Protein AF-A0A1D2S554-F1 (afdb_monomer_lite)

Structure (mmCIF, N/CA/C/O backbone):
data_AF-A0A1D2S554-F1
#
_entry.id   AF-A0A1D2S554-F1
#
loop_
_atom_site.group_PDB
_atom_site.id
_atom_site.type_symbol
_atom_site.label_atom_id
_atom_site.label_alt_id
_atom_site.label_comp_id
_atom_site.label_asym_id
_atom_site.label_entity_id
_atom_site.label_seq_id
_atom_site.pdbx_PDB_ins_code
_atom_site.Cartn_x
_atom_site.Cartn_y
_atom_site.Cartn_z
_atom_site.occupancy
_atom_site.B_iso_or_equiv
_atom_site.auth_seq_id
_atom_site.auth_comp_id
_atom_site.auth_asym_id
_atom_site.auth_atom_id
_atom_site.pdbx_PDB_model_num
ATOM 1 N N . MET A 1 1 ? 2.892 -11.121 28.812 1.00 31.62 1 MET A N 1
ATOM 2 C CA . MET A 1 1 ? 3.142 -10.447 30.103 1.00 31.62 1 MET A CA 1
ATOM 3 C C . MET A 1 1 ? 3.561 -9.019 29.798 1.00 31.62 1 MET A C 1
ATOM 5 O O . MET A 1 1 ? 4.646 -8.805 29.280 1.00 31.62 1 MET A O 1
ATOM 9 N N . THR A 1 2 ? 2.653 -8.067 29.981 1.00 32.75 2 THR A N 1
ATOM 10 C CA . THR A 1 2 ? 2.854 -6.636 29.728 1.00 32.75 2 THR A CA 1
ATOM 11 C C . THR A 1 2 ? 3.522 -6.010 30.947 1.00 32.75 2 THR A C 1
ATOM 13 O O . THR A 1 2 ? 2.888 -5.840 31.984 1.00 32.75 2 THR A O 1
ATOM 16 N N . ALA A 1 3 ? 4.809 -5.685 30.845 1.00 32.12 3 ALA A N 1
ATOM 17 C CA . ALA A 1 3 ? 5.474 -4.865 31.849 1.00 32.12 3 ALA A CA 1
ATOM 18 C C . ALA A 1 3 ? 5.091 -3.396 31.610 1.00 32.12 3 ALA A C 1
ATOM 20 O O . ALA A 1 3 ? 5.678 -2.709 30.777 1.00 32.12 3 ALA A O 1
ATOM 21 N N . THR A 1 4 ? 4.072 -2.912 32.314 1.00 36.12 4 THR A N 1
ATOM 22 C CA . THR A 1 4 ? 3.799 -1.479 32.452 1.00 36.12 4 THR A CA 1
ATOM 23 C C . THR A 1 4 ? 4.933 -0.859 33.269 1.00 36.12 4 THR A C 1
ATOM 25 O O . THR A 1 4 ? 4.990 -1.039 34.484 1.00 36.12 4 THR A O 1
ATOM 28 N N . ARG A 1 5 ? 5.856 -0.121 32.632 1.00 43.88 5 ARG A N 1
ATOM 29 C CA . ARG A 1 5 ? 6.768 0.765 33.376 1.00 43.88 5 ARG A CA 1
ATOM 30 C C . ARG A 1 5 ? 5.928 1.885 33.997 1.00 43.88 5 ARG A C 1
ATOM 32 O O . ARG A 1 5 ? 5.558 2.840 33.323 1.00 43.88 5 ARG A O 1
ATOM 39 N N . GLN A 1 6 ? 5.580 1.734 35.273 1.00 44.31 6 GLN A N 1
ATOM 40 C CA . GLN A 1 6 ? 4.955 2.782 36.075 1.00 44.31 6 GLN A CA 1
ATOM 41 C C . GLN A 1 6 ? 6.022 3.803 36.494 1.00 44.31 6 GLN A C 1
ATOM 43 O O . GLN A 1 6 ? 6.964 3.463 37.205 1.00 44.31 6 GLN A O 1
ATOM 48 N N . GLY A 1 7 ? 5.873 5.058 36.071 1.00 55.47 7 GLY A N 1
ATOM 49 C CA . GLY A 1 7 ? 6.717 6.171 36.505 1.00 55.47 7 GLY A CA 1
ATOM 50 C C . GLY A 1 7 ? 6.127 7.510 36.066 1.00 55.47 7 GLY A C 1
ATOM 51 O O . GLY A 1 7 ? 5.509 7.595 35.005 1.00 55.47 7 GLY A O 1
ATOM 52 N N . LYS A 1 8 ? 6.282 8.560 36.885 1.00 56.06 8 LYS A N 1
ATOM 53 C CA . LYS A 1 8 ? 5.928 9.927 36.467 1.00 56.06 8 LYS A CA 1
ATOM 54 C C . LYS A 1 8 ? 6.839 10.338 35.299 1.00 56.06 8 LYS A C 1
ATOM 56 O O . LYS A 1 8 ? 8.041 10.077 35.386 1.00 56.06 8 LYS A O 1
ATOM 61 N N . PRO A 1 9 ? 6.311 10.990 34.245 1.00 57.88 9 PRO A N 1
ATOM 62 C CA . PRO A 1 9 ? 7.140 11.545 33.183 1.00 57.88 9 PRO A CA 1
ATOM 63 C C . PRO A 1 9 ? 8.244 12.429 33.771 1.00 57.88 9 PRO A C 1
ATOM 65 O O . PRO A 1 9 ? 7.974 13.299 34.602 1.00 57.88 9 PRO A O 1
ATOM 68 N N . ARG A 1 10 ? 9.490 12.185 33.359 1.00 74.12 10 ARG A N 1
ATOM 69 C CA . ARG A 1 10 ? 10.664 12.962 33.765 1.00 74.12 10 ARG A CA 1
ATOM 70 C C . ARG A 1 10 ? 11.139 13.781 32.573 1.00 74.12 10 ARG A C 1
ATOM 72 O O . ARG A 1 10 ? 11.326 13.229 31.492 1.00 74.12 10 ARG A O 1
ATOM 79 N N . VAL A 1 11 ? 11.365 15.075 32.780 1.00 74.19 11 VAL A N 1
ATOM 80 C CA . VAL A 1 11 ? 12.028 15.924 31.783 1.00 74.19 11 VAL A CA 1
ATOM 81 C C . VAL A 1 11 ? 13.485 15.479 31.676 1.00 74.19 11 VAL A C 1
ATOM 83 O O . VAL A 1 11 ? 14.198 15.477 32.677 1.00 74.19 11 VAL A O 1
ATOM 86 N N . LEU A 1 12 ? 13.906 15.066 30.480 1.00 74.31 12 LEU A N 1
ATOM 87 C CA . LEU A 1 12 ? 15.287 14.655 30.206 1.00 74.31 12 LEU A CA 1
ATOM 88 C C . LEU A 1 12 ? 16.137 15.843 29.751 1.00 74.31 12 LEU A C 1
ATOM 90 O O . LEU A 1 12 ? 17.250 16.030 30.218 1.00 74.31 12 LEU A O 1
ATOM 94 N N . VAL A 1 13 ? 15.603 16.673 28.862 1.00 77.19 13 VAL A N 1
ATOM 95 C CA . VAL A 1 13 ? 16.247 17.896 28.382 1.00 77.19 13 VAL A CA 1
ATOM 96 C C . VAL A 1 13 ? 15.163 18.917 28.046 1.00 77.19 13 VAL A C 1
ATOM 98 O O . VAL A 1 13 ? 14.065 18.540 27.634 1.00 77.19 13 VAL A O 1
ATOM 101 N N . ALA A 1 14 ? 15.456 20.198 28.248 1.00 75.25 14 ALA A N 1
ATOM 102 C CA . ALA A 1 14 ? 14.619 21.312 27.819 1.00 75.25 14 ALA A CA 1
ATOM 103 C C . ALA A 1 14 ? 15.413 22.172 26.833 1.00 75.25 14 ALA A C 1
ATOM 105 O O . ALA A 1 14 ? 16.602 22.412 27.034 1.00 75.25 14 ALA A O 1
ATOM 106 N N . GLY A 1 15 ? 14.766 22.618 25.762 1.00 68.25 15 GLY A N 1
ATOM 107 C CA . GLY A 1 15 ? 15.420 23.336 24.675 1.00 68.25 15 GLY A CA 1
ATOM 108 C C . GLY A 1 15 ? 14.415 23.847 23.649 1.00 68.25 15 GLY A C 1
ATOM 109 O O . GLY A 1 15 ? 13.205 23.722 23.836 1.00 68.25 15 GLY A O 1
ATOM 110 N N . ASN A 1 16 ? 14.935 24.438 22.576 1.00 63.72 16 ASN A N 1
ATOM 111 C CA . ASN A 1 16 ? 14.137 25.035 21.505 1.00 63.72 16 ASN A CA 1
ATOM 112 C C . ASN A 1 16 ? 13.873 24.019 20.374 1.00 63.72 16 ASN A C 1
ATOM 114 O O . ASN A 1 16 ? 14.010 22.810 20.562 1.00 63.72 16 ASN A O 1
ATOM 118 N N . TRP A 1 17 ? 13.498 24.509 19.189 1.00 61.09 17 TRP A N 1
ATOM 119 C CA . TRP A 1 17 ? 13.159 23.708 18.003 1.00 61.09 17 TRP A CA 1
ATOM 120 C C . TRP A 1 17 ? 14.224 22.674 17.593 1.00 61.09 17 TRP A C 1
ATOM 122 O O . TRP A 1 17 ? 13.880 21.678 16.967 1.00 61.09 17 TRP A O 1
ATOM 132 N N . GLU A 1 18 ? 15.481 22.854 17.997 1.00 59.34 18 GLU A N 1
ATOM 133 C CA . GLU A 1 18 ? 16.581 21.904 17.766 1.00 59.34 18 GLU A CA 1
ATOM 134 C C . GLU A 1 18 ? 16.317 20.507 18.356 1.00 59.34 18 GLU A C 1
ATOM 136 O O . GLU A 1 18 ? 16.794 19.499 17.833 1.00 59.34 18 GLU A O 1
ATOM 141 N N . LEU A 1 19 ? 15.496 20.412 19.412 1.00 65.81 19 LEU A N 1
ATOM 142 C CA . LEU A 1 19 ? 15.096 19.128 19.995 1.00 65.81 19 LEU A CA 1
ATOM 143 C C . LEU A 1 19 ? 14.077 18.360 19.139 1.00 65.81 19 LEU A C 1
ATOM 145 O O . LEU A 1 19 ? 13.883 17.167 19.362 1.00 65.81 19 LEU A O 1
ATOM 149 N N . ALA A 1 20 ? 13.450 18.999 18.144 1.00 63.31 20 ALA A N 1
ATOM 150 C CA . ALA A 1 20 ? 12.527 18.322 17.232 1.00 63.31 20 ALA A CA 1
ATOM 151 C C . ALA A 1 20 ? 13.227 17.253 16.370 1.00 63.31 20 ALA A C 1
ATOM 153 O O . ALA A 1 20 ? 12.569 16.343 15.875 1.00 63.31 20 ALA A O 1
ATOM 154 N N . GLY A 1 21 ? 14.554 17.348 16.214 1.00 64.38 21 GLY A N 1
ATOM 155 C CA . GLY A 1 21 ? 15.389 16.371 15.512 1.00 64.38 21 GLY A CA 1
ATOM 156 C C . GLY A 1 21 ? 16.007 15.295 16.410 1.00 64.38 21 GLY A C 1
ATOM 157 O O . GLY A 1 21 ? 16.966 14.653 15.991 1.00 64.38 21 GLY A O 1
ATOM 158 N N . ALA A 1 22 ? 15.535 15.120 17.649 1.00 79.00 22 ALA A N 1
ATOM 159 C CA . ALA A 1 22 ? 16.069 14.093 18.539 1.00 79.00 22 ALA A CA 1
ATOM 160 C C . ALA A 1 22 ? 15.805 12.676 17.994 1.00 79.00 22 ALA A C 1
ATOM 162 O O . ALA A 1 22 ? 14.690 12.335 17.600 1.00 79.00 22 ALA A O 1
ATOM 163 N N . VAL A 1 23 ? 16.835 11.833 18.019 1.00 79.00 23 VAL A N 1
ATOM 164 C CA . VAL A 1 23 ? 16.796 10.439 17.570 1.00 79.00 23 VAL A CA 1
ATOM 165 C C . VAL A 1 23 ? 16.912 9.523 18.780 1.00 79.00 23 VAL A C 1
ATOM 167 O O . VAL A 1 23 ? 17.781 9.705 19.630 1.00 79.00 23 VAL A O 1
ATOM 170 N N . PHE A 1 24 ? 16.051 8.514 18.857 1.00 77.19 24 PHE A N 1
ATOM 171 C CA . PHE A 1 24 ? 16.083 7.520 19.925 1.00 77.19 24 PHE A CA 1
ATOM 172 C C . PHE A 1 24 ? 16.774 6.243 19.452 1.00 77.19 24 PHE A C 1
ATOM 174 O O . PHE A 1 24 ? 16.372 5.641 18.458 1.00 77.19 24 PHE A O 1
ATOM 181 N N . ASP A 1 25 ? 17.783 5.815 20.203 1.00 72.38 25 ASP A N 1
ATOM 182 C CA . ASP A 1 25 ? 18.390 4.495 20.103 1.00 72.38 25 ASP A CA 1
ATOM 183 C C . ASP A 1 25 ? 17.806 3.639 21.229 1.00 72.38 25 ASP A C 1
ATOM 185 O O . ASP A 1 25 ? 18.242 3.674 22.385 1.00 72.38 25 ASP A O 1
ATOM 189 N N . TYR A 1 26 ? 16.744 2.918 20.881 1.00 67.31 26 TYR A N 1
ATOM 190 C CA . TYR A 1 26 ? 16.013 2.078 21.820 1.00 67.31 26 TYR A CA 1
ATOM 191 C C . TYR A 1 26 ? 16.803 0.839 22.247 1.00 67.31 26 TYR A C 1
ATOM 193 O O . TYR A 1 26 ? 16.561 0.339 23.342 1.00 67.31 26 TYR A O 1
ATOM 201 N N . ALA A 1 27 ? 17.731 0.349 21.416 1.00 64.25 27 ALA A N 1
ATOM 202 C CA . ALA A 1 27 ? 18.539 -0.825 21.737 1.00 64.25 27 ALA A CA 1
ATOM 203 C C . ALA A 1 27 ? 19.530 -0.512 22.865 1.00 64.25 27 ALA A C 1
ATOM 205 O O . ALA A 1 27 ? 19.650 -1.281 23.813 1.00 64.25 27 ALA A O 1
ATOM 206 N N . ALA A 1 28 ? 20.163 0.661 22.805 1.00 68.56 28 ALA A N 1
ATOM 207 C CA . ALA A 1 28 ? 21.089 1.132 23.831 1.00 68.56 28 ALA A CA 1
ATOM 208 C C . ALA A 1 28 ? 20.429 2.031 24.896 1.00 68.56 28 ALA A C 1
ATOM 210 O O . ALA A 1 28 ? 21.139 2.684 25.661 1.00 68.56 28 ALA A O 1
ATOM 211 N N . SER A 1 29 ? 19.090 2.108 24.938 1.00 77.88 29 SER A N 1
ATOM 212 C CA . SER A 1 29 ? 18.331 2.952 25.875 1.00 77.88 29 SER A CA 1
ATOM 213 C C . SER A 1 29 ? 18.883 4.384 25.985 1.00 77.88 29 SER A C 1
ATOM 215 O O . SER A 1 29 ? 19.116 4.890 27.084 1.00 77.88 29 SER A O 1
ATOM 217 N N . ARG A 1 30 ? 19.109 5.060 24.850 1.00 83.94 30 ARG A N 1
ATOM 218 C CA . ARG A 1 30 ? 19.687 6.417 24.790 1.00 83.94 30 ARG A CA 1
ATOM 219 C C . ARG A 1 30 ? 18.993 7.300 23.751 1.00 83.94 30 ARG A C 1
ATOM 221 O O . ARG A 1 30 ? 18.376 6.820 22.807 1.00 83.94 30 ARG A O 1
ATOM 228 N N . MET A 1 31 ? 19.111 8.609 23.917 1.00 87.19 31 MET A N 1
ATOM 229 C CA . MET A 1 3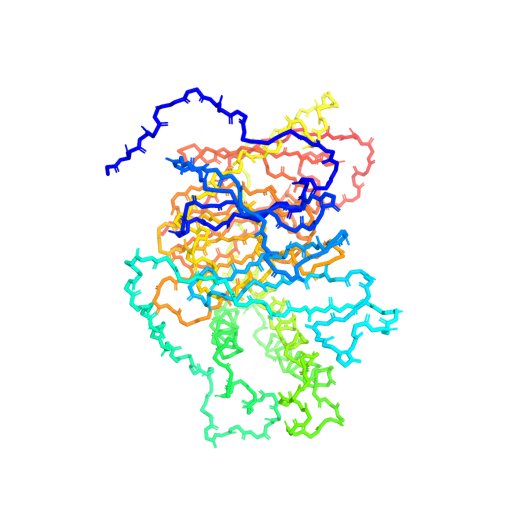1 ? 18.614 9.624 22.987 1.00 87.19 31 MET A CA 1
ATOM 230 C C . MET A 1 31 ? 19.777 10.475 22.489 1.00 87.19 31 MET A C 1
ATOM 232 O O . MET A 1 31 ? 20.641 10.851 23.275 1.00 87.19 31 MET A O 1
ATOM 236 N N . ILE A 1 32 ? 19.790 10.799 21.201 1.00 88.25 32 ILE A N 1
ATOM 237 C CA . ILE A 1 32 ? 20.757 11.703 20.584 1.00 88.25 32 ILE A CA 1
ATOM 238 C C . ILE A 1 32 ? 20.022 12.958 20.124 1.00 88.25 32 ILE A C 1
ATOM 240 O O . ILE A 1 32 ? 19.028 12.854 19.414 1.00 88.25 32 ILE A O 1
ATOM 244 N N . TYR A 1 33 ? 20.481 14.141 20.515 1.00 87.62 33 TYR A N 1
ATOM 245 C CA . TYR A 1 33 ? 19.837 15.407 20.150 1.00 87.62 33 TYR A CA 1
ATOM 246 C C . TYR A 1 33 ? 20.862 16.509 19.888 1.00 87.62 33 TYR A C 1
ATOM 248 O O . TYR A 1 33 ? 22.007 16.419 20.327 1.00 87.62 33 TYR A O 1
ATOM 256 N N . ALA A 1 34 ? 20.450 17.546 19.160 1.00 84.69 34 ALA A N 1
ATOM 257 C CA . ALA A 1 34 ? 21.302 18.687 18.853 1.00 84.69 34 ALA A CA 1
ATOM 258 C C . ALA A 1 34 ? 21.423 19.655 20.041 1.00 84.69 34 ALA A C 1
ATOM 260 O O . ALA A 1 34 ? 20.456 19.919 20.757 1.00 84.69 34 ALA A O 1
ATOM 261 N N . SER A 1 35 ? 22.625 20.195 20.227 1.00 84.81 35 SER A N 1
ATOM 262 C CA . SER A 1 35 ? 22.955 21.268 21.166 1.00 84.81 35 SER A CA 1
ATOM 263 C C . SER A 1 35 ? 23.852 22.305 20.483 1.00 84.81 35 SER A C 1
ATOM 265 O O . SER A 1 35 ? 24.346 22.061 19.383 1.00 84.81 35 SER A O 1
ATOM 267 N N . PHE A 1 36 ? 24.105 23.430 21.155 1.00 79.19 36 PHE A N 1
ATOM 268 C CA . PHE A 1 36 ? 24.953 24.510 20.632 1.00 79.19 36 PHE A CA 1
ATOM 269 C C . PHE A 1 36 ? 26.393 24.081 20.314 1.00 79.19 36 PHE A C 1
ATOM 271 O O . PHE A 1 36 ? 27.019 24.668 19.442 1.00 79.19 36 PHE A O 1
ATOM 278 N N . ASP A 1 37 ? 26.920 23.055 20.987 1.00 82.81 37 ASP A N 1
ATOM 279 C CA . ASP A 1 37 ? 28.299 22.591 20.783 1.00 82.81 37 ASP A CA 1
ATOM 280 C C . ASP A 1 37 ? 28.385 21.325 19.910 1.00 82.81 37 ASP A C 1
ATOM 282 O O . ASP A 1 37 ? 29.473 20.793 19.680 1.00 82.81 37 ASP A O 1
ATOM 286 N N . GLY A 1 38 ? 27.248 20.835 19.404 1.00 87.75 38 GLY A N 1
ATOM 287 C CA . GLY A 1 38 ? 27.149 19.592 18.639 1.00 87.75 38 GLY A CA 1
ATOM 288 C C . GLY A 1 38 ? 26.100 18.627 19.180 1.00 87.75 38 GLY A C 1
ATOM 289 O O . GLY A 1 38 ? 25.208 18.999 19.943 1.00 87.75 38 GLY A O 1
ATOM 290 N N . LEU A 1 39 ? 26.173 17.367 18.760 1.00 91.12 39 LEU A N 1
ATOM 291 C CA . LEU A 1 39 ? 25.207 16.349 19.162 1.00 91.12 39 LEU A CA 1
ATOM 292 C C . LEU A 1 39 ? 25.536 15.817 20.558 1.00 91.12 39 LEU A C 1
ATOM 294 O O . LEU A 1 39 ? 26.691 15.534 20.877 1.00 91.12 39 LEU A O 1
ATOM 298 N N . ILE A 1 40 ? 24.501 15.619 21.367 1.00 90.62 40 ILE A N 1
ATOM 299 C CA . ILE A 1 40 ? 24.583 15.044 22.706 1.00 90.62 40 ILE A CA 1
ATOM 300 C C . ILE A 1 40 ? 23.946 13.665 22.696 1.00 90.62 40 ILE A C 1
ATOM 302 O O . ILE A 1 40 ? 22.828 13.504 22.222 1.00 90.62 40 ILE A O 1
ATOM 306 N N . MET A 1 41 ? 24.638 12.691 23.274 1.00 90.12 41 MET A N 1
ATOM 307 C CA . MET A 1 41 ? 24.139 11.361 23.587 1.00 90.12 41 MET A CA 1
ATOM 308 C C . MET A 1 41 ? 23.722 11.311 25.062 1.00 90.12 41 MET A C 1
ATOM 310 O O . MET A 1 41 ? 24.542 11.503 25.953 1.00 90.12 41 MET A O 1
ATOM 314 N N . HIS A 1 42 ? 22.452 11.034 25.333 1.00 89.44 42 HIS A N 1
ATOM 315 C CA . HIS A 1 42 ? 21.862 11.049 26.669 1.00 89.44 42 HIS A CA 1
ATOM 316 C C . HIS A 1 42 ? 21.249 9.682 27.011 1.00 89.44 42 HIS A C 1
ATOM 318 O O . HIS A 1 42 ? 20.243 9.298 26.408 1.00 89.44 42 HIS A O 1
ATOM 324 N N . PRO A 1 43 ? 21.824 8.939 27.973 1.00 86.25 43 PRO A N 1
ATOM 325 C CA . PRO A 1 43 ? 21.241 7.699 28.487 1.00 86.25 43 PRO A CA 1
ATOM 326 C C . PRO A 1 43 ? 19.856 7.917 29.120 1.00 86.25 43 PRO A C 1
ATOM 328 O O . PRO A 1 43 ? 19.656 8.834 29.913 1.00 86.25 43 PRO A O 1
ATOM 331 N N . LEU A 1 44 ? 18.887 7.055 28.814 1.00 80.50 44 LEU A N 1
ATOM 332 C CA . LEU A 1 44 ? 17.511 7.170 29.317 1.00 80.50 44 LEU A CA 1
ATOM 333 C C . LEU A 1 44 ? 17.331 6.548 30.709 1.00 80.50 44 LEU A C 1
ATOM 335 O O . LEU A 1 44 ? 16.477 6.997 31.479 1.00 80.50 44 LEU A O 1
ATOM 339 N N . GLU A 1 45 ? 18.138 5.538 31.043 1.00 79.00 45 GLU A N 1
ATOM 340 C CA . GLU A 1 45 ? 18.022 4.739 32.275 1.00 79.00 45 GLU A CA 1
ATOM 341 C C . GLU A 1 45 ? 18.933 5.220 33.420 1.00 79.00 45 GLU A C 1
ATOM 343 O O . GLU A 1 45 ? 19.033 4.567 34.455 1.00 79.00 45 GLU A O 1
ATOM 348 N N . GLY A 1 46 ? 19.537 6.403 33.268 1.00 69.50 46 GLY A N 1
ATOM 349 C CA . GLY A 1 46 ? 20.481 6.992 34.221 1.00 69.50 46 GLY A CA 1
ATOM 350 C C . GLY A 1 46 ? 21.876 7.146 33.615 1.00 69.50 46 GLY A C 1
ATOM 351 O O . GLY A 1 46 ? 22.291 6.343 32.786 1.00 69.50 46 GLY A O 1
ATOM 352 N N . GLY A 1 47 ? 22.580 8.208 34.007 1.00 75.94 47 GLY A N 1
ATOM 353 C CA . GLY A 1 47 ? 23.861 8.614 33.423 1.00 75.94 47 GLY A CA 1
ATOM 354 C C . GLY A 1 47 ? 23.829 10.055 32.917 1.00 75.94 47 GLY A C 1
ATOM 355 O O . GLY A 1 47 ? 22.765 10.585 32.603 1.00 75.94 47 GLY A O 1
ATOM 356 N N . GLU A 1 48 ? 24.998 10.688 32.869 1.00 82.62 48 GLU A N 1
ATOM 357 C CA . GLU A 1 48 ? 25.130 12.071 32.406 1.00 82.62 48 GLU A CA 1
ATOM 358 C C . GLU A 1 48 ? 25.099 12.148 30.869 1.00 82.62 48 GLU A C 1
ATOM 360 O O . GLU A 1 48 ? 25.653 11.263 30.205 1.00 82.62 48 GLU A O 1
ATOM 365 N N . PRO A 1 49 ? 24.490 13.194 30.279 1.00 88.62 49 PRO A N 1
ATOM 366 C CA . PRO A 1 49 ? 24.595 13.466 28.851 1.00 88.62 49 PRO A CA 1
ATOM 367 C C . PRO A 1 49 ? 26.056 13.664 28.429 1.00 88.62 49 PRO A C 1
ATOM 369 O O . PRO A 1 49 ? 26.812 14.383 29.080 1.00 88.62 49 PRO A O 1
ATOM 372 N N . GLN A 1 50 ? 26.451 13.047 27.318 1.00 90.00 50 GLN A N 1
ATOM 373 C CA . GLN A 1 50 ? 27.814 13.098 26.793 1.00 90.00 50 GLN A CA 1
ATOM 374 C C . GLN A 1 50 ? 27.838 13.714 25.391 1.00 90.00 50 GLN A C 1
ATOM 376 O O . GLN A 1 50 ? 27.033 13.319 24.544 1.00 90.00 50 GLN A O 1
ATOM 381 N N . PRO A 1 51 ? 28.765 14.638 25.095 1.00 90.56 51 PRO A N 1
ATOM 382 C CA . PRO A 1 51 ? 28.929 15.153 23.743 1.00 90.56 51 PRO A CA 1
ATOM 383 C C . PRO A 1 51 ? 29.483 14.076 22.803 1.00 90.56 51 PRO A C 1
ATOM 385 O O . PRO A 1 51 ? 30.378 13.308 23.163 1.00 90.56 51 PRO A O 1
ATOM 388 N N . ILE A 1 52 ? 28.981 14.042 21.569 1.00 88.88 52 ILE A N 1
ATOM 389 C CA . ILE A 1 52 ? 29.496 13.164 20.517 1.00 88.88 52 ILE A CA 1
ATOM 390 C C . ILE A 1 52 ? 30.702 13.841 19.867 1.00 88.88 52 ILE A C 1
ATOM 392 O O . ILE A 1 52 ? 30.579 14.839 19.151 1.00 88.88 52 ILE A O 1
ATOM 396 N N . ALA A 1 53 ? 31.889 13.286 20.113 1.00 86.38 53 ALA A N 1
ATOM 397 C CA . ALA A 1 53 ? 33.138 13.834 19.602 1.00 86.38 53 ALA A CA 1
ATOM 398 C C . ALA A 1 53 ? 33.128 13.962 18.067 1.00 86.38 53 ALA A C 1
ATOM 400 O O . ALA A 1 53 ? 32.757 13.039 17.346 1.00 86.38 53 ALA A O 1
ATOM 401 N N . GLY A 1 54 ? 33.576 15.116 17.565 1.00 84.62 54 GLY A N 1
ATOM 402 C CA . GLY A 1 54 ? 33.647 15.406 16.129 1.00 84.62 54 GLY A CA 1
ATOM 403 C C . GLY A 1 54 ? 32.373 16.004 15.526 1.00 84.62 54 GLY A C 1
ATOM 404 O O . GLY A 1 54 ? 32.395 16.373 14.346 1.00 84.62 54 GLY A O 1
ATOM 405 N N . THR A 1 55 ? 31.302 16.138 16.311 1.00 89.50 55 THR A N 1
ATOM 406 C CA . THR A 1 55 ? 30.106 16.907 15.939 1.00 89.50 55 THR A CA 1
ATOM 407 C C . THR A 1 55 ? 30.290 18.396 16.237 1.00 89.50 55 THR A C 1
ATOM 409 O O . THR A 1 55 ? 31.236 18.782 16.927 1.00 89.50 55 THR A O 1
ATOM 412 N N . LYS A 1 56 ? 29.461 19.238 15.620 1.00 87.62 56 LYS A N 1
ATOM 413 C CA . LYS A 1 56 ? 29.551 20.702 15.664 1.00 87.62 56 LYS A CA 1
ATOM 414 C C . LYS A 1 56 ? 28.164 21.328 15.734 1.00 87.62 56 LYS A C 1
ATOM 416 O O . LYS A 1 56 ? 27.179 20.669 15.408 1.00 87.62 56 LYS A O 1
ATOM 421 N N . ASP A 1 57 ? 28.113 22.610 16.080 1.00 84.31 57 ASP A N 1
ATOM 422 C CA . ASP A 1 57 ? 26.892 23.411 15.985 1.00 84.31 57 ASP A CA 1
ATOM 423 C C . ASP A 1 57 ? 26.202 23.251 14.616 1.00 84.31 57 ASP A C 1
ATOM 425 O O . ASP A 1 57 ? 26.853 23.230 13.563 1.00 84.31 57 ASP A O 1
ATOM 429 N N . GLY A 1 58 ? 24.880 23.103 14.642 1.00 75.50 58 GLY A N 1
ATOM 430 C CA . GLY A 1 58 ? 24.046 22.859 13.465 1.00 75.50 58 GLY A CA 1
ATOM 431 C C . GLY A 1 58 ? 24.117 21.445 12.868 1.00 75.50 58 GLY A C 1
ATOM 432 O O . GLY A 1 58 ? 23.417 21.184 11.885 1.00 75.50 58 GLY A O 1
ATOM 433 N N . ASP A 1 59 ? 24.920 20.525 13.417 1.00 86.75 59 ASP A N 1
ATOM 434 C CA . ASP A 1 59 ? 24.837 19.108 13.049 1.00 86.75 59 ASP A CA 1
ATOM 435 C C . ASP A 1 59 ? 23.501 18.519 13.527 1.00 86.75 59 ASP A C 1
ATOM 437 O O . ASP A 1 59 ? 23.084 18.706 14.669 1.00 86.75 59 ASP A O 1
ATOM 441 N N . GLN A 1 60 ? 22.841 17.759 12.653 1.00 82.75 60 GLN A N 1
ATOM 442 C CA . GLN A 1 60 ? 21.577 17.090 12.957 1.00 82.75 60 GLN A CA 1
ATOM 443 C C . GLN A 1 60 ? 21.745 15.576 12.859 1.00 82.75 60 GLN A C 1
ATOM 445 O O . GLN A 1 60 ? 22.197 15.056 11.835 1.00 82.75 60 GLN A O 1
ATOM 450 N N . ALA A 1 61 ? 21.366 14.867 13.921 1.00 82.56 61 ALA A N 1
ATOM 451 C CA . ALA A 1 61 ? 21.274 13.415 13.903 1.00 82.56 61 ALA A CA 1
ATOM 452 C C . ALA A 1 61 ? 20.099 12.995 13.013 1.00 82.56 61 ALA A C 1
ATOM 454 O O . ALA A 1 61 ? 18.997 13.524 13.147 1.00 82.56 61 ALA A O 1
ATOM 455 N N . MET A 1 62 ? 20.327 12.044 12.113 1.00 79.75 62 MET A N 1
ATOM 456 C CA . MET A 1 62 ? 19.251 11.388 11.375 1.00 79.75 62 MET A CA 1
ATOM 457 C C . MET A 1 62 ? 18.947 10.020 12.001 1.00 79.75 62 MET A C 1
ATOM 459 O O . MET A 1 62 ? 19.830 9.437 12.641 1.00 79.75 62 MET A O 1
ATOM 463 N N . PRO A 1 63 ? 17.716 9.498 11.841 1.00 64.50 63 PRO A N 1
ATOM 464 C CA . PRO A 1 63 ? 17.389 8.137 12.248 1.00 64.50 63 PRO A CA 1
ATOM 465 C C . PRO A 1 63 ? 18.409 7.141 11.690 1.00 64.50 63 PRO A C 1
ATOM 467 O O . PRO A 1 63 ? 18.780 7.221 10.520 1.00 64.50 63 PRO A O 1
ATOM 470 N N . PHE A 1 64 ? 18.884 6.226 12.533 1.00 68.44 64 PHE A N 1
ATOM 471 C CA . PHE A 1 64 ? 19.924 5.268 12.170 1.00 68.44 64 PHE A CA 1
ATOM 472 C C . PHE A 1 64 ? 19.651 3.894 12.781 1.00 68.44 64 PHE A C 1
ATOM 474 O O . PHE A 1 64 ? 18.894 3.765 13.745 1.00 68.44 64 PHE A O 1
ATOM 481 N N . ASP A 1 65 ? 20.276 2.867 12.211 1.00 60.41 65 ASP A N 1
ATOM 482 C CA . ASP A 1 65 ? 20.241 1.515 12.757 1.00 60.41 65 ASP A CA 1
ATOM 483 C C . ASP A 1 65 ? 21.241 1.388 13.913 1.00 60.41 65 ASP A C 1
ATOM 485 O O . ASP A 1 65 ? 22.460 1.378 13.704 1.00 60.41 65 ASP A O 1
ATOM 489 N N . ALA A 1 66 ? 20.716 1.263 15.132 1.00 57.66 66 ALA A N 1
ATOM 490 C CA . ALA A 1 66 ? 21.504 1.078 16.343 1.00 57.66 66 ALA A CA 1
ATOM 491 C C . ALA A 1 66 ? 22.438 -0.143 16.272 1.00 57.66 66 ALA A C 1
ATOM 493 O O . ALA A 1 66 ? 23.560 -0.073 16.778 1.00 57.66 66 ALA A O 1
ATOM 494 N N . ALA A 1 67 ? 22.034 -1.218 15.580 1.00 59.31 67 ALA A N 1
ATOM 495 C CA . ALA A 1 67 ? 22.838 -2.434 15.444 1.00 59.31 67 ALA A CA 1
ATOM 496 C C . ALA A 1 67 ? 24.103 -2.208 14.599 1.00 59.31 67 ALA A C 1
ATOM 498 O O . ALA A 1 67 ? 25.141 -2.826 14.834 1.00 59.31 67 ALA A O 1
ATOM 499 N N . SER A 1 68 ? 24.043 -1.282 13.638 1.00 65.25 68 SER A N 1
ATOM 500 C CA . SER A 1 68 ? 25.177 -0.937 12.776 1.00 65.25 68 SER A CA 1
ATOM 501 C C . SER A 1 68 ? 26.224 -0.055 13.468 1.00 65.25 68 SER A C 1
ATOM 503 O O . SER A 1 68 ? 27.356 0.050 12.990 1.00 65.25 68 SER A O 1
ATOM 505 N N . ARG A 1 69 ? 25.854 0.599 14.582 1.00 72.19 69 ARG A N 1
ATOM 506 C CA . ARG A 1 69 ? 26.637 1.634 15.281 1.00 72.19 69 ARG A CA 1
ATOM 507 C C . ARG A 1 69 ? 27.035 2.833 14.414 1.00 72.19 69 ARG A C 1
ATOM 509 O O . ARG A 1 69 ? 27.864 3.632 14.845 1.00 72.19 69 ARG A O 1
ATOM 516 N N . TRP A 1 70 ? 26.465 2.994 13.226 1.00 80.06 70 TRP A N 1
ATOM 517 C CA . TRP A 1 70 ? 26.710 4.151 12.374 1.00 80.06 70 TRP A CA 1
ATOM 518 C C . TRP A 1 70 ? 25.626 5.197 12.593 1.00 80.06 70 TRP A C 1
ATOM 520 O O . TRP A 1 70 ? 24.487 5.016 12.183 1.00 80.06 70 TRP A O 1
ATOM 530 N N . LEU A 1 71 ? 25.991 6.310 13.218 1.00 81.12 71 LEU A N 1
ATOM 531 C CA . LEU A 1 71 ? 25.171 7.508 13.277 1.00 81.12 71 LEU A CA 1
ATOM 532 C C . LEU A 1 71 ? 25.312 8.277 11.964 1.00 81.12 71 LEU A C 1
ATOM 534 O O . LEU A 1 71 ? 26.420 8.640 11.558 1.00 81.12 71 LEU A O 1
ATOM 538 N N . VAL A 1 72 ? 24.182 8.571 11.331 1.00 85.00 72 VAL A N 1
ATOM 539 C CA . VAL A 1 72 ? 24.143 9.458 10.174 1.00 85.00 72 VAL A CA 1
ATOM 540 C C . VAL A 1 72 ? 23.948 10.892 10.662 1.00 85.00 72 VAL A C 1
ATOM 542 O O . VAL A 1 72 ? 22.967 11.205 11.335 1.00 85.00 72 VAL A O 1
ATOM 545 N N . VAL A 1 73 ? 24.889 11.768 10.322 1.00 86.50 73 VAL A N 1
ATOM 546 C CA . VAL A 1 73 ? 24.890 13.176 10.723 1.00 86.50 73 VAL A CA 1
ATOM 547 C C . VAL A 1 73 ? 24.765 14.053 9.491 1.00 86.50 73 VAL A C 1
ATOM 549 O O . VAL A 1 73 ? 25.612 14.026 8.599 1.00 86.50 73 VAL A O 1
ATOM 552 N N . ARG A 1 74 ? 23.719 14.872 9.452 1.00 86.25 74 ARG A N 1
ATOM 553 C CA . ARG A 1 74 ? 23.581 15.937 8.466 1.00 86.25 74 ARG A CA 1
ATOM 554 C C . ARG A 1 74 ? 24.337 17.165 8.965 1.00 86.25 74 ARG A C 1
ATOM 556 O O . ARG A 1 74 ? 23.911 17.806 9.921 1.00 86.25 74 ARG A O 1
ATOM 563 N N . ARG A 1 75 ? 25.431 17.502 8.285 1.00 86.19 75 ARG A N 1
ATOM 564 C CA . ARG A 1 75 ? 26.266 18.671 8.570 1.00 86.19 75 ARG A CA 1
ATOM 565 C C . ARG A 1 75 ? 25.902 19.817 7.641 1.00 86.19 75 ARG A C 1
ATOM 567 O O . ARG A 1 75 ? 25.941 19.667 6.421 1.00 86.19 75 ARG A O 1
ATOM 574 N N . VAL A 1 76 ? 25.542 20.959 8.222 1.00 73.75 76 VAL A N 1
ATOM 575 C CA . VAL A 1 76 ? 25.101 22.139 7.461 1.00 73.75 76 VAL A CA 1
ATOM 576 C C . VAL A 1 76 ? 26.285 22.985 6.973 1.00 73.75 76 VAL A C 1
ATOM 578 O O . VAL A 1 76 ? 26.162 23.630 5.935 1.00 73.75 76 VAL A O 1
ATOM 581 N N . LEU A 1 77 ? 27.419 22.963 7.689 1.00 73.06 77 LEU A N 1
ATOM 582 C CA . LEU A 1 77 ? 28.622 23.749 7.389 1.00 73.06 77 LEU A CA 1
ATOM 583 C C . LEU A 1 77 ? 29.916 22.953 7.667 1.00 73.06 77 LEU A C 1
ATOM 585 O O . LEU A 1 77 ? 30.139 22.454 8.773 1.00 73.06 77 LEU A O 1
ATOM 589 N N . GLY A 1 78 ? 30.807 22.884 6.672 1.00 76.56 78 GLY A N 1
ATOM 590 C CA . GLY A 1 78 ? 32.054 22.105 6.713 1.00 76.56 78 GLY A CA 1
ATOM 591 C C . GLY A 1 78 ? 31.853 20.658 6.254 1.00 76.56 78 GLY A C 1
ATOM 592 O O . GLY A 1 78 ? 30.778 20.308 5.803 1.00 76.56 78 GLY A O 1
ATOM 593 N N . GLY A 1 79 ? 32.861 19.795 6.398 1.00 80.31 79 GLY A N 1
ATOM 594 C CA . GLY A 1 79 ? 32.838 18.422 5.868 1.00 80.31 79 GLY A CA 1
ATOM 595 C C . GLY A 1 79 ? 33.086 17.322 6.901 1.00 80.31 79 GLY A C 1
ATOM 596 O O . GLY A 1 79 ? 33.329 17.609 8.076 1.00 80.31 79 GLY A O 1
ATOM 597 N N . CYS A 1 80 ? 32.987 16.061 6.477 1.00 82.38 80 CYS A N 1
ATOM 598 C CA . CYS A 1 80 ? 33.037 14.873 7.344 1.00 82.38 80 CYS A CA 1
ATOM 599 C C . CYS A 1 80 ? 34.451 14.464 7.773 1.00 82.38 80 CYS A C 1
ATOM 601 O O . CYS A 1 80 ? 34.616 13.705 8.724 1.00 82.38 80 CYS A O 1
ATOM 603 N N . ASP A 1 81 ? 35.468 14.990 7.098 1.00 81.00 81 ASP A N 1
ATOM 604 C CA . ASP A 1 81 ? 36.876 14.725 7.365 1.00 81.00 81 ASP A CA 1
ATOM 605 C C . ASP A 1 81 ? 37.720 16.001 7.213 1.00 81.00 81 ASP A C 1
ATOM 607 O O . ASP A 1 81 ? 37.223 17.079 6.881 1.00 81.00 81 ASP A O 1
ATOM 611 N N . ARG A 1 82 ? 39.031 15.898 7.462 1.00 78.12 82 ARG A N 1
ATOM 612 C CA . ARG A 1 82 ? 39.950 17.043 7.338 1.00 78.12 82 ARG A CA 1
ATOM 613 C C . ARG A 1 82 ? 40.029 17.605 5.917 1.00 78.12 82 ARG A C 1
ATOM 615 O O . ARG A 1 82 ? 40.302 18.795 5.780 1.00 78.12 82 ARG A O 1
ATOM 622 N N . ALA A 1 83 ? 39.817 16.780 4.891 1.00 74.94 83 ALA A N 1
ATOM 623 C CA . ALA A 1 83 ? 39.906 17.202 3.496 1.00 74.94 83 ALA A CA 1
ATOM 624 C C . ALA A 1 83 ? 38.702 18.068 3.098 1.00 74.94 83 ALA A C 1
ATOM 626 O O . ALA A 1 83 ? 38.849 19.066 2.397 1.00 74.94 83 ALA A O 1
ATOM 627 N N . THR A 1 84 ? 37.525 17.722 3.612 1.00 74.56 84 THR A N 1
ATOM 628 C CA . THR A 1 84 ? 36.253 18.390 3.323 1.00 74.56 84 THR A CA 1
ATOM 629 C C . THR A 1 84 ? 35.902 19.482 4.343 1.00 74.56 84 THR A C 1
ATOM 631 O O . THR A 1 84 ? 35.043 20.316 4.081 1.00 74.56 84 THR A O 1
ATOM 634 N N . ALA A 1 85 ? 36.604 19.557 5.483 1.00 72.38 85 ALA A N 1
ATOM 635 C CA . ALA A 1 85 ? 36.315 20.467 6.599 1.00 72.38 85 ALA A CA 1
ATOM 636 C C . ALA A 1 85 ? 36.207 21.962 6.240 1.00 72.38 85 ALA A C 1
ATOM 638 O O . ALA A 1 85 ? 35.518 22.692 6.951 1.00 72.38 85 ALA A O 1
ATOM 639 N N . LYS A 1 86 ? 36.900 22.417 5.188 1.00 74.25 86 LYS A N 1
ATOM 640 C CA . LYS A 1 86 ? 36.931 23.827 4.753 1.00 74.25 86 LYS A CA 1
ATOM 641 C C . LYS A 1 86 ? 35.986 24.136 3.588 1.00 74.25 86 LYS A C 1
ATOM 643 O O . LYS A 1 86 ? 35.938 25.284 3.158 1.00 74.25 86 LYS A O 1
ATOM 648 N N . ILE A 1 87 ? 35.276 23.138 3.064 1.00 72.69 87 ILE A N 1
ATOM 649 C CA . ILE A 1 87 ? 34.345 23.316 1.951 1.00 72.69 87 ILE A CA 1
ATOM 650 C C . ILE A 1 87 ? 32.981 23.704 2.542 1.00 72.69 87 ILE A C 1
ATOM 652 O O . ILE A 1 87 ? 32.424 22.933 3.328 1.00 72.69 87 ILE A O 1
ATOM 656 N N . PRO A 1 88 ? 32.447 24.897 2.229 1.00 71.44 88 PRO A N 1
ATOM 657 C CA . PRO A 1 88 ? 31.158 25.341 2.742 1.00 71.44 88 PRO A CA 1
ATOM 658 C C . PRO A 1 88 ? 30.025 24.718 1.913 1.00 71.44 88 PRO A C 1
ATOM 660 O O . PRO A 1 88 ? 29.427 25.378 1.068 1.00 71.44 88 PRO A O 1
ATOM 663 N N . ASP A 1 89 ? 29.758 23.435 2.146 1.00 74.38 89 ASP A N 1
ATOM 664 C CA . ASP A 1 89 ? 28.644 22.689 1.549 1.00 74.38 89 ASP A CA 1
ATOM 665 C C . ASP A 1 89 ? 27.929 21.843 2.621 1.00 74.38 89 ASP A C 1
ATOM 667 O O . ASP A 1 89 ? 28.384 21.757 3.766 1.00 74.38 89 ASP A O 1
ATOM 671 N N . LYS A 1 90 ? 26.792 21.241 2.263 1.00 76.94 90 LYS A N 1
ATOM 672 C CA . LYS A 1 90 ? 26.035 20.323 3.118 1.00 76.94 90 LYS A CA 1
ATOM 673 C C . LYS A 1 90 ? 26.535 18.901 2.909 1.00 76.94 90 LYS A C 1
ATOM 675 O O . LYS A 1 90 ? 26.560 18.408 1.785 1.00 76.94 90 LYS A O 1
ATOM 680 N N . TYR A 1 91 ? 26.841 18.211 4.000 1.00 77.19 91 TYR A N 1
ATOM 681 C CA . TYR A 1 91 ? 27.341 16.842 3.952 1.00 77.19 91 TYR A CA 1
ATOM 682 C C . TYR A 1 91 ? 26.469 15.891 4.758 1.00 77.19 91 TYR A C 1
ATOM 684 O O . TYR A 1 91 ? 25.865 16.262 5.765 1.00 77.19 91 TYR A O 1
ATOM 692 N N . ILE A 1 92 ? 26.456 14.635 4.319 1.00 84.69 92 ILE A N 1
ATOM 693 C CA . ILE A 1 92 ? 25.985 13.505 5.111 1.00 84.69 92 ILE A CA 1
ATOM 694 C C . ILE A 1 92 ? 27.221 12.754 5.593 1.00 84.69 92 ILE A C 1
ATOM 696 O O . ILE A 1 92 ? 27.987 12.224 4.790 1.00 84.69 92 ILE A O 1
ATOM 700 N N . CYS A 1 93 ? 27.429 12.749 6.904 1.00 84.38 93 CYS A N 1
ATOM 701 C CA . CYS A 1 93 ? 28.570 12.127 7.549 1.00 84.38 93 CYS A CA 1
ATOM 702 C C . CYS A 1 93 ? 28.149 10.835 8.235 1.00 84.38 93 CYS A C 1
ATOM 704 O O . CYS A 1 93 ? 27.139 10.795 8.931 1.00 84.38 93 CYS A O 1
ATOM 706 N N . LEU A 1 94 ? 28.956 9.793 8.065 1.00 84.88 94 LEU A N 1
ATOM 707 C CA . LEU A 1 94 ? 28.813 8.546 8.803 1.00 84.88 94 LEU A CA 1
ATOM 708 C C . LEU A 1 94 ? 29.791 8.572 9.973 1.00 84.88 94 LEU A C 1
ATOM 710 O O . LEU A 1 94 ? 31.004 8.653 9.778 1.00 84.88 94 LEU A O 1
ATOM 714 N N . MET A 1 95 ? 29.258 8.529 11.188 1.00 81.94 95 MET A N 1
ATOM 715 C CA . MET A 1 95 ? 30.035 8.516 12.421 1.00 81.94 95 MET A CA 1
ATOM 716 C C . MET A 1 95 ? 29.820 7.200 13.146 1.00 81.94 95 MET A C 1
ATOM 718 O O . MET A 1 95 ? 28.688 6.810 13.406 1.00 81.94 95 MET A O 1
ATOM 722 N N . GLN A 1 96 ? 30.900 6.515 13.501 1.00 82.06 96 GLN A N 1
ATOM 723 C CA . GLN A 1 96 ? 30.787 5.285 14.269 1.00 82.06 96 GLN A CA 1
ATOM 724 C C . GLN A 1 96 ? 30.657 5.617 15.760 1.00 82.06 96 GLN A C 1
ATOM 726 O O . GLN A 1 96 ? 31.559 6.206 16.355 1.00 82.06 96 GLN A O 1
ATOM 731 N N . LEU A 1 97 ? 29.541 5.233 16.372 1.00 74.50 97 LEU A N 1
ATOM 732 C CA . LEU A 1 97 ? 29.318 5.371 17.807 1.00 74.50 97 LEU A CA 1
ATOM 733 C C . LEU A 1 97 ? 30.185 4.368 18.582 1.00 74.50 97 LEU A C 1
ATOM 735 O O . LEU A 1 97 ? 30.429 3.256 18.093 1.00 74.50 97 LEU A O 1
ATOM 739 N N . PRO A 1 98 ? 30.653 4.714 19.795 1.00 66.19 98 PRO A N 1
ATOM 740 C CA . PRO A 1 98 ? 31.403 3.790 20.640 1.00 66.19 98 PRO A CA 1
ATOM 741 C C . PRO A 1 98 ? 30.566 2.548 20.982 1.00 66.19 98 PRO A C 1
ATOM 743 O O . PRO A 1 98 ? 29.336 2.611 21.037 1.00 66.19 98 PRO A O 1
ATOM 746 N N . ALA A 1 99 ? 31.243 1.413 21.169 1.00 58.09 99 ALA A N 1
ATOM 747 C CA . ALA A 1 99 ? 30.602 0.171 21.592 1.00 58.09 99 ALA A CA 1
ATOM 748 C C . ALA A 1 99 ? 30.076 0.349 23.017 1.00 58.09 99 ALA A C 1
ATOM 750 O O . ALA A 1 99 ? 30.785 0.912 23.853 1.00 58.09 99 ALA A O 1
ATOM 751 N N . VAL A 1 100 ? 28.878 -0.155 23.301 1.00 56.59 100 VAL A N 1
ATOM 752 C CA . VAL A 1 100 ? 28.465 -0.382 24.687 1.00 56.59 100 VAL A CA 1
ATOM 753 C C . VAL A 1 100 ? 29.083 -1.716 25.111 1.00 56.59 100 VAL A C 1
ATOM 755 O O . VAL A 1 100 ? 29.128 -2.658 24.317 1.00 56.59 100 VAL A O 1
ATOM 758 N N . ALA A 1 101 ? 29.647 -1.789 26.317 1.00 46.34 101 ALA A N 1
ATOM 759 C CA . ALA A 1 101 ? 30.072 -3.072 26.863 1.00 46.34 101 ALA A CA 1
ATOM 760 C C . ALA A 1 101 ? 28.820 -3.964 26.991 1.00 46.34 101 ALA A C 1
ATOM 762 O O . ALA A 1 101 ? 27.847 -3.519 27.590 1.00 46.34 101 ALA A O 1
ATOM 763 N N . ASP A 1 102 ? 28.862 -5.162 26.395 1.00 49.78 102 ASP A N 1
ATOM 764 C CA . ASP A 1 102 ? 27.829 -6.225 26.396 1.00 49.78 102 ASP A CA 1
ATOM 765 C C . ASP A 1 102 ? 26.851 -6.347 25.200 1.00 49.78 102 ASP A C 1
ATOM 767 O O . ASP A 1 102 ? 25.813 -6.994 25.334 1.00 49.78 102 ASP A O 1
ATOM 771 N N . ASP A 1 103 ? 27.180 -5.859 23.996 1.00 42.81 103 ASP A N 1
ATOM 772 C CA . ASP A 1 103 ? 26.372 -6.174 22.796 1.00 42.81 103 ASP A CA 1
ATOM 773 C C . ASP A 1 103 ? 26.654 -7.589 22.228 1.00 42.81 103 ASP A C 1
ATOM 775 O O . ASP A 1 103 ? 27.787 -7.873 21.812 1.00 42.81 103 ASP A O 1
ATOM 779 N N . PRO A 1 104 ? 25.652 -8.490 22.124 1.00 45.34 104 PRO A N 1
ATOM 780 C CA . PRO A 1 104 ? 25.773 -9.703 21.322 1.00 45.34 104 PRO A CA 1
ATOM 781 C C . PRO A 1 104 ? 25.738 -9.364 19.818 1.00 45.34 104 PRO A C 1
ATOM 783 O O . PRO A 1 104 ? 25.046 -8.430 19.408 1.00 45.34 104 PRO A O 1
ATOM 786 N N . PRO A 1 105 ? 26.446 -10.122 18.957 1.00 41.72 105 PRO A N 1
ATOM 787 C CA . PRO A 1 105 ? 26.436 -9.874 17.520 1.00 41.72 105 PRO A CA 1
ATOM 788 C C . PRO A 1 105 ? 25.016 -10.011 16.959 1.00 41.72 105 PRO A C 1
ATOM 790 O O . PRO A 1 105 ? 24.336 -11.013 17.194 1.00 41.72 105 PRO A O 1
ATOM 793 N N . ALA A 1 106 ? 24.581 -8.999 16.207 1.00 45.22 106 ALA A N 1
ATOM 794 C CA . ALA A 1 106 ? 23.265 -8.972 15.585 1.00 45.22 106 ALA A CA 1
ATOM 795 C C . ALA A 1 106 ? 23.066 -10.195 14.663 1.00 45.22 106 ALA A C 1
ATOM 797 O O . ALA A 1 106 ? 23.948 -10.502 13.850 1.00 45.22 106 ALA A O 1
ATOM 798 N N . PRO A 1 107 ? 21.923 -10.901 14.740 1.00 37.94 107 PRO A N 1
ATOM 799 C CA . PRO A 1 107 ? 21.614 -11.950 13.782 1.00 37.94 107 PRO A CA 1
ATOM 800 C C . PRO A 1 107 ? 21.392 -11.329 12.398 1.00 37.94 107 PRO A C 1
ATOM 802 O O . PRO A 1 107 ? 20.597 -10.405 12.238 1.00 37.94 107 PRO A O 1
ATOM 805 N N . SER A 1 108 ? 22.080 -11.853 11.380 1.00 31.75 108 SER A N 1
ATOM 806 C CA . SER A 1 108 ? 21.780 -11.513 9.985 1.00 31.75 108 SER A CA 1
ATOM 807 C C . SER A 1 108 ? 20.363 -11.983 9.634 1.00 31.75 108 SER A C 1
ATOM 809 O O . SER A 1 108 ? 20.038 -13.144 9.907 1.00 31.75 108 SER A O 1
ATOM 811 N N . PRO A 1 109 ? 19.513 -11.138 9.023 1.00 38.25 109 PRO A N 1
ATOM 812 C CA . PRO A 1 109 ? 18.191 -11.567 8.597 1.00 38.25 109 PRO A CA 1
ATOM 813 C C . PRO A 1 109 ? 18.321 -12.682 7.554 1.00 38.25 109 PRO A C 1
ATOM 815 O O . PRO A 1 109 ? 19.061 -12.565 6.575 1.00 38.25 109 PRO A O 1
ATOM 818 N N . ALA A 1 110 ? 17.597 -13.782 7.766 1.00 39.66 110 ALA A N 1
ATOM 819 C CA . ALA A 1 110 ? 17.487 -14.850 6.785 1.00 39.66 110 ALA A CA 1
ATOM 820 C C . ALA A 1 110 ? 16.865 -14.290 5.494 1.00 39.66 110 ALA A C 1
ATOM 822 O O . ALA A 1 110 ? 15.734 -13.800 5.498 1.00 39.66 110 ALA A O 1
ATOM 823 N N . GLN A 1 111 ? 17.605 -14.352 4.386 1.00 36.31 111 GLN A N 1
ATOM 824 C CA . GLN A 1 111 ? 17.118 -13.940 3.072 1.00 36.31 111 GLN A CA 1
ATOM 825 C C . GLN A 1 111 ? 16.054 -14.930 2.585 1.00 36.31 111 GLN A C 1
ATOM 827 O O . GLN A 1 111 ? 16.369 -16.001 2.071 1.00 36.31 111 GLN A O 1
ATOM 832 N N . VAL A 1 112 ? 14.781 -14.572 2.736 1.00 45.97 112 VAL A N 1
ATOM 833 C CA . VAL A 1 112 ? 13.684 -15.284 2.072 1.00 45.97 112 VAL A CA 1
ATOM 834 C C . VAL A 1 112 ? 13.685 -14.884 0.593 1.00 45.97 112 VAL A C 1
ATOM 836 O O . VAL A 1 112 ? 13.622 -13.699 0.266 1.00 45.97 112 VAL A O 1
ATOM 839 N N . SER A 1 113 ? 13.777 -15.859 -0.312 1.00 52.78 113 SER A N 1
ATOM 840 C CA . SER A 1 113 ? 13.783 -15.637 -1.761 1.00 52.78 113 SER A CA 1
ATOM 841 C C . SER A 1 113 ? 12.360 -15.693 -2.336 1.00 52.78 113 SER A C 1
ATOM 843 O O . SER A 1 113 ? 11.699 -16.727 -2.302 1.00 52.78 113 SER A O 1
ATOM 845 N N . ALA A 1 114 ? 11.875 -14.576 -2.888 1.00 60.09 114 ALA A N 1
ATOM 846 C CA . ALA A 1 114 ? 10.731 -14.583 -3.806 1.00 60.09 114 ALA A CA 1
ATOM 847 C C . ALA A 1 114 ? 11.238 -14.858 -5.225 1.00 60.09 114 ALA A C 1
ATOM 849 O O . ALA A 1 114 ? 12.202 -14.221 -5.652 1.00 60.09 114 ALA A O 1
ATOM 850 N N . GLN A 1 115 ? 10.570 -15.741 -5.967 1.00 83.50 115 GLN A N 1
ATOM 851 C CA . GLN A 1 115 ? 10.699 -15.815 -7.425 1.00 83.50 115 GLN A CA 1
ATOM 852 C C . GLN A 1 115 ? 9.459 -15.196 -8.079 1.00 83.50 115 GLN A C 1
ATOM 854 O O . GLN A 1 115 ? 8.377 -15.285 -7.494 1.00 83.50 115 GLN A O 1
ATOM 859 N N . PRO A 1 116 ? 9.592 -14.543 -9.248 1.00 89.69 116 PRO A N 1
ATOM 860 C CA . PRO A 1 116 ? 8.450 -13.960 -9.942 1.00 89.69 116 PRO A CA 1
ATOM 861 C C . PRO A 1 116 ? 7.473 -15.044 -10.427 1.00 89.69 116 PRO A C 1
ATOM 863 O O . PRO A 1 116 ? 7.759 -16.239 -10.393 1.00 89.69 116 PRO A O 1
ATOM 866 N N . SER A 1 117 ? 6.304 -14.634 -10.916 1.00 92.38 117 SER A N 1
ATOM 867 C CA . SER A 1 117 ? 5.223 -15.521 -11.370 1.00 92.38 117 SER A CA 1
ATOM 868 C C . SER A 1 117 ? 5.519 -16.292 -12.668 1.00 92.38 117 SER A C 1
ATOM 870 O O . SER A 1 117 ? 4.654 -17.013 -13.173 1.00 92.38 117 SER A O 1
ATOM 872 N N . PHE A 1 118 ? 6.732 -16.154 -13.207 1.00 93.38 118 PHE A N 1
ATOM 873 C CA . PHE A 1 118 ? 7.208 -16.777 -14.435 1.00 93.38 118 PHE A CA 1
ATOM 874 C C . PHE A 1 118 ? 8.595 -17.404 -14.244 1.00 93.38 118 PHE A C 1
ATOM 876 O O . PHE A 1 118 ? 9.334 -17.090 -13.315 1.00 93.38 118 PHE A O 1
ATOM 883 N N . ASP A 1 119 ? 8.960 -18.294 -15.164 1.00 93.50 119 ASP A N 1
ATOM 884 C CA . ASP A 1 119 ? 10.262 -18.960 -15.173 1.00 93.50 119 ASP A CA 1
ATOM 885 C C . ASP A 1 119 ? 11.377 -17.984 -15.579 1.00 93.50 119 ASP A C 1
ATOM 887 O O . ASP A 1 119 ? 11.443 -17.537 -16.729 1.00 93.50 119 ASP A O 1
ATOM 891 N N . CYS A 1 120 ? 12.278 -17.684 -14.644 1.00 93.50 120 CYS A N 1
ATOM 892 C CA . CYS A 1 120 ? 13.403 -16.781 -14.869 1.00 93.50 120 CYS A CA 1
ATOM 893 C C . CYS A 1 120 ? 14.358 -17.225 -15.982 1.00 93.50 120 CYS A C 1
ATOM 895 O O . CYS A 1 120 ? 14.992 -16.370 -16.599 1.00 93.50 120 CYS A O 1
ATOM 897 N N . ALA A 1 121 ? 14.423 -18.519 -16.314 1.00 93.69 121 ALA A N 1
ATOM 898 C CA . ALA A 1 121 ? 15.203 -18.995 -17.457 1.00 93.69 121 ALA A CA 1
ATOM 899 C C . ALA A 1 121 ? 14.615 -18.541 -18.807 1.00 93.69 121 ALA A C 1
ATOM 901 O O . ALA A 1 121 ? 15.299 -18.568 -19.830 1.00 93.69 121 ALA A O 1
ATOM 902 N N . LYS A 1 122 ? 13.348 -18.108 -18.822 1.00 93.38 122 LYS A N 1
ATOM 903 C CA . LYS A 1 122 ? 12.639 -17.612 -20.008 1.00 93.38 122 LYS A CA 1
ATOM 904 C C . LYS A 1 122 ? 12.564 -16.088 -20.068 1.00 93.38 122 LYS A C 1
ATOM 906 O O . LYS A 1 122 ? 11.967 -15.577 -21.012 1.00 93.38 122 LYS A O 1
ATOM 911 N N . ALA A 1 123 ? 13.167 -15.381 -19.110 1.00 93.06 123 ALA A N 1
ATOM 912 C CA . ALA A 1 123 ? 13.191 -13.924 -19.081 1.00 93.06 123 ALA A CA 1
ATOM 913 C C . ALA A 1 123 ? 13.932 -13.368 -20.309 1.00 93.06 123 ALA A C 1
ATOM 915 O O . ALA A 1 123 ? 15.124 -13.615 -20.504 1.00 93.06 123 ALA A O 1
ATOM 916 N N . ARG A 1 124 ? 13.235 -12.593 -21.140 1.00 88.75 124 ARG A N 1
ATOM 917 C CA . ARG A 1 124 ? 13.785 -11.954 -22.347 1.00 88.75 124 ARG A CA 1
ATOM 918 C C . ARG A 1 124 ? 13.841 -10.437 -22.210 1.00 88.75 124 ARG A C 1
ATOM 920 O O . ARG A 1 124 ? 14.757 -9.823 -22.750 1.00 88.75 124 ARG A O 1
ATOM 927 N N . GLY A 1 125 ? 12.896 -9.840 -21.485 1.00 93.00 125 GLY A N 1
ATOM 928 C CA . GLY A 1 125 ? 12.831 -8.393 -21.272 1.00 93.00 125 GLY A CA 1
ATOM 929 C C . GLY A 1 125 ? 13.731 -7.901 -20.135 1.00 93.00 125 GLY A C 1
ATOM 930 O O . GLY A 1 125 ? 13.997 -8.627 -19.178 1.00 93.00 125 GLY A O 1
ATOM 931 N N . ILE A 1 126 ? 14.146 -6.630 -20.198 1.00 96.88 126 ILE A N 1
ATOM 932 C CA . ILE A 1 126 ? 14.892 -5.972 -19.109 1.00 96.88 126 ILE A CA 1
ATOM 933 C C . ILE A 1 126 ? 14.093 -6.042 -17.803 1.00 96.88 126 ILE A C 1
ATOM 935 O O . ILE A 1 126 ? 14.637 -6.452 -16.781 1.00 96.88 126 ILE A O 1
ATOM 939 N N . THR A 1 127 ? 12.797 -5.717 -17.840 1.00 97.19 127 THR A N 1
ATOM 940 C CA . THR A 1 127 ? 11.925 -5.797 -16.661 1.00 97.19 127 THR A CA 1
ATOM 941 C C . THR A 1 127 ? 11.854 -7.210 -16.086 1.00 97.19 127 THR A C 1
ATOM 943 O O . THR A 1 127 ? 11.977 -7.376 -14.879 1.00 97.19 127 THR A O 1
ATOM 946 N N . GLU A 1 128 ? 11.716 -8.242 -16.920 1.00 95.81 128 GLU A N 1
ATOM 947 C CA . GLU A 1 128 ? 11.676 -9.640 -16.463 1.00 95.81 128 GLU A CA 1
ATOM 948 C C . GLU A 1 128 ? 12.979 -10.042 -15.762 1.00 95.81 128 GLU A C 1
ATOM 950 O O . GLU A 1 128 ? 12.963 -10.637 -14.687 1.00 95.81 128 GLU A O 1
ATOM 955 N N . GLN A 1 129 ? 14.121 -9.643 -16.321 1.00 95.25 129 GLN A N 1
ATOM 956 C CA . GLN A 1 129 ? 15.426 -9.899 -15.714 1.00 95.25 129 GLN A CA 1
ATOM 957 C C . GLN A 1 129 ? 15.621 -9.132 -14.398 1.00 95.25 129 GLN A C 1
ATOM 959 O O . GLN A 1 129 ? 16.282 -9.639 -13.491 1.00 95.25 129 GLN A O 1
ATOM 964 N N . LEU A 1 130 ? 15.047 -7.930 -14.266 1.00 93.12 130 LEU A N 1
ATOM 965 C CA . LEU A 1 130 ? 15.025 -7.191 -13.000 1.00 93.12 130 LEU A CA 1
ATOM 966 C C . LEU A 1 130 ? 14.152 -7.886 -11.953 1.00 93.12 130 LEU A C 1
ATOM 968 O O . LEU A 1 130 ? 14.590 -8.015 -10.814 1.00 93.12 130 LEU A O 1
ATOM 972 N N . LEU A 1 131 ? 12.966 -8.372 -12.334 1.00 90.56 131 LEU A N 1
ATOM 973 C CA . LEU A 1 131 ? 12.076 -9.130 -11.447 1.00 90.56 131 LEU A CA 1
ATOM 974 C C . LEU A 1 131 ? 12.770 -10.387 -10.918 1.00 90.56 131 LEU A C 1
ATOM 976 O O . LEU A 1 131 ? 12.728 -10.657 -9.725 1.00 90.56 131 LEU A O 1
ATOM 980 N N . CYS A 1 132 ? 13.490 -11.101 -11.781 1.00 90.88 132 CYS A N 1
ATOM 981 C CA . CYS A 1 132 ? 14.277 -12.269 -11.389 1.00 90.88 132 CYS A CA 1
ATOM 982 C C . CYS A 1 132 ? 15.443 -11.952 -10.447 1.00 90.88 132 CYS A C 1
ATOM 984 O O . CYS A 1 132 ? 15.811 -12.785 -9.625 1.00 90.88 132 CYS A O 1
ATOM 986 N N . ALA A 1 133 ? 16.043 -10.766 -10.567 1.00 85.50 133 ALA A N 1
ATOM 987 C CA . ALA A 1 133 ? 17.189 -10.366 -9.755 1.00 85.50 133 ALA A CA 1
ATOM 988 C C . ALA A 1 133 ? 16.799 -9.684 -8.431 1.00 85.50 133 ALA A C 1
ATOM 990 O O . ALA A 1 133 ? 17.638 -9.572 -7.539 1.00 85.50 133 ALA A O 1
ATOM 991 N N . ARG A 1 134 ? 15.561 -9.186 -8.301 1.00 81.81 134 ARG A N 1
ATOM 992 C CA . ARG A 1 134 ? 15.127 -8.348 -7.174 1.00 81.81 134 ARG A CA 1
ATOM 993 C C . ARG A 1 134 ? 13.900 -8.939 -6.487 1.00 81.81 134 ARG A C 1
ATOM 995 O O . ARG A 1 134 ? 12.773 -8.777 -6.952 1.00 81.81 134 ARG A O 1
ATOM 1002 N N . VAL A 1 135 ? 14.125 -9.531 -5.314 1.00 76.31 135 VAL A N 1
ATOM 1003 C CA . VAL A 1 135 ? 13.089 -10.156 -4.469 1.00 76.31 135 VAL A CA 1
ATOM 1004 C C . VAL A 1 135 ? 11.857 -9.260 -4.235 1.00 76.31 135 VAL A C 1
ATOM 1006 O O . VAL A 1 135 ? 10.744 -9.756 -4.413 1.00 76.31 135 VAL A O 1
ATOM 1009 N N . PRO A 1 136 ? 11.982 -7.953 -3.913 1.00 72.81 136 PRO A N 1
ATOM 1010 C CA . PRO A 1 136 ? 10.803 -7.107 -3.706 1.00 72.81 136 PRO A CA 1
ATOM 1011 C C . PRO A 1 136 ? 9.942 -6.930 -4.963 1.00 72.81 136 PRO A C 1
ATOM 1013 O O . PRO A 1 136 ? 8.720 -6.884 -4.869 1.00 72.81 136 PRO A O 1
ATOM 1016 N N . LEU A 1 137 ? 10.559 -6.857 -6.148 1.00 80.75 137 LEU A N 1
ATOM 1017 C CA . LEU A 1 137 ? 9.810 -6.735 -7.399 1.00 80.75 137 LEU A CA 1
ATOM 1018 C C . LEU A 1 137 ? 9.161 -8.071 -7.792 1.00 80.75 137 LEU A C 1
ATOM 1020 O O . LEU A 1 137 ? 8.034 -8.079 -8.283 1.00 80.75 137 LEU A O 1
ATOM 1024 N N . ALA A 1 138 ? 9.836 -9.198 -7.540 1.00 82.06 138 ALA A N 1
ATOM 1025 C CA . ALA A 1 138 ? 9.263 -10.530 -7.730 1.00 82.06 138 ALA A CA 1
ATOM 1026 C C . ALA A 1 138 ? 7.992 -10.742 -6.892 1.00 82.06 138 ALA A C 1
ATOM 1028 O O . ALA A 1 138 ? 7.006 -11.266 -7.406 1.00 82.06 138 ALA A O 1
ATOM 1029 N N . ALA A 1 139 ? 7.986 -10.296 -5.631 1.00 75.00 139 ALA A N 1
ATOM 1030 C CA . ALA A 1 139 ? 6.813 -10.389 -4.762 1.00 75.00 139 ALA A CA 1
ATOM 1031 C C . ALA A 1 139 ? 5.596 -9.640 -5.344 1.00 75.00 139 ALA A C 1
ATOM 1033 O O . ALA A 1 139 ? 4.496 -10.192 -5.390 1.00 75.00 139 ALA A O 1
ATOM 1034 N N . LEU A 1 140 ? 5.808 -8.426 -5.871 1.00 80.00 140 LEU A N 1
ATOM 1035 C CA . LEU A 1 140 ? 4.756 -7.649 -6.539 1.00 80.00 140 LEU A CA 1
ATOM 1036 C C . LEU A 1 140 ? 4.207 -8.362 -7.786 1.00 80.00 140 LEU A C 1
ATOM 1038 O O . LEU A 1 140 ? 3.003 -8.330 -8.042 1.00 80.00 140 LEU A O 1
ATOM 1042 N N . ASP A 1 141 ? 5.068 -9.024 -8.559 1.00 92.25 141 ASP A N 1
ATOM 1043 C CA . ASP A 1 141 ? 4.645 -9.782 -9.738 1.00 92.25 141 ASP A CA 1
ATOM 1044 C C . ASP A 1 141 ? 3.820 -11.025 -9.383 1.00 92.25 141 ASP A C 1
ATOM 1046 O O . ASP A 1 141 ? 2.766 -11.254 -9.982 1.00 92.25 141 ASP A O 1
ATOM 1050 N N . VAL A 1 142 ? 4.232 -11.782 -8.360 1.00 82.69 142 VAL A N 1
ATOM 1051 C CA . VAL A 1 142 ? 3.468 -12.929 -7.837 1.00 82.69 142 VAL A CA 1
ATOM 1052 C C . VAL A 1 142 ? 2.065 -12.509 -7.420 1.00 82.69 142 VAL A C 1
ATOM 1054 O O . VAL A 1 142 ? 1.079 -13.166 -7.776 1.00 82.69 142 VAL A O 1
ATOM 1057 N N . GLU A 1 143 ? 1.966 -11.403 -6.693 1.00 79.06 143 GLU A N 1
ATOM 1058 C CA . GLU A 1 143 ? 0.689 -10.901 -6.220 1.00 79.06 143 GLU A CA 1
ATOM 1059 C C . GLU A 1 143 ? -0.213 -10.447 -7.370 1.00 79.06 143 GLU A C 1
ATOM 1061 O O . GLU A 1 143 ? -1.365 -10.883 -7.469 1.00 79.06 143 GLU A O 1
ATOM 1066 N N . LEU A 1 144 ? 0.320 -9.619 -8.273 1.00 89.88 144 LEU A N 1
ATOM 1067 C CA . LEU A 1 144 ? -0.412 -9.150 -9.442 1.00 89.88 144 LEU A CA 1
ATOM 1068 C C . LEU A 1 144 ? -0.939 -10.331 -10.259 1.00 89.88 144 LEU A C 1
ATOM 1070 O O . LEU A 1 144 ? -2.100 -10.324 -10.670 1.00 89.88 144 LEU A O 1
ATOM 1074 N N . ALA A 1 145 ? -0.113 -11.357 -10.476 1.00 90.94 145 ALA A N 1
ATOM 1075 C CA . ALA A 1 145 ? -0.503 -12.547 -11.219 1.00 90.94 145 ALA A CA 1
ATOM 1076 C C . ALA A 1 145 ? -1.625 -13.323 -10.512 1.00 90.94 145 ALA A C 1
ATOM 1078 O O . ALA A 1 145 ? -2.554 -13.801 -11.168 1.00 90.94 145 ALA A O 1
ATOM 1079 N N . GLY A 1 146 ? -1.573 -13.427 -9.181 1.00 83.50 146 GLY A N 1
ATOM 1080 C CA . GLY A 1 146 ? -2.633 -14.027 -8.371 1.00 83.50 146 GLY A CA 1
ATOM 1081 C C . GLY A 1 146 ? -3.965 -13.283 -8.476 1.00 83.50 146 GLY A C 1
ATOM 1082 O O . GLY A 1 146 ? -5.010 -13.913 -8.656 1.00 83.50 146 GLY A O 1
ATOM 1083 N N . LEU A 1 147 ? -3.936 -11.951 -8.414 1.00 84.62 147 LEU A N 1
ATOM 1084 C CA . LEU A 1 147 ? -5.123 -11.106 -8.570 1.00 84.62 147 LEU A CA 1
ATOM 1085 C C . LEU A 1 147 ? -5.671 -11.163 -9.997 1.00 84.62 147 LEU A C 1
ATOM 1087 O O . LEU A 1 147 ? -6.874 -11.286 -10.200 1.00 84.62 147 LEU A O 1
ATOM 1091 N N . TYR A 1 148 ? -4.794 -11.142 -10.997 1.00 94.06 148 TYR A N 1
ATOM 1092 C CA . TYR A 1 148 ? -5.188 -11.216 -12.397 1.00 94.06 148 TYR A CA 1
ATOM 1093 C C . TYR A 1 148 ? -5.889 -12.540 -12.739 1.00 94.06 148 TYR A C 1
ATOM 1095 O O . TYR A 1 148 ? -6.898 -12.526 -13.444 1.00 94.06 148 TYR A O 1
ATOM 1103 N N . ARG A 1 149 ? -5.422 -13.678 -12.200 1.00 91.88 149 ARG A N 1
ATOM 1104 C CA . ARG A 1 149 ? -6.115 -14.973 -12.355 1.00 91.88 149 ARG A CA 1
ATOM 1105 C C . ARG A 1 149 ? -7.530 -14.934 -11.779 1.00 91.88 149 ARG A C 1
ATOM 1107 O O . ARG A 1 149 ? -8.475 -15.277 -12.480 1.00 91.88 149 ARG A O 1
ATOM 1114 N N . GLN A 1 150 ? -7.682 -14.427 -10.556 1.00 84.56 150 GLN A N 1
ATOM 1115 C CA . GLN A 1 150 ? -8.996 -14.270 -9.923 1.00 84.56 150 GLN A CA 1
ATOM 1116 C C . GLN A 1 150 ? -9.912 -13.325 -10.716 1.00 84.56 150 GLN A C 1
ATOM 1118 O O . GLN A 1 150 ? -11.110 -13.576 -10.840 1.00 84.56 150 GLN A O 1
ATOM 1123 N N . ALA A 1 151 ? -9.358 -12.248 -11.278 1.00 90.06 151 ALA A N 1
ATOM 1124 C CA . ALA A 1 151 ? -10.113 -11.303 -12.095 1.00 90.06 151 ALA A CA 1
ATOM 1125 C C . ALA A 1 151 ? -10.597 -11.956 -13.393 1.00 90.06 151 ALA A C 1
ATOM 1127 O O . ALA A 1 151 ? -11.741 -11.752 -13.788 1.00 90.06 151 ALA A O 1
ATOM 1128 N N . LEU A 1 152 ? -9.768 -12.787 -14.032 1.00 92.31 152 LEU A N 1
ATOM 1129 C CA . LEU A 1 152 ? -10.159 -13.544 -15.222 1.00 92.31 152 LEU A CA 1
ATOM 1130 C C . LEU A 1 152 ? -11.288 -14.538 -14.946 1.00 92.31 152 LEU A C 1
ATOM 1132 O O . LEU A 1 152 ? -12.196 -14.637 -15.765 1.00 92.31 152 LEU A O 1
ATOM 1136 N N . GLU A 1 153 ? -11.246 -15.240 -13.813 1.00 87.88 153 GLU A N 1
ATOM 1137 C CA . GLU A 1 153 ? -12.281 -16.208 -13.418 1.00 87.88 153 GLU A CA 1
ATOM 1138 C C . GLU A 1 153 ? -13.650 -15.549 -13.203 1.00 87.88 153 GLU A C 1
ATOM 1140 O O . GLU A 1 153 ? -14.681 -16.160 -13.472 1.00 87.88 153 GLU A O 1
ATOM 1145 N N . ARG A 1 154 ? -13.667 -14.294 -12.739 1.00 83.19 154 ARG A N 1
ATOM 1146 C CA . ARG A 1 154 ? -14.894 -13.542 -12.422 1.00 83.19 154 ARG A CA 1
ATOM 1147 C C . ARG A 1 154 ? -15.365 -12.623 -13.545 1.00 83.19 154 ARG A C 1
ATOM 1149 O O . ARG A 1 154 ? -16.479 -12.108 -13.487 1.00 83.19 154 ARG A O 1
ATOM 1156 N N . SER A 1 155 ? -14.513 -12.350 -14.529 1.00 86.38 155 SER A N 1
ATOM 1157 C CA . SER A 1 155 ? -14.794 -11.340 -15.543 1.00 86.38 155 SER A CA 1
ATOM 1158 C C . SER A 1 155 ? -15.921 -11.782 -16.472 1.00 86.38 155 SER A C 1
ATOM 1160 O O . SER A 1 155 ? -15.835 -12.824 -17.117 1.00 86.38 155 SER A O 1
ATOM 1162 N N . ALA A 1 156 ? -16.928 -10.923 -16.638 1.00 88.50 156 ALA A N 1
ATOM 1163 C CA . ALA A 1 156 ? -17.940 -11.083 -17.682 1.00 88.50 156 ALA A CA 1
ATOM 1164 C C . ALA A 1 156 ? -17.353 -10.949 -19.105 1.00 88.50 156 ALA A C 1
ATOM 1166 O O . ALA A 1 156 ? -17.962 -11.402 -20.070 1.00 88.50 156 ALA A O 1
ATOM 1167 N N . ASN A 1 157 ? -16.165 -10.340 -19.252 1.00 92.56 157 ASN A N 1
ATOM 1168 C CA . ASN A 1 157 ? -15.456 -10.226 -20.528 1.00 92.56 157 ASN A CA 1
ATOM 1169 C C . ASN A 1 157 ? -13.941 -10.487 -20.362 1.00 92.56 157 ASN A C 1
ATOM 1171 O O . ASN A 1 157 ? -13.130 -9.550 -20.370 1.00 92.56 157 ASN A O 1
ATOM 1175 N N . PRO A 1 158 ? -13.524 -11.765 -20.263 1.00 93.00 158 PRO A N 1
ATOM 1176 C CA . PRO A 1 158 ? -12.119 -12.125 -20.080 1.00 93.00 158 PRO A CA 1
ATOM 1177 C C . PRO A 1 158 ? -11.217 -11.681 -21.241 1.00 93.00 158 PRO A C 1
ATOM 1179 O O . PRO A 1 158 ? -10.030 -11.433 -21.040 1.00 93.00 158 PRO A O 1
ATOM 1182 N N . GLY A 1 159 ? -11.756 -11.568 -22.461 1.00 95.75 159 GLY A N 1
ATOM 1183 C CA . GLY A 1 159 ? -11.007 -11.114 -23.637 1.00 95.75 159 GLY A CA 1
ATOM 1184 C C . GLY A 1 159 ? -10.549 -9.659 -23.511 1.00 95.75 159 GLY A C 1
ATOM 1185 O O . GLY A 1 159 ? -9.377 -9.355 -23.744 1.00 95.75 159 GLY A O 1
ATOM 1186 N N . ALA A 1 160 ? -11.446 -8.774 -23.067 1.00 94.00 160 ALA A N 1
ATOM 1187 C CA . ALA A 1 160 ? -11.111 -7.379 -22.795 1.00 94.00 160 ALA A CA 1
ATOM 1188 C C . ALA A 1 160 ? -10.080 -7.254 -21.663 1.00 94.00 160 ALA A C 1
ATOM 1190 O O . ALA A 1 160 ? -9.104 -6.517 -21.806 1.00 94.00 160 ALA A O 1
ATOM 1191 N N . LEU A 1 161 ? -10.238 -8.022 -20.579 1.00 94.31 161 LEU A N 1
ATOM 1192 C CA . LEU A 1 161 ? -9.297 -8.007 -19.456 1.00 94.31 161 LEU A CA 1
ATOM 1193 C C . LEU A 1 161 ? -7.895 -8.502 -19.864 1.00 94.31 161 LEU A C 1
ATOM 1195 O O . LEU A 1 161 ? -6.895 -7.892 -19.480 1.00 94.31 161 LEU A O 1
ATOM 1199 N N . LYS A 1 162 ? -7.804 -9.543 -20.707 1.00 97.19 162 LYS A N 1
ATOM 1200 C CA . LYS A 1 162 ? -6.527 -10.004 -21.287 1.00 97.19 162 LYS A CA 1
ATOM 1201 C C . LYS A 1 162 ? -5.849 -8.920 -22.114 1.00 97.19 162 LYS A C 1
ATOM 1203 O O . LYS A 1 162 ? -4.649 -8.699 -21.963 1.00 97.19 162 LYS A O 1
ATOM 1208 N N . LYS A 1 163 ? -6.611 -8.223 -22.961 1.00 97.38 163 LYS A N 1
ATOM 1209 C CA . LYS A 1 163 ? -6.090 -7.108 -23.760 1.00 97.38 163 LYS A CA 1
ATOM 1210 C C . LYS A 1 163 ? -5.562 -5.985 -22.862 1.00 97.38 163 LYS A C 1
ATOM 1212 O O . LYS A 1 163 ? -4.417 -5.584 -23.028 1.00 97.38 163 LYS A O 1
ATOM 1217 N N . GLN A 1 164 ? -6.340 -5.560 -21.863 1.00 96.00 164 GLN A N 1
ATOM 1218 C CA . GLN A 1 164 ? -5.919 -4.541 -20.894 1.00 96.00 164 GLN A CA 1
ATOM 1219 C C . GLN A 1 164 ? -4.635 -4.933 -20.154 1.00 96.00 164 GLN A C 1
ATOM 1221 O O . GLN A 1 164 ? -3.770 -4.090 -19.938 1.00 96.00 164 GLN A O 1
ATOM 1226 N N . GLN A 1 165 ? -4.491 -6.207 -19.776 1.00 97.69 165 GLN A N 1
ATOM 1227 C CA . GLN A 1 165 ? -3.285 -6.689 -19.107 1.00 97.69 165 GLN A CA 1
ATOM 1228 C C . GLN A 1 165 ? -2.055 -6.643 -20.024 1.00 97.69 165 GLN A C 1
ATOM 1230 O O . GLN A 1 165 ? -0.987 -6.221 -19.584 1.00 97.69 165 GLN A O 1
ATOM 1235 N N . LEU A 1 166 ? -2.195 -7.038 -21.295 1.00 97.62 166 LEU A N 1
ATOM 1236 C CA . LEU A 1 166 ? -1.114 -6.950 -22.283 1.00 97.62 166 LEU A CA 1
ATOM 1237 C C . LEU A 1 166 ? -0.717 -5.499 -22.569 1.00 97.62 166 LEU A C 1
ATOM 1239 O O . LEU A 1 166 ? 0.471 -5.191 -22.641 1.00 97.62 166 LEU A O 1
ATOM 1243 N N . ASP A 1 167 ? -1.699 -4.612 -22.717 1.00 97.50 167 ASP A N 1
ATOM 1244 C CA . ASP A 1 167 ? -1.459 -3.190 -22.959 1.00 97.50 167 ASP A CA 1
ATOM 1245 C C . ASP A 1 167 ? -0.755 -2.548 -21.748 1.00 97.50 167 ASP A C 1
ATOM 1247 O O . ASP A 1 167 ? 0.217 -1.814 -21.921 1.00 97.50 167 ASP A O 1
ATOM 1251 N N . TRP A 1 168 ? -1.151 -2.915 -20.523 1.00 97.88 168 TRP A N 1
ATOM 1252 C CA . TRP A 1 168 ? -0.469 -2.486 -19.299 1.00 97.88 168 TRP A CA 1
ATOM 1253 C C . TRP A 1 168 ? 0.992 -2.961 -19.229 1.00 97.88 168 TRP A C 1
ATOM 1255 O O . TRP A 1 168 ? 1.862 -2.160 -18.892 1.00 97.88 168 TRP A O 1
ATOM 1265 N N . LEU A 1 169 ? 1.287 -4.222 -19.578 1.00 97.62 169 LEU A N 1
ATOM 1266 C CA . LEU A 1 169 ? 2.664 -4.743 -19.602 1.00 97.62 169 LEU A CA 1
ATOM 1267 C C . LEU A 1 169 ? 3.554 -3.945 -20.566 1.00 97.62 169 LEU A C 1
ATOM 1269 O O . LEU A 1 169 ? 4.667 -3.566 -20.202 1.00 97.62 169 LEU A O 1
ATOM 1273 N N . ARG A 1 170 ? 3.043 -3.633 -21.766 1.00 97.38 170 ARG A N 1
ATOM 1274 C CA . ARG A 1 170 ? 3.766 -2.804 -22.745 1.00 97.38 170 ARG A CA 1
ATOM 1275 C C . ARG A 1 170 ? 4.011 -1.395 -22.218 1.00 97.38 170 ARG A C 1
ATOM 1277 O O . ARG A 1 170 ? 5.131 -0.907 -22.314 1.00 97.38 170 ARG A O 1
ATOM 1284 N N . GLN A 1 171 ? 2.989 -0.764 -21.640 1.00 97.38 171 GLN A N 1
ATOM 1285 C CA . GLN A 1 171 ? 3.105 0.588 -21.096 1.00 97.38 171 GLN A CA 1
ATOM 1286 C C . GLN A 1 171 ? 4.098 0.646 -19.927 1.00 97.38 171 GLN A C 1
ATOM 1288 O O . GLN A 1 171 ? 4.926 1.548 -19.871 1.00 97.38 171 GLN A O 1
ATOM 1293 N N . ARG A 1 172 ? 4.075 -0.345 -19.025 1.00 97.81 172 ARG A N 1
ATOM 1294 C CA . ARG A 1 172 ? 5.047 -0.477 -17.930 1.00 97.81 172 ARG A CA 1
ATOM 1295 C C . ARG A 1 172 ? 6.479 -0.508 -18.461 1.00 97.81 172 ARG A C 1
ATOM 1297 O O . ARG A 1 172 ? 7.329 0.226 -17.963 1.00 97.81 172 ARG A O 1
ATOM 1304 N N . ASP A 1 173 ? 6.747 -1.356 -19.450 1.00 97.56 173 ASP A N 1
ATOM 1305 C CA . ASP A 1 173 ? 8.096 -1.503 -20.001 1.00 97.56 173 ASP A CA 1
ATOM 1306 C C . ASP A 1 173 ? 8.532 -0.243 -20.755 1.00 97.56 173 ASP A C 1
ATOM 1308 O O . ASP A 1 173 ? 9.680 0.188 -20.602 1.00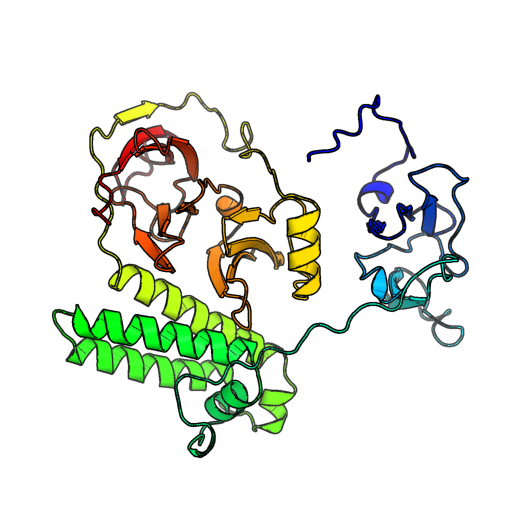 97.56 173 ASP A O 1
ATOM 1312 N N . GLN A 1 174 ? 7.602 0.387 -21.480 1.00 97.38 174 GLN A N 1
ATOM 1313 C CA . GLN A 1 174 ? 7.813 1.663 -22.156 1.00 97.38 174 GLN A CA 1
ATOM 1314 C C . GLN A 1 174 ? 8.187 2.775 -21.167 1.00 97.38 174 GLN A C 1
ATOM 1316 O O . GLN A 1 174 ? 9.154 3.498 -21.389 1.00 97.38 174 GLN A O 1
ATOM 1321 N N . ASP A 1 175 ? 7.459 2.890 -20.060 1.00 95.31 175 ASP A N 1
ATOM 1322 C CA . ASP A 1 175 ? 7.641 3.981 -19.103 1.00 95.31 175 ASP A CA 1
ATOM 1323 C C . ASP A 1 175 ? 8.876 3.783 -18.219 1.00 95.31 175 ASP A C 1
ATOM 1325 O O . ASP A 1 175 ? 9.595 4.739 -17.928 1.00 95.31 175 ASP A O 1
ATOM 1329 N N . CYS A 1 176 ? 9.143 2.545 -17.795 1.00 95.94 176 CYS A N 1
ATOM 1330 C CA . CYS A 1 176 ? 10.178 2.277 -16.800 1.00 95.94 176 CYS A CA 1
ATOM 1331 C C . CYS A 1 176 ? 11.524 1.862 -17.399 1.00 95.94 176 CYS A C 1
ATOM 1333 O O . CYS A 1 176 ? 12.559 2.101 -16.780 1.00 95.94 176 CYS A O 1
ATOM 1335 N N . THR A 1 177 ? 11.545 1.226 -18.575 1.00 97.00 177 THR A N 1
ATOM 1336 C CA . THR A 1 177 ? 12.769 0.586 -19.096 1.00 97.00 177 THR A CA 1
ATOM 1337 C C . THR A 1 177 ? 13.119 0.929 -20.540 1.00 97.00 177 THR A C 1
ATOM 1339 O O . THR A 1 177 ? 14.240 0.635 -20.956 1.00 97.00 177 THR A O 1
ATOM 1342 N N . ALA A 1 178 ? 12.237 1.584 -21.306 1.00 95.56 178 ALA A N 1
ATOM 1343 C CA . ALA A 1 178 ? 12.558 1.951 -22.684 1.00 95.56 178 ALA A CA 1
ATOM 1344 C C . ALA A 1 178 ? 13.792 2.857 -22.764 1.00 95.56 178 ALA A C 1
ATOM 1346 O O . ALA A 1 178 ? 14.025 3.712 -21.908 1.00 95.56 178 ALA A O 1
ATOM 1347 N N . GLY A 1 179 ? 14.595 2.634 -23.807 1.00 94.25 179 GLY A N 1
ATOM 1348 C CA . GLY A 1 179 ? 15.835 3.372 -24.051 1.00 94.25 179 GLY A CA 1
ATOM 1349 C C . GLY A 1 179 ? 16.991 3.026 -23.106 1.00 94.25 179 GLY A C 1
ATOM 1350 O O . GLY A 1 179 ? 18.066 3.599 -23.254 1.00 94.25 179 GLY A O 1
ATOM 1351 N N . ARG A 1 180 ? 16.807 2.095 -22.160 1.00 94.06 180 ARG A N 1
ATOM 1352 C CA . ARG A 1 180 ? 17.851 1.666 -21.220 1.00 94.06 180 ARG A CA 1
ATOM 1353 C C . ARG A 1 180 ? 18.426 0.315 -21.618 1.00 94.06 180 ARG A C 1
ATOM 1355 O O . ARG A 1 180 ? 17.730 -0.553 -22.134 1.00 94.06 180 ARG A O 1
ATOM 1362 N N . THR A 1 181 ? 19.701 0.114 -21.319 1.00 96.44 181 THR A N 1
ATOM 1363 C CA . THR A 1 181 ? 20.326 -1.212 -21.261 1.00 96.44 181 THR A CA 1
ATOM 1364 C C . THR A 1 181 ? 20.009 -1.884 -19.924 1.00 96.44 181 THR A C 1
ATOM 1366 O O . THR A 1 181 ? 19.678 -1.217 -18.943 1.00 96.44 181 THR A O 1
ATOM 1369 N N . LEU A 1 182 ? 20.172 -3.208 -19.835 1.00 92.88 182 LEU A N 1
ATOM 1370 C CA . LEU A 1 182 ? 20.010 -3.935 -18.569 1.00 92.88 182 LEU A CA 1
ATOM 1371 C C . LEU A 1 182 ? 20.911 -3.381 -17.454 1.00 92.88 182 LEU A C 1
ATOM 1373 O O . LEU A 1 182 ? 20.492 -3.297 -16.303 1.00 92.88 182 LEU A O 1
ATOM 1377 N N . MET A 1 183 ? 22.147 -3.007 -17.787 1.00 91.00 183 MET A N 1
ATOM 1378 C CA . MET A 1 183 ? 23.101 -2.456 -16.825 1.00 91.00 183 MET A CA 1
ATOM 1379 C C . MET A 1 183 ? 22.621 -1.110 -16.267 1.00 91.00 183 MET A C 1
ATOM 1381 O O . MET A 1 183 ? 22.613 -0.933 -15.052 1.00 91.00 183 MET A O 1
ATOM 1385 N N . GLN A 1 184 ? 22.156 -0.202 -17.132 1.00 87.31 184 GLN A N 1
ATOM 1386 C CA . GLN A 1 184 ? 21.554 1.071 -16.711 1.00 87.31 184 GLN A CA 1
ATOM 1387 C C . GLN A 1 184 ? 20.323 0.834 -15.835 1.00 87.31 184 GLN A C 1
ATOM 1389 O O . GLN A 1 184 ? 20.231 1.352 -14.727 1.00 87.31 184 GLN A O 1
ATOM 1394 N N . ALA A 1 185 ? 19.426 -0.050 -16.275 1.00 91.31 185 ALA A N 1
ATOM 1395 C CA . ALA A 1 185 ? 18.212 -0.377 -15.539 1.00 91.31 185 ALA A CA 1
ATOM 1396 C C . ALA A 1 185 ? 18.490 -1.003 -14.155 1.00 91.31 185 ALA A C 1
ATOM 1398 O O . ALA A 1 185 ? 17.715 -0.832 -13.213 1.00 91.31 185 ALA A O 1
ATOM 1399 N N . ARG A 1 186 ? 19.619 -1.709 -14.009 1.00 86.88 186 ARG A N 1
ATOM 1400 C CA . ARG A 1 186 ? 20.084 -2.244 -12.723 1.00 86.88 186 ARG A CA 1
ATOM 1401 C C . ARG A 1 186 ? 20.658 -1.175 -11.795 1.00 86.88 186 ARG A C 1
ATOM 1403 O O . ARG A 1 186 ? 20.465 -1.302 -10.589 1.00 86.88 186 ARG A O 1
ATOM 1410 N N . A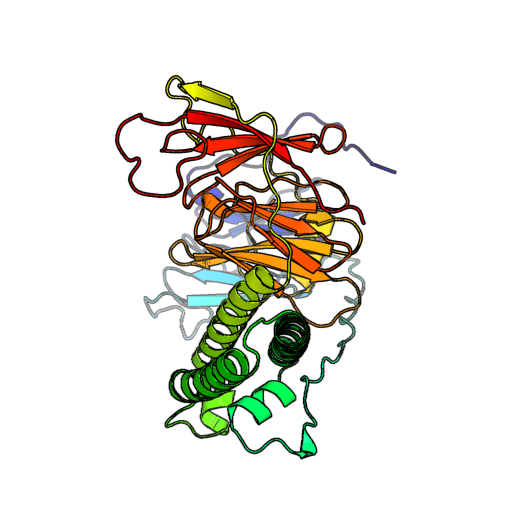LA A 1 187 ? 21.354 -0.181 -12.338 1.00 80.94 187 ALA A N 1
ATOM 1411 C CA . ALA A 1 187 ? 22.035 0.857 -11.566 1.00 80.94 187 ALA A CA 1
ATOM 1412 C C . ALA A 1 187 ? 21.110 2.015 -11.151 1.00 80.94 187 ALA A C 1
ATOM 1414 O O . ALA A 1 187 ? 21.323 2.639 -10.116 1.00 80.94 187 ALA A O 1
ATOM 1415 N N . GLU A 1 188 ? 20.081 2.312 -11.945 1.00 79.88 188 GLU A N 1
ATOM 1416 C CA . GLU A 1 188 ? 19.198 3.455 -11.715 1.00 79.88 188 GLU A CA 1
ATOM 1417 C C . GLU A 1 188 ? 18.097 3.146 -10.686 1.00 79.88 188 GLU A C 1
ATOM 1419 O O . GLU A 1 188 ? 17.200 2.337 -10.937 1.00 79.88 188 GLU A O 1
ATOM 1424 N N . LEU A 1 189 ? 18.097 3.866 -9.556 1.00 75.50 189 LEU A N 1
ATOM 1425 C CA . LEU A 1 189 ? 17.020 3.795 -8.555 1.00 75.50 189 LEU A CA 1
ATOM 1426 C C . LEU A 1 189 ? 15.651 4.163 -9.155 1.00 75.50 189 LEU A C 1
ATOM 1428 O O . LEU A 1 189 ? 14.645 3.536 -8.832 1.00 75.50 189 LEU A O 1
ATOM 1432 N N . ALA A 1 190 ? 15.621 5.121 -10.087 1.00 77.88 190 ALA A N 1
ATOM 1433 C CA . ALA A 1 190 ? 14.396 5.577 -10.748 1.00 77.88 190 ALA A CA 1
ATOM 1434 C C . ALA A 1 190 ? 13.637 4.448 -11.472 1.00 77.88 190 ALA A C 1
ATOM 1436 O O . ALA A 1 190 ? 12.408 4.473 -11.538 1.00 77.88 190 ALA A O 1
ATOM 1437 N N . VAL A 1 191 ? 14.350 3.436 -11.980 1.00 87.25 191 VAL A N 1
ATOM 1438 C CA . VAL A 1 191 ? 13.734 2.274 -12.637 1.00 87.25 191 VAL A CA 1
ATOM 1439 C C . VAL A 1 191 ? 13.012 1.392 -11.620 1.00 87.25 191 VAL A C 1
ATOM 1441 O O . VAL A 1 191 ? 11.898 0.943 -11.885 1.00 87.25 191 VAL A O 1
ATOM 1444 N N . ASP A 1 192 ? 13.608 1.178 -10.443 1.00 79.88 192 ASP A N 1
ATOM 1445 C CA . ASP A 1 192 ? 12.976 0.420 -9.357 1.00 79.88 192 ASP A CA 1
ATOM 1446 C C . ASP A 1 192 ? 11.708 1.123 -8.860 1.00 79.88 192 ASP A C 1
ATOM 1448 O O . ASP A 1 192 ? 10.646 0.503 -8.781 1.00 79.88 192 ASP A O 1
ATOM 1452 N N . THR A 1 193 ? 11.800 2.435 -8.617 1.00 76.62 193 THR A N 1
ATOM 1453 C CA . THR A 1 193 ? 10.668 3.271 -8.201 1.00 76.62 193 THR A CA 1
ATOM 1454 C C . THR A 1 193 ? 9.526 3.210 -9.214 1.00 76.62 193 THR A C 1
ATOM 1456 O O . THR A 1 193 ? 8.393 2.910 -8.835 1.00 76.62 193 THR A O 1
ATOM 1459 N N . CYS A 1 194 ? 9.827 3.390 -10.507 1.00 86.88 194 CYS A N 1
ATOM 1460 C CA . CYS A 1 194 ? 8.826 3.309 -11.572 1.00 86.88 194 CYS A CA 1
ATOM 1461 C C . CYS A 1 194 ? 8.130 1.942 -11.599 1.00 86.88 194 CYS A C 1
ATOM 1463 O O . CYS A 1 194 ? 6.902 1.867 -11.661 1.00 86.88 194 CYS A O 1
ATOM 1465 N N . LEU A 1 195 ? 8.889 0.843 -11.516 1.00 90.31 195 LEU A N 1
ATOM 1466 C CA . LEU A 1 195 ? 8.306 -0.498 -11.528 1.00 90.31 195 LEU A CA 1
ATOM 1467 C C . LEU A 1 195 ? 7.389 -0.722 -10.321 1.00 90.31 195 LEU A C 1
ATOM 1469 O O . LEU A 1 195 ? 6.256 -1.167 -10.512 1.00 90.31 195 LEU A O 1
ATOM 1473 N N . ARG A 1 196 ? 7.816 -0.363 -9.102 1.00 79.62 196 ARG A N 1
ATOM 1474 C CA . ARG A 1 196 ? 6.971 -0.482 -7.898 1.00 79.62 196 ARG A CA 1
ATOM 1475 C C . ARG A 1 196 ? 5.677 0.313 -8.023 1.00 79.62 196 ARG A C 1
ATOM 1477 O O . ARG A 1 196 ? 4.612 -0.199 -7.685 1.00 79.62 196 ARG A O 1
ATOM 1484 N N . GLU A 1 197 ? 5.747 1.529 -8.555 1.00 77.00 197 GLU A N 1
ATOM 1485 C CA . GLU A 1 197 ? 4.575 2.372 -8.796 1.00 77.00 197 GLU A CA 1
ATOM 1486 C C . GLU A 1 197 ? 3.597 1.737 -9.786 1.00 77.00 197 GLU A C 1
ATOM 1488 O O . GLU A 1 197 ? 2.402 1.629 -9.494 1.00 77.00 197 GLU A O 1
ATOM 1493 N N . ARG A 1 198 ? 4.097 1.259 -10.935 1.00 90.88 198 ARG A N 1
ATOM 1494 C CA . ARG A 1 198 ? 3.263 0.625 -11.966 1.00 90.88 198 ARG A CA 1
ATOM 1495 C C . ARG A 1 198 ? 2.614 -0.660 -11.467 1.00 90.88 198 ARG A C 1
ATOM 1497 O O . ARG A 1 198 ? 1.420 -0.855 -11.706 1.00 90.88 198 ARG A O 1
ATOM 1504 N N . TYR A 1 199 ? 3.368 -1.512 -10.771 1.00 88.06 199 TYR A N 1
ATOM 1505 C CA . TYR A 1 199 ? 2.842 -2.736 -10.165 1.00 88.06 199 TYR A CA 1
ATOM 1506 C C . TYR A 1 199 ? 1.808 -2.429 -9.084 1.00 88.06 199 TYR A C 1
ATOM 1508 O O . TYR A 1 199 ? 0.692 -2.940 -9.157 1.00 88.06 199 TYR A O 1
ATOM 1516 N N . GLY A 1 200 ? 2.134 -1.550 -8.133 1.00 78.56 200 GLY A N 1
ATOM 1517 C CA . GLY A 1 200 ? 1.232 -1.181 -7.044 1.00 78.56 200 GLY A CA 1
ATOM 1518 C C . GLY A 1 200 ? -0.094 -0.611 -7.553 1.00 78.56 200 GLY A C 1
ATOM 1519 O O . GLY A 1 200 ? -1.156 -1.001 -7.072 1.00 78.56 200 GLY A O 1
ATOM 1520 N N . ALA A 1 201 ? -0.063 0.259 -8.568 1.00 78.94 201 ALA A N 1
ATOM 1521 C CA . ALA A 1 201 ? -1.279 0.794 -9.183 1.00 78.94 201 ALA A CA 1
ATOM 1522 C C . ALA A 1 201 ? -2.152 -0.306 -9.811 1.00 78.94 201 ALA A C 1
ATOM 1524 O O . ALA A 1 201 ? -3.368 -0.332 -9.614 1.00 78.94 201 ALA A O 1
ATOM 1525 N N . ARG A 1 202 ? -1.541 -1.251 -10.535 1.00 91.19 202 ARG A N 1
ATOM 1526 C CA . ARG A 1 202 ? -2.279 -2.346 -11.175 1.00 91.19 202 ARG A CA 1
ATOM 1527 C C . ARG A 1 202 ? -2.836 -3.348 -10.168 1.00 91.19 202 ARG A C 1
ATOM 1529 O O . ARG A 1 202 ? -3.960 -3.807 -10.349 1.00 91.19 202 ARG A O 1
ATOM 1536 N N . ILE A 1 203 ? -2.081 -3.650 -9.113 1.00 82.19 203 ILE A N 1
ATOM 1537 C CA . ILE A 1 203 ? -2.516 -4.486 -7.988 1.00 82.19 203 ILE A CA 1
ATOM 1538 C C . ILE A 1 203 ? -3.770 -3.897 -7.341 1.00 82.19 203 ILE A C 1
ATOM 1540 O O . ILE A 1 203 ? -4.757 -4.614 -7.191 1.00 82.19 203 ILE A O 1
ATOM 1544 N N . ARG A 1 204 ? -3.779 -2.594 -7.023 1.00 77.38 204 ARG A N 1
ATOM 1545 C CA . ARG A 1 204 ? -4.958 -1.928 -6.440 1.00 77.38 204 ARG A CA 1
ATOM 1546 C C . ARG A 1 204 ? -6.185 -2.029 -7.344 1.00 77.38 204 ARG A C 1
ATOM 1548 O O . ARG A 1 204 ? -7.249 -2.427 -6.878 1.00 77.38 204 ARG A O 1
ATOM 1555 N N . LEU A 1 205 ? -6.014 -1.771 -8.642 1.00 82.81 205 LEU A N 1
ATOM 1556 C CA . LEU A 1 205 ? -7.097 -1.897 -9.619 1.00 82.81 205 LEU A CA 1
ATOM 1557 C C . LEU A 1 205 ? -7.653 -3.327 -9.674 1.00 82.81 205 LEU A C 1
ATOM 1559 O O . LEU A 1 205 ? -8.865 -3.519 -9.638 1.00 82.81 205 LEU A O 1
ATOM 1563 N N . LEU A 1 206 ? -6.786 -4.342 -9.742 1.00 86.88 206 LEU A N 1
ATOM 1564 C CA . LEU A 1 206 ? -7.230 -5.737 -9.790 1.00 86.88 206 LEU A CA 1
ATOM 1565 C C . LEU A 1 206 ? -7.885 -6.173 -8.474 1.00 86.88 206 LEU A C 1
ATOM 1567 O O . LEU A 1 206 ? -8.883 -6.883 -8.520 1.00 86.88 206 LEU A O 1
ATOM 1571 N N . ARG A 1 207 ? -7.387 -5.719 -7.314 1.00 80.81 207 ARG A N 1
ATOM 1572 C CA . ARG A 1 207 ? -8.018 -5.959 -6.004 1.00 80.81 207 ARG A CA 1
ATOM 1573 C C . ARG A 1 207 ? -9.469 -5.499 -5.977 1.00 80.81 207 ARG A C 1
ATOM 1575 O O . ARG A 1 207 ? -10.332 -6.294 -5.613 1.00 80.81 207 ARG A O 1
ATOM 1582 N N . GLY A 1 208 ? -9.732 -4.279 -6.447 1.00 73.00 208 GLY A N 1
ATOM 1583 C CA . GLY A 1 208 ? -11.091 -3.743 -6.546 1.00 73.00 208 GLY A CA 1
ATOM 1584 C C . GLY A 1 208 ? -12.008 -4.541 -7.482 1.00 73.00 208 GLY A C 1
ATOM 1585 O O . GLY A 1 208 ? -13.215 -4.542 -7.296 1.00 73.00 208 GLY A O 1
ATOM 1586 N N . GLN A 1 209 ? -11.459 -5.266 -8.463 1.00 79.75 209 GLN A N 1
ATOM 1587 C CA . GLN A 1 209 ? -12.248 -6.098 -9.382 1.00 79.75 209 GLN A CA 1
ATOM 1588 C C . GLN A 1 209 ? -12.537 -7.507 -8.848 1.00 79.75 209 GLN A C 1
ATOM 1590 O O . GLN A 1 209 ? -13.500 -8.143 -9.279 1.00 79.75 209 GLN A O 1
ATOM 1595 N N . VAL A 1 210 ? -11.693 -8.037 -7.957 1.00 82.06 210 VAL A N 1
ATOM 1596 C CA . VAL A 1 210 ? -11.792 -9.433 -7.491 1.00 82.06 210 VAL A CA 1
ATOM 1597 C C . VAL A 1 210 ? -12.495 -9.590 -6.156 1.00 82.06 210 VAL A C 1
ATOM 1599 O O . VAL A 1 210 ? -12.846 -10.712 -5.804 1.00 82.06 210 VAL A O 1
ATOM 1602 N N . ALA A 1 211 ? -12.699 -8.521 -5.397 1.00 79.88 211 ALA A N 1
ATOM 1603 C CA . ALA A 1 211 ? -13.439 -8.566 -4.146 1.00 79.88 211 ALA A CA 1
ATOM 1604 C C . ALA A 1 211 ? -14.892 -8.121 -4.389 1.00 79.88 211 ALA A C 1
ATOM 1606 O O . ALA A 1 211 ? -15.100 -7.120 -5.067 1.00 79.88 211 ALA A O 1
ATOM 1607 N N . PRO A 1 212 ? -15.913 -8.842 -3.883 1.00 80.56 212 PRO A N 1
ATOM 1608 C CA . PRO A 1 212 ? -17.275 -8.321 -3.916 1.00 80.56 212 PRO A CA 1
ATOM 1609 C C . PRO A 1 212 ? -17.356 -7.030 -3.094 1.00 80.56 212 PRO A C 1
ATOM 1611 O O . PRO A 1 212 ? -16.781 -6.956 -2.004 1.00 80.56 212 PRO A O 1
ATOM 1614 N N . ASP A 1 213 ? -18.083 -6.046 -3.613 1.00 85.00 213 ASP A N 1
ATOM 1615 C CA . ASP A 1 213 ? -18.356 -4.794 -2.914 1.00 85.00 213 ASP A CA 1
ATOM 1616 C C . ASP A 1 213 ? -19.103 -5.064 -1.592 1.00 85.00 213 ASP A C 1
ATOM 1618 O O . ASP A 1 213 ? -19.989 -5.919 -1.518 1.00 85.00 213 ASP A O 1
ATOM 1622 N N . ILE A 1 214 ? -18.761 -4.313 -0.545 1.00 89.81 214 ILE A N 1
ATOM 1623 C CA . ILE A 1 214 ? -19.494 -4.311 0.724 1.00 89.81 214 ILE A CA 1
ATOM 1624 C C . ILE A 1 214 ? -20.640 -3.316 0.605 1.00 89.81 214 ILE A C 1
ATOM 1626 O O . ILE A 1 214 ? -20.427 -2.126 0.355 1.00 89.81 214 ILE A O 1
ATOM 1630 N N . HIS A 1 215 ? -21.858 -3.800 0.815 1.00 90.81 215 HIS A N 1
ATOM 1631 C CA . HIS A 1 215 ? -23.048 -2.962 0.828 1.00 90.81 215 HIS A CA 1
ATOM 1632 C C . HIS A 1 215 ? -23.301 -2.381 2.220 1.00 90.81 215 HIS A C 1
ATOM 1634 O O . HIS A 1 215 ? -22.932 -2.961 3.243 1.00 90.81 215 HIS A O 1
ATOM 1640 N N . LEU A 1 216 ? -23.937 -1.212 2.248 1.00 91.81 216 LEU A N 1
ATOM 1641 C CA . LEU A 1 216 ? -24.333 -0.552 3.482 1.00 91.81 216 LEU A CA 1
ATOM 1642 C C . LEU A 1 216 ? -25.787 -0.870 3.805 1.00 91.81 216 LEU A C 1
ATOM 1644 O O . LEU A 1 216 ? -26.662 -0.826 2.940 1.00 91.81 216 LEU A O 1
ATOM 1648 N N . THR A 1 217 ? -26.051 -1.111 5.081 1.00 92.06 217 THR A N 1
ATOM 1649 C CA . THR A 1 217 ? -27.401 -1.139 5.639 1.00 92.06 217 THR A CA 1
ATOM 1650 C C . THR A 1 217 ? -27.517 -0.071 6.720 1.00 92.06 217 THR A C 1
ATOM 1652 O O . THR A 1 217 ? -26.523 0.313 7.335 1.00 92.06 217 THR A O 1
ATOM 1655 N N . GLN A 1 218 ? -28.731 0.445 6.934 1.00 90.88 218 GLN A N 1
ATOM 1656 C CA . GLN A 1 218 ? -28.999 1.468 7.955 1.00 90.88 218 GLN A CA 1
ATOM 1657 C C . GLN A 1 218 ? -28.117 2.726 7.813 1.00 90.88 218 GLN A C 1
ATOM 1659 O O . GLN A 1 218 ? -27.639 3.267 8.808 1.00 90.88 218 GLN A O 1
ATOM 1664 N N . LEU A 1 219 ? -27.896 3.189 6.576 1.00 92.12 219 LEU A N 1
ATOM 1665 C CA . LEU A 1 219 ? -27.131 4.408 6.313 1.00 92.12 219 LEU A CA 1
ATOM 1666 C C . LEU A 1 219 ? -27.828 5.625 6.933 1.00 92.12 219 LEU A C 1
ATOM 1668 O O . LEU A 1 219 ? -28.973 5.934 6.604 1.00 92.12 219 LEU A O 1
ATOM 1672 N N . GLN A 1 220 ? -27.115 6.319 7.810 1.00 90.56 220 GLN A N 1
ATOM 1673 C CA . GLN A 1 220 ? -27.574 7.515 8.505 1.00 90.56 220 GLN A CA 1
ATOM 1674 C C . GLN A 1 220 ? -26.538 8.626 8.360 1.00 90.56 220 GLN A C 1
ATOM 1676 O O . GLN A 1 220 ? -25.336 8.367 8.305 1.00 90.56 220 GLN A O 1
ATOM 1681 N N . GLY A 1 221 ? -27.019 9.865 8.308 1.00 84.69 221 GLY A N 1
ATOM 1682 C CA . GLY A 1 221 ? -26.189 11.058 8.244 1.00 84.69 221 GLY A CA 1
ATOM 1683 C C . GLY A 1 221 ? -26.669 12.112 9.220 1.00 84.69 221 GLY A C 1
ATOM 1684 O O . GLY A 1 221 ? -27.872 12.338 9.358 1.00 84.69 221 GLY A O 1
ATOM 1685 N N . ARG A 1 222 ? -25.722 12.760 9.892 1.00 84.44 222 ARG A N 1
ATOM 1686 C CA . ARG A 1 222 ? -25.965 13.953 10.701 1.00 84.44 222 ARG A CA 1
ATOM 1687 C C . ARG A 1 222 ? -25.003 15.053 10.283 1.00 84.44 222 ARG A C 1
ATOM 1689 O O . ARG A 1 222 ? -23.823 14.787 10.052 1.00 84.44 222 ARG A O 1
ATOM 1696 N N . SER A 1 223 ? -25.499 16.287 10.251 1.00 78.38 223 SER A N 1
ATOM 1697 C CA . SER A 1 223 ? -24.646 17.456 10.040 1.00 78.38 223 SER A CA 1
ATOM 1698 C C . SER A 1 223 ? -23.592 17.508 11.143 1.00 78.38 223 SER A C 1
ATOM 1700 O O . SER A 1 223 ? -23.936 17.528 12.329 1.00 78.38 223 SER A O 1
ATOM 1702 N N . ALA A 1 224 ? -22.314 17.488 10.767 1.00 65.00 224 ALA A N 1
ATOM 1703 C CA . ALA A 1 224 ? -21.243 17.658 11.729 1.00 65.00 224 ALA A CA 1
ATOM 1704 C C . ALA A 1 224 ? -21.130 19.158 12.030 1.00 65.00 224 ALA A C 1
ATOM 1706 O O . ALA A 1 224 ? -20.816 19.956 11.148 1.00 65.00 224 ALA A O 1
ATOM 1707 N N . HIS A 1 225 ? -21.406 19.570 13.271 1.00 55.03 225 HIS A N 1
ATOM 1708 C CA . HIS A 1 225 ? -21.079 20.925 13.722 1.00 55.03 225 HIS A CA 1
ATOM 1709 C C . HIS A 1 225 ? -19.561 21.046 13.780 1.00 55.03 225 HIS A C 1
ATOM 1711 O O . HIS A 1 225 ? -19.003 20.694 14.806 1.00 55.03 225 HIS A O 1
ATOM 1717 N N . ALA A 1 226 ? -18.924 21.450 12.674 1.00 45.41 226 ALA A N 1
ATOM 1718 C CA . ALA A 1 226 ? -17.518 21.852 12.556 1.00 45.41 226 ALA A CA 1
ATOM 1719 C C . ALA A 1 226 ? -16.554 21.218 13.585 1.00 45.41 226 ALA A C 1
ATOM 1721 O O . ALA A 1 226 ? -15.751 21.917 14.189 1.00 45.41 226 ALA A O 1
ATOM 1722 N N . ALA A 1 227 ? -16.632 19.903 13.794 1.00 41.16 227 ALA A N 1
ATOM 1723 C CA . ALA A 1 227 ? -15.543 19.159 14.394 1.00 41.16 227 ALA A CA 1
ATOM 1724 C C . ALA A 1 227 ? -14.599 18.923 13.225 1.00 41.16 227 ALA A C 1
ATOM 1726 O O . ALA A 1 227 ? -14.940 18.219 12.266 1.00 41.16 227 ALA A O 1
ATOM 1727 N N . THR A 1 228 ? -13.491 19.650 13.223 1.00 43.22 228 THR A N 1
ATOM 1728 C CA . THR A 1 228 ? -12.479 19.526 12.184 1.00 43.22 228 THR A CA 1
ATOM 1729 C C . THR A 1 228 ? -11.929 18.094 12.204 1.00 43.22 228 THR A C 1
ATOM 1731 O O . THR A 1 228 ? -11.893 17.455 13.257 1.00 43.22 228 THR A O 1
ATOM 1734 N N . PRO A 1 229 ? -11.469 17.565 11.058 1.00 44.59 229 PRO A N 1
ATOM 1735 C CA . PRO A 1 229 ? -10.725 16.303 11.010 1.00 44.59 229 PRO A CA 1
ATOM 1736 C C . PRO A 1 229 ? -9.525 16.243 11.982 1.00 44.59 229 PRO A C 1
ATOM 1738 O O . PRO A 1 229 ? -9.055 15.150 12.288 1.00 44.59 229 PRO A O 1
ATOM 1741 N N . ASP A 1 230 ? -9.062 17.398 12.478 1.00 42.50 230 ASP A N 1
ATOM 1742 C CA . ASP A 1 230 ? -7.958 17.551 13.433 1.00 42.50 230 ASP A CA 1
ATOM 1743 C C . ASP A 1 230 ? -8.285 17.124 14.877 1.00 42.50 230 ASP A C 1
ATOM 1745 O O . ASP A 1 230 ? -7.376 16.722 15.602 1.00 42.50 230 ASP A O 1
ATOM 1749 N N . ASP A 1 231 ? -9.549 17.151 15.317 1.00 42.12 231 ASP A N 1
ATOM 1750 C CA . ASP A 1 231 ? -9.872 16.973 16.748 1.00 42.12 231 ASP A CA 1
ATOM 1751 C C . ASP A 1 231 ? -9.892 15.508 17.219 1.00 42.12 231 ASP A C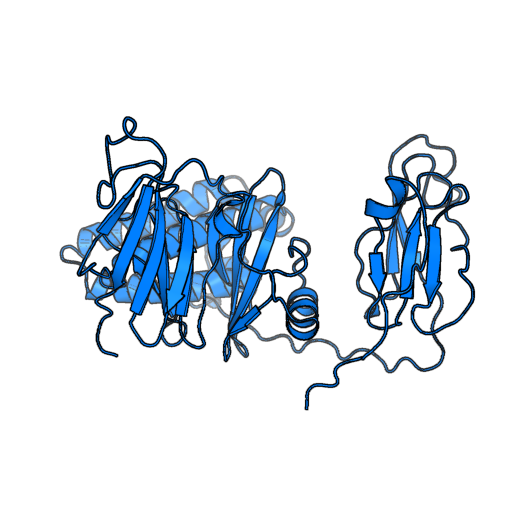 1
ATOM 1753 O O . ASP A 1 231 ? -9.980 15.222 18.416 1.00 42.12 231 ASP A O 1
ATOM 1757 N N . ALA A 1 232 ? -9.759 14.554 16.299 1.00 44.34 232 ALA A N 1
ATOM 1758 C CA . ALA A 1 232 ? -9.561 13.153 16.638 1.00 44.34 232 ALA A CA 1
ATOM 1759 C C . ALA A 1 232 ? -8.719 12.462 15.564 1.00 44.34 232 ALA A C 1
ATOM 1761 O O . ALA A 1 232 ? -9.221 11.656 14.779 1.00 44.34 232 ALA A O 1
ATOM 1762 N N . LEU A 1 233 ? -7.410 12.739 15.555 1.00 49.16 233 LEU A N 1
ATOM 1763 C CA . LEU A 1 233 ? -6.457 11.762 15.027 1.00 49.16 233 LEU A CA 1
ATOM 1764 C C . LEU A 1 233 ? -6.800 10.406 15.673 1.00 49.16 233 LEU A C 1
ATOM 1766 O O . LEU A 1 233 ? -6.815 10.332 16.909 1.00 49.16 233 LEU A O 1
ATOM 1770 N N . PRO A 1 234 ? -7.105 9.344 14.902 1.00 47.38 234 PRO A N 1
ATOM 1771 C CA . PRO A 1 234 ? -7.298 8.036 15.499 1.00 47.38 234 PRO A CA 1
ATOM 1772 C C . PRO A 1 234 ? -6.037 7.698 16.293 1.00 47.38 234 PRO A C 1
ATOM 1774 O O . PRO A 1 234 ? -4.921 8.030 15.870 1.00 47.38 234 PRO A O 1
ATOM 1777 N N . PRO A 1 235 ? -6.190 7.125 17.491 1.00 47.62 235 PRO A N 1
ATOM 1778 C CA . PRO A 1 235 ? -5.067 7.007 18.388 1.00 47.62 235 PRO A CA 1
ATOM 1779 C C . PRO A 1 235 ? -4.001 6.099 17.768 1.00 47.62 235 PRO A C 1
ATOM 1781 O O . PRO A 1 235 ? -4.245 4.949 17.401 1.00 47.62 235 PRO A O 1
ATOM 1784 N N . ARG A 1 236 ? -2.800 6.662 17.622 1.00 56.44 236 ARG A N 1
ATOM 1785 C CA . ARG A 1 236 ? -1.619 5.987 17.085 1.00 56.44 236 ARG A CA 1
ATOM 1786 C C . ARG A 1 236 ? -1.104 5.012 18.136 1.00 56.44 236 ARG A C 1
ATOM 1788 O O . ARG A 1 236 ? -0.391 5.410 19.052 1.00 56.44 236 ARG A O 1
ATOM 1795 N N . PHE A 1 237 ? -1.476 3.743 18.022 1.00 55.50 237 PHE A N 1
ATOM 1796 C CA . PHE A 1 237 ? -1.020 2.690 18.932 1.00 55.50 237 PHE A CA 1
ATOM 1797 C C . PHE A 1 237 ? -0.082 1.706 18.240 1.00 55.50 237 PHE A C 1
ATOM 1799 O O . PHE A 1 237 ? -0.217 0.490 18.381 1.00 55.50 237 PHE A O 1
ATOM 1806 N N . GLY A 1 238 ? 0.891 2.221 17.488 1.00 65.69 238 GLY A N 1
ATOM 1807 C CA . GLY A 1 238 ? 2.005 1.384 17.079 1.00 65.69 238 GLY A CA 1
ATOM 1808 C C . GLY A 1 238 ? 2.767 0.870 18.301 1.00 65.69 238 GLY A C 1
ATOM 1809 O O . GLY A 1 238 ? 2.982 1.606 19.265 1.00 65.69 238 GLY A O 1
ATOM 1810 N N . THR A 1 239 ? 3.161 -0.402 18.287 1.00 74.19 239 THR A N 1
ATOM 1811 C CA . THR A 1 239 ? 3.975 -0.965 19.376 1.00 74.19 239 THR A CA 1
ATOM 1812 C C . THR A 1 239 ? 5.460 -0.799 19.057 1.00 74.19 239 THR A C 1
ATOM 1814 O O . THR A 1 239 ? 5.836 -0.874 17.883 1.00 74.19 239 THR A O 1
ATOM 1817 N N . PRO A 1 240 ? 6.338 -0.629 20.062 1.00 77.94 240 PRO A N 1
ATOM 1818 C CA . PRO A 1 240 ? 7.783 -0.619 19.834 1.00 77.94 240 PRO A CA 1
ATOM 1819 C C . PRO A 1 240 ? 8.279 -1.872 19.098 1.00 77.94 240 PRO A C 1
ATOM 1821 O O . PRO A 1 240 ? 9.172 -1.785 18.262 1.00 77.94 240 PRO A O 1
ATOM 1824 N N . GLN A 1 241 ? 7.663 -3.030 19.360 1.00 83.25 241 GLN A N 1
ATOM 1825 C CA . GLN A 1 241 ? 7.987 -4.288 18.687 1.00 83.25 241 GLN A CA 1
ATOM 1826 C C . GLN A 1 241 ? 7.639 -4.246 17.196 1.00 83.25 241 GLN A C 1
ATOM 1828 O O . GLN A 1 241 ? 8.465 -4.620 16.368 1.00 83.25 241 GLN A O 1
ATOM 1833 N N . ALA A 1 242 ? 6.439 -3.770 16.846 1.00 85.62 242 ALA A N 1
ATOM 1834 C CA . ALA A 1 242 ? 6.035 -3.623 15.450 1.00 85.62 242 ALA A CA 1
ATOM 1835 C C . ALA A 1 242 ? 6.915 -2.597 14.723 1.00 85.62 242 ALA A C 1
ATOM 1837 O O . ALA A 1 242 ? 7.336 -2.835 13.595 1.00 85.62 242 ALA A O 1
ATOM 1838 N N . TYR A 1 243 ? 7.254 -1.490 15.384 1.00 83.25 243 TYR A N 1
ATOM 1839 C CA . TYR A 1 243 ? 8.157 -0.484 14.832 1.00 83.25 243 TYR A CA 1
ATOM 1840 C C . TYR A 1 243 ? 9.540 -1.072 14.513 1.00 83.25 243 TYR A C 1
ATOM 1842 O O . TYR A 1 243 ? 10.001 -0.967 13.378 1.00 83.25 243 TYR A O 1
ATOM 1850 N N . ALA A 1 244 ? 10.158 -1.773 15.469 1.00 82.00 244 ALA A N 1
ATOM 1851 C CA . ALA A 1 244 ? 11.446 -2.435 15.266 1.00 82.00 244 ALA A CA 1
ATOM 1852 C C . ALA A 1 244 ? 11.391 -3.495 14.150 1.00 82.00 244 ALA A C 1
ATOM 1854 O O . ALA A 1 244 ? 12.319 -3.608 13.350 1.00 82.00 244 ALA A O 1
ATOM 1855 N N . ALA A 1 245 ? 10.286 -4.240 14.049 1.00 84.44 245 ALA A N 1
ATOM 1856 C CA . ALA A 1 245 ? 10.093 -5.215 12.981 1.00 84.44 245 ALA A CA 1
ATOM 1857 C C . ALA A 1 245 ? 10.054 -4.557 11.592 1.00 84.44 245 ALA A C 1
ATOM 1859 O O . ALA A 1 245 ? 10.648 -5.089 10.658 1.00 84.44 245 ALA A O 1
ATOM 1860 N N . VAL A 1 246 ? 9.414 -3.389 11.446 1.00 82.00 246 VAL A N 1
ATOM 1861 C CA . VAL A 1 246 ? 9.419 -2.654 10.169 1.00 82.00 246 VAL A CA 1
ATOM 1862 C C . VAL A 1 246 ? 10.802 -2.079 9.866 1.00 82.00 246 VAL A C 1
ATOM 1864 O O . VAL A 1 246 ? 11.248 -2.142 8.723 1.00 82.00 246 VAL A O 1
ATOM 1867 N N . GLN A 1 247 ? 11.519 -1.572 10.871 1.00 82.00 247 GLN A N 1
ATOM 1868 C CA . GLN A 1 247 ? 12.894 -1.103 10.673 1.00 82.00 247 GLN A CA 1
ATOM 1869 C C . GLN A 1 247 ? 13.811 -2.223 10.169 1.00 82.00 247 GLN A C 1
ATOM 1871 O O . GLN A 1 247 ? 14.604 -1.998 9.259 1.00 82.00 247 GLN A O 1
ATOM 1876 N N . ALA A 1 248 ? 13.645 -3.448 10.677 1.00 82.19 248 ALA A N 1
ATOM 1877 C CA . ALA A 1 248 ? 14.377 -4.617 10.190 1.00 82.19 248 ALA A CA 1
ATOM 1878 C C . ALA A 1 248 ? 14.047 -4.984 8.727 1.00 82.19 248 ALA A C 1
ATOM 1880 O O . ALA A 1 248 ? 14.848 -5.644 8.066 1.00 82.19 248 ALA A O 1
ATOM 1881 N N . LEU A 1 249 ? 12.897 -4.542 8.200 1.00 78.94 249 LEU A N 1
ATOM 1882 C CA . LEU A 1 249 ? 12.551 -4.656 6.777 1.00 78.94 249 LEU A CA 1
ATOM 1883 C C . LEU A 1 249 ? 13.200 -3.557 5.911 1.00 78.94 249 LEU A C 1
ATOM 1885 O O . LEU A 1 249 ? 13.078 -3.612 4.687 1.00 78.94 249 LEU A O 1
ATOM 1889 N N . GLY A 1 250 ? 13.897 -2.588 6.516 1.00 77.06 250 GLY A N 1
ATOM 1890 C CA . GLY A 1 250 ? 14.650 -1.545 5.817 1.00 77.06 250 GLY A CA 1
ATOM 1891 C C . GLY A 1 250 ? 13.790 -0.424 5.231 1.00 77.06 250 GLY A C 1
ATOM 1892 O O . GLY A 1 250 ? 14.168 0.171 4.224 1.00 77.06 250 GLY A O 1
ATOM 1893 N N . ASP A 1 251 ? 12.615 -0.150 5.806 1.00 76.25 251 ASP A N 1
ATOM 1894 C CA . ASP A 1 251 ? 11.752 0.935 5.333 1.00 76.25 251 ASP A CA 1
ATOM 1895 C C . ASP A 1 251 ? 12.126 2.284 5.964 1.00 76.25 251 ASP A C 1
ATOM 1897 O O . ASP A 1 251 ? 11.656 2.639 7.046 1.00 76.25 251 ASP A O 1
ATOM 1901 N N . GLU A 1 252 ? 12.959 3.051 5.262 1.00 74.31 252 GLU A N 1
ATOM 1902 C CA . GLU A 1 252 ? 13.423 4.379 5.693 1.00 74.31 252 GLU A CA 1
ATOM 1903 C C . GLU A 1 252 ? 12.306 5.435 5.768 1.00 74.31 252 GLU A C 1
ATOM 1905 O O . GLU A 1 252 ? 12.471 6.454 6.436 1.00 74.31 252 GLU A O 1
ATOM 1910 N N . GLY A 1 253 ? 11.165 5.203 5.109 1.00 77.81 253 GLY A N 1
ATOM 1911 C CA . GLY A 1 253 ? 10.027 6.124 5.116 1.00 77.81 253 GLY A CA 1
ATOM 1912 C C . GLY A 1 253 ? 9.052 5.896 6.272 1.00 77.81 253 GLY A C 1
ATOM 1913 O O . GLY A 1 253 ? 8.063 6.616 6.374 1.00 77.81 253 GLY A O 1
ATOM 1914 N N . LEU A 1 254 ? 9.277 4.893 7.131 1.00 85.62 254 LEU A N 1
ATOM 1915 C CA . LEU A 1 254 ? 8.363 4.535 8.218 1.00 85.62 254 LEU A CA 1
ATOM 1916 C C . LEU A 1 254 ? 7.960 5.750 9.073 1.00 85.62 254 LEU A C 1
ATOM 1918 O O . LEU A 1 254 ? 8.776 6.375 9.749 1.00 85.62 254 LEU A O 1
ATOM 1922 N N . ILE A 1 255 ? 6.658 6.023 9.122 1.00 80.94 255 ILE A N 1
ATOM 1923 C CA . ILE A 1 255 ? 6.088 7.057 9.979 1.00 80.94 255 ILE A CA 1
ATOM 1924 C C . ILE A 1 255 ? 5.994 6.510 11.406 1.00 80.94 255 ILE A C 1
ATOM 1926 O O . ILE A 1 255 ? 5.277 5.539 11.680 1.00 80.94 255 ILE A O 1
ATOM 1930 N N . ALA A 1 256 ? 6.698 7.152 12.337 1.00 76.88 256 ALA A N 1
ATOM 1931 C CA . ALA A 1 256 ? 6.732 6.741 13.735 1.00 76.88 256 ALA A CA 1
ATOM 1932 C C . ALA A 1 256 ? 5.324 6.623 14.353 1.00 76.88 256 ALA A C 1
ATOM 1934 O O . ALA A 1 256 ? 4.451 7.475 14.166 1.00 76.88 256 ALA A O 1
ATOM 1935 N N . GLY A 1 257 ? 5.107 5.535 15.099 1.00 79.75 257 GLY A N 1
ATOM 1936 C CA . GLY A 1 257 ? 3.837 5.242 15.771 1.00 79.75 257 GLY A CA 1
ATOM 1937 C C . GLY A 1 257 ? 2.739 4.644 14.883 1.00 79.75 257 GLY A C 1
ATOM 1938 O O . GLY A 1 257 ? 1.642 4.409 15.383 1.00 79.75 257 GLY A O 1
ATOM 1939 N N . THR A 1 258 ? 3.011 4.373 13.600 1.00 86.19 258 THR A N 1
ATOM 1940 C CA . THR A 1 258 ? 2.018 3.801 12.662 1.00 86.19 258 THR A CA 1
ATOM 1941 C C . THR A 1 258 ? 2.165 2.295 12.434 1.00 86.19 258 THR A C 1
ATOM 1943 O O . THR A 1 258 ? 1.294 1.691 11.819 1.00 86.19 258 THR A O 1
ATOM 1946 N N . ALA A 1 259 ? 3.246 1.680 12.928 1.00 89.62 259 ALA A N 1
ATOM 1947 C CA . ALA A 1 259 ? 3.506 0.253 12.759 1.00 89.62 259 ALA A CA 1
ATOM 1948 C C . ALA A 1 259 ? 2.650 -0.607 13.703 1.00 89.62 259 ALA A C 1
ATOM 1950 O O . ALA A 1 259 ? 2.783 -0.527 14.923 1.00 89.62 259 ALA A O 1
ATOM 1951 N N . LEU A 1 260 ? 1.812 -1.469 13.135 1.00 88.19 260 LEU A N 1
ATOM 1952 C CA . LEU A 1 260 ? 0.809 -2.290 13.807 1.00 88.19 260 LEU A CA 1
ATOM 1953 C C . LEU A 1 260 ? 1.020 -3.769 13.469 1.00 88.19 260 LEU A C 1
ATOM 1955 O O . LEU A 1 260 ? 1.224 -4.126 12.311 1.00 88.19 260 LEU A O 1
ATOM 1959 N N . GL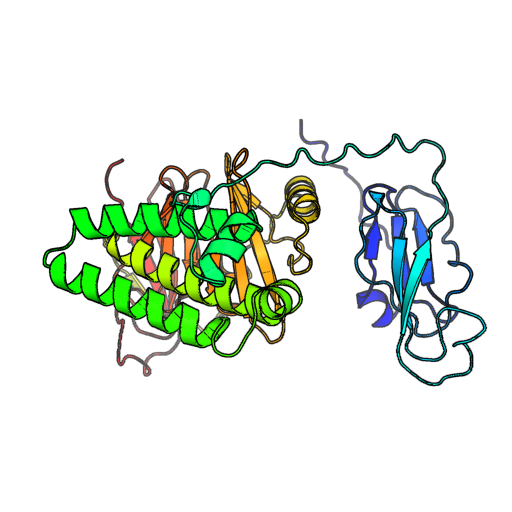N A 1 261 ? 0.912 -4.639 14.474 1.00 88.81 261 GLN A N 1
ATOM 1960 C CA . GLN A 1 261 ? 0.884 -6.090 14.275 1.00 88.81 261 GLN A CA 1
ATOM 1961 C C . GLN A 1 261 ? -0.570 -6.579 14.342 1.00 88.81 261 GLN A C 1
ATOM 1963 O O . GLN A 1 261 ? -1.191 -6.527 15.401 1.00 88.81 261 GLN A O 1
ATOM 1968 N N . LEU A 1 262 ? -1.098 -7.072 13.222 1.00 87.19 262 LEU A N 1
ATOM 1969 C CA . LEU A 1 262 ? -2.459 -7.590 13.062 1.00 87.19 262 LEU A CA 1
ATOM 1970 C C . LEU A 1 262 ? -2.398 -9.075 12.677 1.00 87.19 262 LEU A C 1
ATOM 1972 O O . LEU A 1 262 ? -2.266 -9.449 11.507 1.00 87.19 262 LEU A O 1
ATOM 1976 N N . GLY A 1 263 ? -2.417 -9.949 13.685 1.00 84.62 263 GLY A N 1
ATOM 1977 C CA . GLY A 1 263 ? -2.192 -11.380 13.484 1.00 84.62 263 GLY A CA 1
ATOM 1978 C C . GLY A 1 263 ? -0.826 -11.636 12.836 1.00 84.62 263 GLY A C 1
ATOM 1979 O O . GLY A 1 263 ? 0.206 -11.274 13.397 1.00 84.62 263 GLY A O 1
ATOM 1980 N N . LYS A 1 264 ? -0.814 -12.235 11.638 1.00 86.06 264 LYS A N 1
ATOM 1981 C CA . LYS A 1 264 ? 0.414 -12.485 10.852 1.00 86.06 264 LYS A CA 1
ATOM 1982 C C . LYS A 1 264 ? 0.864 -11.292 9.999 1.00 86.06 264 LYS A C 1
ATOM 1984 O O . LYS A 1 264 ? 1.899 -11.384 9.344 1.00 86.06 264 LYS A O 1
ATOM 1989 N N . HIS A 1 265 ? 0.092 -10.209 9.971 1.00 87.75 265 HIS A N 1
ATOM 1990 C CA . HIS A 1 265 ? 0.390 -9.032 9.165 1.00 87.75 265 HIS A CA 1
ATOM 1991 C C . HIS A 1 265 ? 1.061 -7.965 10.017 1.00 87.75 265 HIS A C 1
ATOM 1993 O O . HIS A 1 265 ? 0.555 -7.588 11.068 1.00 87.75 265 HIS A O 1
ATOM 1999 N N . LEU A 1 266 ? 2.179 -7.452 9.528 1.00 91.19 266 LEU A N 1
ATOM 2000 C CA . LEU A 1 266 ? 2.766 -6.206 9.987 1.00 91.19 266 LEU A CA 1
ATOM 2001 C C . LEU A 1 266 ? 2.316 -5.109 9.021 1.00 91.19 266 LEU A C 1
ATOM 2003 O O . LEU A 1 266 ? 2.504 -5.263 7.820 1.00 91.19 266 LEU A O 1
ATOM 2007 N N . VAL A 1 267 ? 1.694 -4.040 9.509 1.00 91.88 267 VAL A N 1
ATOM 2008 C CA . VAL A 1 267 ? 1.118 -2.953 8.695 1.00 91.88 267 VAL A CA 1
ATOM 2009 C C . VAL A 1 267 ? 1.670 -1.618 9.179 1.00 91.88 267 VAL A C 1
ATOM 2011 O O . VAL A 1 267 ? 1.795 -1.425 10.381 1.00 91.88 267 VAL A O 1
ATOM 2014 N N . TRP A 1 268 ? 2.019 -0.698 8.283 1.00 92.69 268 TRP A N 1
ATOM 2015 C CA . TRP A 1 268 ? 2.545 0.618 8.661 1.00 92.69 268 TRP A CA 1
ATOM 2016 C C . TRP A 1 268 ? 2.332 1.661 7.566 1.00 92.69 268 TRP A C 1
ATOM 2018 O O . TRP A 1 268 ? 2.024 1.325 6.423 1.00 92.69 268 TRP A O 1
ATOM 2028 N N . LEU A 1 269 ? 2.522 2.933 7.911 1.00 90.81 269 LEU A N 1
ATOM 2029 C CA . LEU A 1 269 ? 2.581 4.017 6.937 1.00 90.81 269 LEU A CA 1
ATOM 2030 C C . LEU A 1 269 ? 4.037 4.379 6.651 1.00 90.81 269 LEU A C 1
ATOM 2032 O O . LEU A 1 269 ? 4.853 4.455 7.568 1.00 90.81 269 LEU A O 1
ATOM 2036 N N . SER A 1 270 ? 4.352 4.618 5.383 1.00 87.94 270 SER A N 1
ATOM 2037 C CA . SER A 1 270 ? 5.673 5.035 4.924 1.00 87.94 270 SER A CA 1
ATOM 2038 C C . SER A 1 270 ? 5.558 6.313 4.085 1.00 87.94 270 SER A C 1
ATOM 2040 O O . SER A 1 270 ? 4.910 6.315 3.035 1.00 87.94 270 SER A O 1
ATOM 2042 N N . ASP A 1 271 ? 6.161 7.408 4.546 1.00 83.88 271 ASP A N 1
ATOM 2043 C CA . ASP A 1 271 ? 6.255 8.684 3.835 1.00 83.88 271 ASP A CA 1
ATOM 2044 C C . ASP A 1 271 ? 7.358 8.605 2.772 1.00 83.88 271 ASP A C 1
ATOM 2046 O O . ASP A 1 271 ? 8.526 8.371 3.073 1.00 83.88 271 ASP A O 1
ATOM 2050 N N . GLN A 1 272 ? 6.983 8.790 1.507 1.00 80.19 272 GLN A N 1
ATOM 2051 C CA . GLN A 1 272 ? 7.922 8.854 0.380 1.00 80.19 272 GLN A CA 1
ATOM 2052 C C . GLN A 1 272 ? 8.322 10.300 0.039 1.00 80.19 272 GLN A C 1
ATOM 2054 O O . GLN A 1 272 ? 8.943 10.556 -0.995 1.00 80.19 272 GLN A O 1
ATOM 2059 N N . GLY A 1 273 ? 7.940 11.261 0.881 1.00 68.62 273 GLY A N 1
ATOM 2060 C CA . GLY A 1 273 ? 8.154 12.685 0.698 1.00 68.62 273 GLY A CA 1
ATOM 2061 C C . GLY A 1 273 ? 7.073 13.358 -0.151 1.00 68.62 273 GLY A C 1
ATOM 2062 O O . GLY A 1 273 ? 6.344 12.735 -0.926 1.00 68.62 273 GLY A O 1
ATOM 2063 N N . ARG A 1 274 ? 6.990 14.692 -0.021 1.00 68.88 274 ARG A N 1
ATOM 2064 C CA . ARG A 1 274 ? 6.033 15.567 -0.737 1.00 68.88 274 ARG A CA 1
ATOM 2065 C C . ARG A 1 274 ? 4.558 15.191 -0.521 1.00 68.88 274 ARG A C 1
ATOM 2067 O O . ARG A 1 274 ? 3.738 15.423 -1.401 1.00 68.88 274 ARG A O 1
ATOM 2074 N N . GLY A 1 275 ? 4.229 14.629 0.644 1.00 63.69 275 GLY A N 1
ATOM 2075 C CA . GLY A 1 275 ? 2.864 14.216 0.976 1.00 63.69 275 GLY A CA 1
ATOM 2076 C C . GLY A 1 275 ? 2.419 12.923 0.290 1.00 63.69 275 GLY A C 1
ATOM 2077 O O . GLY A 1 275 ? 1.220 12.672 0.224 1.00 63.69 275 GLY A O 1
ATOM 2078 N N . ASN A 1 276 ? 3.357 12.118 -0.221 1.00 75.06 276 ASN A N 1
ATOM 2079 C CA . ASN A 1 276 ? 3.070 10.786 -0.747 1.00 75.06 276 ASN A CA 1
ATOM 2080 C C . ASN A 1 276 ? 3.222 9.762 0.376 1.00 75.06 276 ASN A C 1
ATOM 2082 O O . ASN A 1 276 ? 4.333 9.352 0.707 1.00 75.06 276 ASN A O 1
ATOM 2086 N N . VAL A 1 277 ? 2.103 9.331 0.944 1.00 83.50 277 VAL A N 1
ATOM 2087 C CA . VAL A 1 277 ? 2.072 8.324 2.002 1.00 83.50 277 VAL A CA 1
ATOM 2088 C C . VAL A 1 277 ? 1.675 6.982 1.397 1.00 83.50 277 VAL A C 1
ATOM 2090 O O . VAL A 1 277 ? 0.788 6.888 0.545 1.00 83.50 277 VAL A O 1
ATOM 2093 N N . ILE A 1 278 ? 2.345 5.918 1.829 1.00 86.62 278 ILE A N 1
ATOM 2094 C CA . ILE A 1 278 ? 2.024 4.549 1.435 1.00 86.62 278 ILE A CA 1
ATOM 2095 C C . ILE A 1 278 ? 1.624 3.760 2.673 1.00 86.62 278 ILE A C 1
ATOM 2097 O O . ILE A 1 278 ? 2.409 3.628 3.606 1.00 86.62 278 ILE A O 1
ATOM 2101 N N . LEU A 1 279 ? 0.429 3.179 2.648 1.00 91.00 279 LEU A N 1
ATOM 2102 C CA . LEU A 1 279 ? 0.041 2.105 3.549 1.00 91.00 279 LEU A CA 1
ATOM 2103 C C . LEU A 1 279 ? 0.679 0.810 3.061 1.00 91.00 279 LEU A C 1
ATOM 2105 O O . LEU A 1 279 ? 0.346 0.312 1.982 1.00 91.00 279 LEU A O 1
ATOM 2109 N N . ARG A 1 280 ? 1.602 0.274 3.852 1.00 90.50 280 ARG A N 1
ATOM 2110 C CA . ARG A 1 280 ? 2.338 -0.950 3.561 1.00 90.50 280 ARG A CA 1
ATOM 2111 C C . ARG A 1 280 ? 1.929 -2.079 4.488 1.00 90.50 280 ARG A C 1
ATOM 2113 O O . ARG A 1 280 ? 1.500 -1.853 5.616 1.00 90.50 280 ARG A O 1
ATOM 2120 N N . ALA A 1 281 ? 2.085 -3.300 3.997 1.00 89.44 281 ALA A N 1
ATOM 2121 C CA . ALA A 1 281 ? 1.926 -4.512 4.773 1.00 89.44 281 ALA A CA 1
ATOM 2122 C C . ALA A 1 281 ? 3.050 -5.510 4.477 1.00 89.44 281 ALA A C 1
ATOM 2124 O O . ALA A 1 281 ? 3.620 -5.541 3.390 1.00 89.44 281 ALA A O 1
ATOM 2125 N N . HIS A 1 282 ? 3.344 -6.366 5.441 1.00 86.56 282 HIS A N 1
ATOM 2126 C CA . HIS A 1 282 ? 4.219 -7.517 5.303 1.00 86.56 282 HIS A CA 1
ATOM 2127 C C . HIS A 1 282 ? 3.537 -8.708 5.966 1.00 86.56 282 HIS A C 1
ATOM 2129 O O . HIS A 1 282 ? 3.134 -8.634 7.128 1.00 86.56 282 HIS A O 1
ATOM 2135 N N . LEU A 1 283 ? 3.396 -9.807 5.229 1.00 83.88 283 LEU A N 1
ATOM 2136 C CA . LEU A 1 283 ? 2.891 -11.056 5.780 1.00 83.88 283 LEU A CA 1
ATOM 2137 C C . LEU A 1 283 ? 4.074 -11.874 6.304 1.00 83.88 283 LEU A C 1
ATOM 2139 O O . LEU A 1 283 ? 4.983 -12.222 5.550 1.00 83.88 283 LEU A O 1
ATOM 2143 N N . GLN A 1 284 ? 4.050 -12.205 7.592 1.00 82.69 284 GLN A N 1
ATOM 2144 C CA . GLN A 1 284 ? 5.110 -12.972 8.236 1.00 82.69 284 GLN A CA 1
ATOM 2145 C C . GLN A 1 284 ? 5.393 -14.281 7.483 1.00 82.69 284 GLN A C 1
ATOM 2147 O O . GLN A 1 284 ? 4.486 -15.061 7.189 1.00 82.69 284 GLN A O 1
ATOM 2152 N N . GLY A 1 285 ? 6.672 -14.527 7.197 1.00 75.38 285 GLY A N 1
ATOM 2153 C CA . GLY A 1 285 ? 7.121 -15.709 6.459 1.00 75.38 285 GLY A CA 1
ATOM 2154 C C . GLY A 1 285 ? 7.002 -15.585 4.938 1.00 75.38 285 GLY A C 1
ATOM 2155 O O . GLY A 1 285 ? 7.405 -16.508 4.234 1.00 75.38 285 GLY A O 1
ATOM 2156 N N . THR A 1 286 ? 6.501 -14.460 4.419 1.00 67.81 286 THR A N 1
ATOM 2157 C CA . THR A 1 286 ? 6.579 -14.142 2.989 1.00 67.81 286 THR A CA 1
ATOM 2158 C C . THR A 1 286 ? 7.716 -13.163 2.709 1.00 67.81 286 THR A C 1
ATOM 2160 O O . THR A 1 286 ? 8.003 -12.301 3.534 1.00 67.81 286 THR A O 1
ATOM 2163 N N . PRO A 1 287 ? 8.403 -13.285 1.568 1.00 65.56 287 PRO A N 1
ATOM 2164 C CA . PRO A 1 287 ? 9.409 -12.313 1.167 1.00 65.56 287 PRO A CA 1
ATOM 2165 C C . PRO A 1 287 ? 8.776 -10.988 0.717 1.00 65.56 287 PRO A C 1
ATOM 2167 O O . PRO A 1 287 ? 7.813 -10.978 -0.046 1.00 65.56 287 PRO A O 1
ATOM 2170 N N . GLY A 1 288 ? 9.398 -9.871 1.103 1.00 71.75 288 GLY A N 1
ATOM 2171 C CA . GLY A 1 288 ? 9.071 -8.537 0.592 1.00 71.75 288 GLY A CA 1
ATOM 2172 C C . GLY A 1 288 ? 7.954 -7.806 1.341 1.00 71.75 288 GLY A C 1
ATOM 2173 O O . GLY A 1 288 ? 7.396 -8.297 2.318 1.00 71.75 288 GLY A O 1
ATOM 2174 N N . THR A 1 289 ? 7.666 -6.589 0.889 1.00 80.19 289 THR A N 1
ATOM 2175 C CA . THR A 1 289 ? 6.622 -5.714 1.431 1.00 80.19 289 THR A CA 1
ATOM 2176 C C . THR A 1 289 ? 5.615 -5.384 0.338 1.00 80.19 289 THR A C 1
ATOM 2178 O O . THR A 1 289 ? 5.938 -5.348 -0.850 1.00 80.19 289 THR A O 1
ATOM 2181 N N . LEU A 1 290 ? 4.377 -5.167 0.753 1.00 75.62 290 LEU A N 1
ATOM 2182 C CA . LEU A 1 290 ? 3.237 -4.907 -0.101 1.00 75.62 290 LEU A CA 1
ATOM 2183 C C . LEU A 1 290 ? 2.764 -3.470 0.096 1.00 75.62 290 LEU A C 1
ATOM 2185 O O . LEU A 1 290 ? 2.402 -3.089 1.203 1.00 75.62 290 LEU A O 1
ATOM 2189 N N . ASP A 1 291 ? 2.674 -2.707 -0.989 1.00 83.69 291 ASP A N 1
ATOM 2190 C CA . ASP A 1 291 ? 1.995 -1.411 -1.005 1.00 83.69 291 ASP A CA 1
ATOM 2191 C C . ASP A 1 291 ? 0.468 -1.622 -1.081 1.00 83.69 291 ASP A C 1
ATOM 2193 O O . ASP A 1 291 ? -0.102 -1.799 -2.162 1.00 83.69 291 ASP A O 1
ATOM 2197 N N . VAL A 1 292 ? -0.207 -1.626 0.071 1.00 84.62 292 VAL A N 1
ATOM 2198 C CA . VAL A 1 292 ? -1.664 -1.813 0.186 1.00 84.62 292 VAL A CA 1
ATOM 2199 C C . VAL A 1 292 ? -2.413 -0.655 -0.468 1.00 84.62 292 VAL A C 1
ATOM 2201 O O . VAL A 1 292 ? -3.246 -0.883 -1.346 1.00 84.62 292 VAL A O 1
ATOM 2204 N N . GLN A 1 293 ? -2.084 0.578 -0.074 1.00 86.56 293 GLN A N 1
ATOM 2205 C CA . GLN A 1 293 ? -2.686 1.804 -0.593 1.00 86.56 293 GLN A CA 1
ATOM 2206 C C . GLN A 1 293 ? -1.631 2.898 -0.721 1.00 86.56 293 GLN A C 1
ATOM 2208 O O . GLN A 1 293 ? -0.728 3.004 0.103 1.00 86.56 293 GLN A O 1
ATOM 2213 N N . ARG A 1 294 ? -1.749 3.717 -1.765 1.00 85.69 294 ARG A N 1
ATOM 2214 C CA . ARG A 1 294 ? -0.972 4.950 -1.921 1.00 85.69 294 ARG A CA 1
ATOM 2215 C C . ARG A 1 294 ? -1.931 6.127 -1.859 1.00 85.69 294 ARG A C 1
ATOM 2217 O O . ARG A 1 294 ? -3.032 6.013 -2.389 1.00 85.69 294 ARG A O 1
ATOM 2224 N N . GLY A 1 295 ? -1.512 7.206 -1.226 1.00 82.50 295 GLY A N 1
ATOM 2225 C CA . GLY A 1 295 ? -2.335 8.388 -1.032 1.00 82.50 295 GLY A CA 1
ATOM 2226 C C . GLY A 1 295 ? -1.523 9.502 -0.390 1.00 82.50 295 GLY A C 1
ATOM 2227 O O . GLY A 1 295 ? -0.303 9.580 -0.561 1.00 82.50 295 GLY A O 1
ATOM 2228 N N . SER A 1 296 ? -2.199 10.339 0.372 1.00 80.44 296 SER A N 1
ATOM 2229 C CA . SER A 1 296 ? -1.623 11.410 1.164 1.00 80.44 296 SER A CA 1
ATOM 2230 C C . SER A 1 296 ? -1.926 11.194 2.648 1.00 80.44 296 SER A C 1
ATOM 2232 O O . SER A 1 296 ? -2.075 10.065 3.129 1.00 80.44 296 SER A O 1
ATOM 2234 N N . TRP A 1 297 ? -1.932 12.275 3.423 1.00 79.69 297 TRP A N 1
ATOM 2235 C CA . TRP A 1 297 ? -2.087 12.215 4.870 1.00 79.69 297 TRP A CA 1
ATOM 2236 C C . TRP A 1 297 ? -3.451 11.698 5.329 1.00 79.69 297 TRP A C 1
ATOM 2238 O O . TRP A 1 297 ? -3.570 11.338 6.491 1.00 79.69 297 TRP A O 1
ATOM 2248 N N . GLU A 1 298 ? -4.449 11.555 4.454 1.00 80.00 298 GLU A N 1
ATOM 2249 C CA . GLU A 1 298 ? -5.691 10.857 4.788 1.00 80.00 298 GLU A CA 1
ATOM 2250 C C . GLU A 1 298 ? -5.445 9.414 5.244 1.00 80.00 298 GLU A C 1
ATOM 2252 O O . GLU A 1 298 ? -6.180 8.911 6.089 1.00 80.00 298 GLU A O 1
ATOM 2257 N N . LEU A 1 299 ? -4.370 8.766 4.777 1.00 85.69 299 LEU A N 1
ATOM 2258 C CA . LEU A 1 299 ? -4.014 7.407 5.189 1.00 85.69 299 LEU A CA 1
ATOM 2259 C C . LEU A 1 299 ? -3.633 7.281 6.665 1.00 85.69 299 LEU A C 1
ATOM 2261 O O . LEU A 1 299 ? -3.532 6.160 7.149 1.00 85.69 299 LEU A O 1
ATOM 2265 N N . VAL A 1 300 ? -3.457 8.381 7.407 1.00 80.00 300 VAL A N 1
ATOM 2266 C CA . VAL A 1 300 ? -3.335 8.313 8.875 1.00 80.00 300 VAL A CA 1
ATOM 2267 C C . VAL A 1 300 ? -4.644 7.906 9.547 1.00 80.00 300 VAL A C 1
ATOM 2269 O O . VAL A 1 300 ? -4.625 7.466 10.696 1.00 80.00 300 VAL A O 1
ATOM 2272 N N . HIS A 1 301 ? -5.770 8.015 8.837 1.00 81.00 301 HIS A N 1
ATOM 2273 C CA . HIS A 1 301 ? -7.067 7.553 9.297 1.00 81.00 301 HIS A CA 1
ATOM 2274 C C . HIS A 1 301 ? -7.241 6.071 8.966 1.00 81.00 301 HIS A C 1
ATOM 2276 O O . HIS A 1 301 ? -7.816 5.703 7.945 1.00 81.00 301 HIS A O 1
ATOM 2282 N N . LEU A 1 302 ? -6.729 5.211 9.844 1.00 86.25 302 LEU A N 1
ATOM 2283 C CA . LEU A 1 302 ? -6.900 3.762 9.757 1.00 86.25 302 LEU A CA 1
ATOM 2284 C C . LEU A 1 302 ? -7.744 3.277 10.927 1.00 86.25 302 LEU A C 1
ATOM 2286 O O . LEU A 1 302 ? -7.540 3.692 12.067 1.00 86.25 302 LEU A O 1
ATOM 2290 N N . LEU A 1 303 ? -8.647 2.344 10.648 1.00 88.31 303 LEU A N 1
ATOM 2291 C CA . LEU A 1 303 ? -9.328 1.561 11.673 1.00 88.31 303 LEU A CA 1
ATOM 2292 C C . LEU A 1 303 ? -8.996 0.094 11.459 1.00 88.31 303 LEU A C 1
ATOM 2294 O O . LEU A 1 303 ? -8.817 -0.348 10.326 1.00 88.31 303 LEU A O 1
ATOM 2298 N N . HIS A 1 304 ? -8.923 -0.676 12.533 1.00 90.62 304 HIS A N 1
ATOM 2299 C CA . HIS A 1 304 ? -8.612 -2.091 12.423 1.00 90.62 304 HIS A CA 1
ATOM 2300 C C . HIS A 1 304 ? -9.279 -2.909 13.526 1.00 90.62 304 HIS A C 1
ATOM 2302 O O . HIS A 1 304 ? -9.655 -2.395 14.580 1.00 90.62 304 HIS A O 1
ATOM 2308 N N . ASP A 1 305 ? -9.385 -4.206 13.270 1.00 87.94 305 ASP A N 1
ATOM 2309 C CA . ASP A 1 305 ? -9.580 -5.252 14.268 1.00 87.94 305 ASP A CA 1
ATOM 2310 C C . ASP A 1 305 ? -8.551 -6.377 14.015 1.00 87.94 305 ASP A C 1
ATOM 2312 O O . ASP A 1 305 ? -7.554 -6.157 13.326 1.00 87.94 305 ASP A O 1
ATOM 2316 N N . GLU A 1 306 ? -8.727 -7.567 14.593 1.00 84.06 306 GLU A N 1
ATOM 2317 C CA . GLU A 1 306 ? -7.788 -8.685 14.391 1.00 84.06 306 GLU A CA 1
ATOM 2318 C C . GLU A 1 306 ? -7.774 -9.249 12.957 1.00 84.06 306 GLU A C 1
ATOM 2320 O O . GLU A 1 306 ? -6.795 -9.877 12.550 1.00 84.06 306 GLU A O 1
ATOM 2325 N N . GLY A 1 307 ? -8.858 -9.072 12.200 1.00 87.00 307 GLY A N 1
ATOM 2326 C CA . GLY A 1 307 ? -9.068 -9.654 10.875 1.00 87.00 307 GLY A CA 1
ATOM 2327 C C . GLY A 1 307 ? -9.250 -8.645 9.744 1.00 87.00 307 GLY A C 1
ATOM 2328 O O . GLY A 1 307 ? -9.173 -9.049 8.583 1.00 87.00 307 GLY A O 1
ATOM 2329 N N . HIS A 1 308 ? -9.472 -7.366 10.044 1.00 90.12 308 HIS A N 1
ATOM 2330 C CA . HIS A 1 308 ? -9.769 -6.356 9.032 1.00 90.12 308 HIS A CA 1
ATOM 2331 C C . HIS A 1 308 ? -8.993 -5.058 9.252 1.00 90.12 308 HIS A C 1
ATOM 2333 O O . HIS A 1 308 ? -8.746 -4.636 10.383 1.00 90.12 308 HIS A O 1
ATOM 2339 N N . LEU A 1 309 ? -8.677 -4.396 8.141 1.00 91.75 309 LEU A N 1
ATOM 2340 C CA . LEU A 1 309 ? -8.117 -3.049 8.093 1.00 91.75 309 LEU A CA 1
ATOM 2341 C C . LEU A 1 309 ? -9.005 -2.175 7.203 1.00 91.75 309 LEU A C 1
ATOM 2343 O O . LEU A 1 309 ? -9.219 -2.504 6.039 1.00 91.75 309 LEU A O 1
ATOM 2347 N N . ILE A 1 310 ? -9.507 -1.065 7.735 1.00 93.12 310 ILE A N 1
ATOM 2348 C CA . ILE A 1 310 ? -10.329 -0.086 7.020 1.00 93.12 310 ILE A CA 1
ATOM 2349 C C . ILE A 1 310 ? -9.494 1.167 6.782 1.00 93.12 310 ILE A C 1
ATOM 2351 O O . ILE A 1 310 ? -8.906 1.710 7.720 1.00 93.12 310 ILE A O 1
ATOM 2355 N N . TYR A 1 311 ? -9.441 1.616 5.531 1.00 92.31 311 TYR A N 1
ATOM 2356 C CA . TYR A 1 311 ? -8.569 2.707 5.104 1.00 92.31 311 TYR A CA 1
ATOM 2357 C C . TYR A 1 311 ? -9.193 3.529 3.963 1.00 92.31 311 TYR A C 1
ATOM 2359 O O . TYR A 1 311 ? -9.993 2.996 3.186 1.00 92.31 311 TYR A O 1
ATOM 2367 N N . PRO A 1 312 ? -8.849 4.823 3.844 1.00 91.12 312 PRO A N 1
ATOM 2368 C CA . PRO A 1 312 ? -9.293 5.667 2.741 1.00 91.12 312 PRO A CA 1
ATOM 2369 C C . PRO A 1 312 ? -8.535 5.369 1.443 1.00 91.12 312 PRO A C 1
ATOM 2371 O O . PRO A 1 312 ? -7.385 4.931 1.451 1.00 91.12 312 PRO A O 1
ATOM 2374 N N . SER A 1 313 ? -9.189 5.623 0.312 1.00 88.75 313 SER A N 1
ATOM 2375 C CA . SER A 1 313 ? -8.628 5.498 -1.035 1.00 88.75 313 SER A CA 1
ATOM 2376 C C . SER A 1 313 ? -9.274 6.502 -1.996 1.00 88.75 313 SER A C 1
ATOM 2378 O O . SER A 1 313 ? -10.280 7.137 -1.665 1.00 88.75 313 SER A O 1
ATOM 2380 N N . ASP A 1 314 ? -8.743 6.586 -3.216 1.00 82.56 314 ASP A N 1
ATOM 2381 C CA . ASP A 1 314 ? -9.311 7.401 -4.301 1.00 82.56 314 ASP A CA 1
ATOM 2382 C C . ASP A 1 314 ? -10.741 6.972 -4.685 1.00 82.56 314 ASP A C 1
ATOM 2384 O O . ASP A 1 314 ? -11.534 7.784 -5.155 1.00 82.56 314 ASP A O 1
ATOM 2388 N N . ASP A 1 315 ? -11.105 5.712 -4.430 1.00 79.38 315 ASP A N 1
ATOM 2389 C CA . ASP A 1 315 ? -12.428 5.157 -4.733 1.00 79.38 315 ASP A CA 1
ATOM 2390 C C . ASP A 1 315 ? -13.402 5.234 -3.542 1.00 79.38 315 ASP A C 1
ATOM 2392 O O . ASP A 1 315 ? -14.544 4.773 -3.647 1.00 79.38 315 ASP A O 1
ATOM 2396 N N . GLY A 1 316 ? -12.978 5.805 -2.411 1.00 89.06 316 GLY A N 1
ATOM 2397 C CA . GLY A 1 316 ? -13.704 5.805 -1.139 1.00 89.06 316 GLY A CA 1
ATOM 2398 C C . GLY A 1 316 ? -13.068 4.906 -0.085 1.00 89.06 316 GLY A C 1
ATOM 2399 O O . GLY A 1 316 ? -11.876 4.602 -0.143 1.00 89.06 316 GLY A O 1
ATOM 2400 N N . LEU A 1 317 ? -13.847 4.501 0.913 1.00 93.25 317 LEU A N 1
ATOM 2401 C CA . LEU A 1 317 ? -13.358 3.641 1.985 1.00 93.25 317 LEU A CA 1
ATOM 2402 C C . LEU A 1 317 ? -13.231 2.196 1.499 1.00 93.25 317 LEU A C 1
ATOM 2404 O O . LEU A 1 317 ? -14.118 1.646 0.839 1.00 93.25 317 LEU A O 1
ATOM 2408 N N . MET A 1 318 ? -12.126 1.571 1.877 1.00 92.75 318 MET A N 1
ATOM 2409 C CA . MET A 1 318 ? -11.803 0.186 1.570 1.00 92.75 318 MET A CA 1
ATOM 2410 C C . MET A 1 318 ? -11.708 -0.616 2.863 1.00 92.75 318 MET A C 1
ATOM 2412 O O . MET A 1 318 ? -11.310 -0.089 3.900 1.00 92.75 318 MET A O 1
ATOM 2416 N N . LEU A 1 319 ? -12.027 -1.905 2.787 1.00 92.62 319 LEU A N 1
ATOM 2417 C CA . LEU A 1 319 ? -11.809 -2.871 3.858 1.00 92.62 319 LEU A CA 1
ATOM 2418 C C . LEU A 1 319 ? -10.952 -4.022 3.333 1.00 92.62 319 LEU A C 1
ATOM 2420 O O . LEU A 1 319 ? -11.384 -4.785 2.473 1.00 92.62 319 LEU A O 1
ATOM 2424 N N . LEU A 1 320 ? -9.738 -4.160 3.857 1.00 87.56 320 LEU A N 1
ATOM 2425 C CA . LEU A 1 320 ? -8.858 -5.295 3.608 1.00 87.56 320 LEU A CA 1
ATOM 2426 C C . LEU A 1 320 ? -9.165 -6.415 4.602 1.00 87.56 320 LEU A C 1
ATOM 2428 O O . LEU A 1 320 ? -8.966 -6.253 5.804 1.00 87.56 320 LEU A O 1
ATOM 2432 N N . ASP A 1 321 ? -9.620 -7.555 4.089 1.00 86.81 321 ASP A N 1
ATOM 2433 C CA . ASP A 1 321 ? -9.700 -8.807 4.833 1.00 86.81 321 ASP A CA 1
ATOM 2434 C C . ASP A 1 321 ? -8.293 -9.415 4.914 1.00 86.81 321 ASP A C 1
ATOM 2436 O O . ASP A 1 321 ? -7.697 -9.799 3.904 1.00 86.81 321 ASP A O 1
ATOM 2440 N N . LEU A 1 322 ? -7.741 -9.477 6.126 1.00 84.06 322 LEU A N 1
ATOM 2441 C CA . LEU A 1 322 ? -6.370 -9.924 6.365 1.00 84.06 322 LEU A CA 1
ATOM 2442 C C . LEU A 1 322 ? -6.212 -11.438 6.184 1.00 84.06 322 LEU A C 1
ATOM 2444 O O . LEU A 1 322 ? -5.107 -11.913 5.956 1.00 84.06 322 LEU A O 1
ATOM 2448 N N . ALA A 1 323 ? -7.285 -12.225 6.275 1.00 82.50 323 ALA A N 1
ATOM 2449 C CA . ALA A 1 323 ? -7.192 -13.671 6.089 1.00 82.50 323 ALA A CA 1
ATOM 2450 C C . ALA A 1 323 ? -6.998 -14.041 4.610 1.00 82.50 323 ALA A C 1
ATOM 2452 O O . ALA A 1 323 ? -6.228 -14.942 4.282 1.00 82.50 323 ALA A O 1
ATOM 2453 N N . SER A 1 324 ? -7.697 -13.338 3.723 1.00 77.00 324 SER A N 1
ATOM 2454 C CA . SER A 1 324 ? -7.704 -13.574 2.280 1.00 77.00 324 SER A CA 1
ATOM 2455 C C . SER A 1 324 ? -6.813 -12.611 1.492 1.00 77.00 324 SER A C 1
ATOM 2457 O O . SER A 1 324 ? -6.545 -12.862 0.317 1.00 77.00 324 SER A O 1
ATOM 2459 N N . GLY A 1 325 ? -6.380 -11.505 2.103 1.00 75.75 325 GLY A N 1
ATOM 2460 C CA . GLY A 1 325 ? -5.654 -10.423 1.436 1.00 75.75 325 GLY A CA 1
ATOM 2461 C C . GLY A 1 325 ? -6.514 -9.627 0.445 1.00 75.75 325 GLY A C 1
ATOM 2462 O O . GLY A 1 325 ? -5.975 -8.922 -0.412 1.00 75.75 325 GLY A O 1
ATOM 2463 N N . ARG A 1 326 ? -7.846 -9.759 0.506 1.00 79.25 326 ARG A N 1
ATOM 2464 C CA . ARG A 1 326 ? -8.773 -9.092 -0.419 1.00 79.25 326 ARG A CA 1
ATOM 2465 C C . ARG A 1 326 ? -9.203 -7.738 0.124 1.00 79.25 326 ARG A C 1
ATOM 2467 O O . ARG A 1 326 ? -9.691 -7.643 1.243 1.00 79.25 326 ARG A O 1
ATOM 2474 N N . ALA A 1 327 ? -9.057 -6.704 -0.698 1.00 85.81 327 ALA A N 1
ATOM 2475 C CA . ALA A 1 327 ? -9.564 -5.371 -0.404 1.00 85.81 327 ALA A CA 1
ATOM 2476 C C . ALA A 1 327 ? -10.935 -5.177 -1.055 1.00 85.81 327 ALA A C 1
ATOM 2478 O O . ALA A 1 327 ? -11.052 -5.198 -2.277 1.00 85.81 327 ALA A O 1
ATOM 2479 N N . HIS A 1 328 ? -11.954 -4.993 -0.228 1.00 89.00 328 HIS A N 1
ATOM 2480 C CA . HIS A 1 328 ? -13.338 -4.773 -0.610 1.00 89.00 328 HIS A CA 1
ATOM 2481 C C . HIS A 1 328 ? -13.650 -3.280 -0.613 1.00 89.00 328 HIS A C 1
ATOM 2483 O O . HIS A 1 328 ? -13.316 -2.575 0.342 1.00 89.00 328 HIS A O 1
ATOM 2489 N N . ARG A 1 329 ? -14.336 -2.799 -1.650 1.00 90.12 329 ARG A N 1
ATOM 2490 C CA . ARG A 1 329 ? -14.840 -1.426 -1.672 1.00 90.12 329 ARG A CA 1
ATOM 2491 C C . ARG A 1 329 ? -16.096 -1.315 -0.818 1.00 90.12 329 ARG A C 1
ATOM 2493 O O . ARG A 1 329 ? -17.025 -2.106 -0.978 1.00 90.12 329 ARG A O 1
ATOM 2500 N N . ILE A 1 330 ? -16.152 -0.312 0.053 1.00 93.25 330 ILE A N 1
ATOM 2501 C CA . ILE A 1 330 ? -17.360 0.014 0.812 1.00 93.25 330 ILE A CA 1
ATOM 2502 C C . ILE A 1 330 ? -18.226 0.921 -0.067 1.00 93.25 330 ILE A C 1
ATOM 2504 O O . ILE A 1 330 ? -17.881 2.076 -0.330 1.00 93.25 330 ILE A O 1
ATOM 2508 N N . ARG A 1 331 ? -19.347 0.394 -0.576 1.00 89.94 331 ARG A N 1
ATOM 2509 C CA . ARG A 1 331 ? -20.270 1.151 -1.439 1.00 89.94 331 ARG A CA 1
ATOM 2510 C C . ARG A 1 331 ? -20.735 2.423 -0.750 1.00 89.94 331 ARG A C 1
ATOM 2512 O O . ARG A 1 331 ? -20.805 2.485 0.470 1.00 89.94 331 ARG A O 1
ATOM 2519 N N . GLN A 1 332 ? -21.147 3.401 -1.560 1.00 90.19 332 GLN A N 1
ATOM 2520 C CA . GLN A 1 332 ? -21.761 4.640 -1.068 1.00 90.19 332 GLN A CA 1
ATOM 2521 C C . GLN A 1 332 ? -20.820 5.483 -0.183 1.00 90.19 332 GLN A C 1
ATOM 2523 O O . GLN A 1 332 ? -21.270 6.400 0.500 1.00 90.19 332 GLN A O 1
ATOM 2528 N N . THR A 1 333 ? -19.518 5.199 -0.260 1.00 92.38 333 THR A N 1
ATOM 2529 C CA . THR A 1 333 ? -18.425 6.059 0.195 1.00 92.38 333 THR A CA 1
ATOM 2530 C C . THR A 1 333 ? -17.668 6.604 -1.017 1.00 92.38 333 THR A C 1
ATOM 2532 O O . THR A 1 333 ? -17.780 6.065 -2.128 1.00 92.38 333 THR A O 1
ATOM 2535 N N . ALA A 1 334 ? -16.934 7.695 -0.824 1.00 88.62 334 ALA A N 1
ATOM 2536 C CA . ALA A 1 334 ? -16.257 8.427 -1.887 1.00 88.62 334 ALA A CA 1
ATOM 2537 C C . ALA A 1 334 ? -14.889 8.959 -1.456 1.00 88.62 334 ALA A C 1
ATOM 2539 O O . ALA A 1 334 ? -14.562 8.997 -0.271 1.00 88.62 334 ALA A O 1
ATOM 2540 N N . MET A 1 335 ? -14.099 9.415 -2.431 1.00 84.94 335 MET A N 1
ATOM 2541 C CA . MET A 1 335 ? -12.845 10.120 -2.171 1.00 84.94 335 MET A CA 1
ATOM 2542 C C . MET A 1 335 ? -13.052 11.244 -1.142 1.00 84.94 335 MET A C 1
ATOM 2544 O O . MET A 1 335 ? -14.004 12.029 -1.262 1.00 84.94 335 MET A O 1
ATOM 2548 N N . ALA A 1 336 ? -12.120 11.345 -0.192 1.00 81.88 336 ALA A N 1
ATOM 2549 C CA . ALA A 1 336 ? -12.137 12.246 0.965 1.00 81.88 336 ALA A CA 1
ATOM 2550 C C . ALA A 1 336 ? -13.124 11.888 2.094 1.00 81.88 336 ALA A C 1
ATOM 2552 O O . ALA A 1 336 ? -13.234 12.650 3.054 1.00 81.88 336 ALA A O 1
ATOM 2553 N N . ASP A 1 337 ? -13.796 10.736 2.028 1.00 88.88 337 ASP A N 1
ATOM 2554 C CA . ASP A 1 337 ? -14.408 10.150 3.220 1.00 88.88 337 ASP A CA 1
ATOM 2555 C C . ASP A 1 337 ? -13.307 9.622 4.154 1.00 88.88 337 ASP A C 1
ATOM 2557 O O . ASP A 1 337 ? -12.392 8.929 3.704 1.00 88.88 337 ASP A O 1
ATOM 2561 N N . LEU A 1 338 ? -13.390 9.935 5.452 1.00 86.44 338 LEU A N 1
ATOM 2562 C CA . LEU A 1 338 ? -12.388 9.534 6.447 1.00 86.44 338 LEU A CA 1
ATOM 2563 C C . LEU A 1 338 ? -13.017 8.644 7.521 1.00 86.44 338 LEU A C 1
ATOM 2565 O O . LEU A 1 338 ? -13.988 9.058 8.162 1.00 86.44 338 LEU A O 1
ATOM 2569 N N . PRO A 1 339 ? -12.481 7.438 7.764 1.00 89.50 339 PRO A N 1
ATOM 2570 C CA . PRO A 1 339 ? -13.027 6.552 8.780 1.00 89.50 339 PRO A CA 1
ATOM 2571 C C . PRO A 1 339 ? -12.775 7.128 10.185 1.00 89.50 339 PRO A C 1
ATOM 2573 O O . PRO A 1 339 ? -11.684 7.610 10.485 1.00 89.50 339 PRO A O 1
ATOM 2576 N N . LEU A 1 340 ? -13.793 7.076 11.051 1.00 83.69 340 LEU A N 1
ATOM 2577 C CA . LEU A 1 340 ? -13.752 7.632 12.410 1.00 83.69 340 LEU A CA 1
ATOM 2578 C C . LEU A 1 340 ? -13.776 6.542 13.485 1.00 83.69 340 LEU A C 1
ATOM 2580 O O . LEU A 1 340 ? -12.917 6.526 14.362 1.00 83.69 340 LEU A O 1
ATOM 2584 N N . THR A 1 341 ? -14.752 5.627 13.441 1.00 83.50 341 THR A N 1
ATOM 2585 C CA . THR A 1 341 ? -14.848 4.514 14.403 1.00 83.50 341 THR A CA 1
ATOM 2586 C C . THR A 1 341 ? -15.367 3.234 13.759 1.00 83.50 341 THR A C 1
ATOM 2588 O O . THR A 1 341 ? -16.161 3.273 12.820 1.00 83.50 341 THR A O 1
ATOM 2591 N N . TRP A 1 342 ? -14.924 2.090 14.285 1.00 88.06 342 TRP A N 1
ATOM 2592 C CA . TRP A 1 342 ? -15.302 0.754 13.828 1.00 88.06 342 TRP A CA 1
ATOM 2593 C C . TRP A 1 342 ? -15.656 -0.118 15.028 1.00 88.06 342 TRP A C 1
ATOM 2595 O O . TRP A 1 342 ? -14.872 -0.230 15.971 1.00 88.06 342 TRP A O 1
ATOM 2605 N N . ASN A 1 343 ? -16.834 -0.742 14.995 1.00 88.00 343 ASN A N 1
ATOM 2606 C CA . ASN A 1 343 ? -17.227 -1.755 15.965 1.00 88.00 343 ASN A CA 1
ATOM 2607 C C . ASN A 1 343 ? -17.328 -3.122 15.267 1.00 88.00 343 ASN A C 1
ATOM 2609 O O . ASN A 1 343 ? -18.328 -3.374 14.591 1.00 88.00 343 ASN A O 1
ATOM 2613 N N . PRO A 1 344 ? -16.358 -4.034 15.458 1.00 89.44 344 PRO A N 1
ATOM 2614 C CA . PRO A 1 344 ? -16.353 -5.326 14.772 1.00 89.44 344 PRO A CA 1
ATOM 2615 C C . PRO A 1 344 ? -17.508 -6.251 15.183 1.00 89.44 344 PRO A C 1
ATOM 2617 O O . PRO A 1 344 ? -17.937 -7.081 14.384 1.00 89.44 344 PRO A O 1
ATOM 2620 N N . ALA A 1 345 ? -18.049 -6.104 16.398 1.00 89.12 345 ALA A N 1
ATOM 2621 C CA . ALA A 1 345 ? -19.136 -6.951 16.892 1.00 89.12 345 ALA A CA 1
ATOM 2622 C C . ALA A 1 345 ? -20.481 -6.621 16.228 1.00 89.12 345 ALA A C 1
ATOM 2624 O O . ALA A 1 345 ? -21.268 -7.517 15.934 1.00 89.12 345 ALA A O 1
ATOM 2625 N N . THR A 1 346 ? -20.738 -5.336 15.973 1.00 92.06 346 THR A N 1
ATOM 2626 C CA . THR A 1 346 ? -21.973 -4.863 15.317 1.00 92.06 346 THR A CA 1
ATOM 2627 C C . THR A 1 346 ? -21.784 -4.542 13.838 1.00 92.06 346 THR A C 1
ATOM 2629 O O . THR A 1 346 ? -22.762 -4.292 13.142 1.00 92.06 346 THR A O 1
ATOM 2632 N N . ARG A 1 347 ? -20.535 -4.546 13.356 1.00 93.75 347 ARG A N 1
ATOM 2633 C CA . ARG A 1 347 ? -20.120 -4.086 12.023 1.00 93.75 347 ARG A CA 1
ATOM 2634 C C . ARG A 1 347 ? -20.528 -2.645 11.723 1.00 93.75 347 ARG A C 1
ATOM 2636 O O . ARG A 1 347 ? -20.723 -2.279 10.564 1.00 93.75 347 ARG A O 1
ATOM 2643 N N . LEU A 1 348 ? -20.682 -1.837 12.768 1.00 92.12 348 LEU A N 1
ATOM 2644 C CA . LEU A 1 348 ? -21.014 -0.428 12.642 1.00 92.12 348 LEU A CA 1
ATOM 2645 C C . LEU A 1 348 ? -19.741 0.356 12.312 1.00 92.12 348 LEU A C 1
ATOM 2647 O O . LEU A 1 348 ? -18.804 0.392 13.114 1.00 92.12 348 LEU A O 1
ATOM 2651 N N . LEU A 1 349 ? -19.734 0.992 11.143 1.00 92.12 349 LEU A N 1
ATOM 2652 C CA . LEU A 1 349 ? -18.707 1.936 10.715 1.00 92.12 349 LEU A CA 1
ATOM 2653 C C . LEU A 1 349 ? -19.257 3.358 10.824 1.00 92.12 349 LEU A C 1
ATOM 2655 O O . LEU A 1 349 ? -20.383 3.624 10.396 1.00 92.12 349 LEU A O 1
ATOM 2659 N N . THR A 1 350 ? -18.449 4.275 11.352 1.00 89.81 350 THR A N 1
ATOM 2660 C CA . THR A 1 350 ? -18.702 5.715 11.251 1.00 89.81 350 THR A CA 1
ATOM 2661 C C . THR A 1 350 ? -17.564 6.411 10.517 1.00 89.81 350 THR A C 1
ATOM 2663 O O . THR A 1 350 ? -16.400 6.032 10.662 1.00 89.81 350 THR A O 1
ATOM 2666 N N . TRP A 1 351 ? -17.900 7.414 9.709 1.00 89.94 351 TRP A N 1
ATOM 2667 C CA . TRP A 1 351 ? -16.940 8.182 8.918 1.00 89.94 351 TRP A CA 1
ATOM 2668 C C . TRP A 1 351 ? -17.380 9.638 8.783 1.00 89.94 351 TRP A C 1
ATOM 2670 O O . TRP A 1 351 ? -18.562 9.957 8.941 1.00 89.94 351 TRP A O 1
ATOM 2680 N N . SER A 1 352 ? -16.433 10.529 8.510 1.00 87.31 352 SER A N 1
ATOM 2681 C CA . SER A 1 352 ? -16.737 11.882 8.054 1.00 87.31 352 SER A CA 1
ATOM 2682 C C . SER A 1 352 ? -16.779 11.906 6.531 1.00 87.31 352 SER A C 1
ATOM 2684 O O . SER A 1 352 ? -16.008 11.215 5.868 1.00 87.31 352 SER A O 1
ATOM 2686 N N . SER A 1 353 ? -17.693 12.693 5.974 1.00 86.00 353 SER A N 1
ATOM 2687 C CA . SER A 1 353 ? -17.799 12.918 4.536 1.00 86.00 353 SER A CA 1
ATOM 2688 C C . SER A 1 353 ? -17.919 14.411 4.256 1.00 86.00 353 SER A C 1
ATOM 2690 O O . SER A 1 353 ? -18.695 15.083 4.932 1.00 86.00 353 SER A O 1
ATOM 2692 N N . PRO A 1 354 ? -17.229 14.969 3.249 1.00 80.31 354 PRO A N 1
ATOM 2693 C CA . PRO A 1 354 ? -17.464 16.345 2.807 1.00 80.31 354 PRO A CA 1
ATOM 2694 C C . PRO A 1 354 ? -18.784 16.504 2.026 1.00 80.31 354 PRO A C 1
ATOM 2696 O O . PRO A 1 354 ? -19.079 17.588 1.521 1.00 80.31 354 PRO A O 1
ATOM 2699 N N . ARG A 1 355 ? -19.555 15.420 1.870 1.00 83.38 355 ARG A N 1
ATOM 2700 C CA . ARG A 1 355 ? -20.793 15.337 1.089 1.00 83.38 355 ARG A CA 1
ATOM 2701 C C . ARG A 1 355 ? -21.910 14.742 1.941 1.00 83.38 355 ARG A C 1
ATOM 2703 O O . ARG A 1 355 ? -21.689 14.264 3.051 1.00 83.38 355 ARG A O 1
ATOM 2710 N N . LEU A 1 356 ? -23.126 14.734 1.395 1.00 85.56 356 LEU A N 1
ATOM 2711 C CA . LEU A 1 356 ? -24.216 13.950 1.970 1.00 85.56 356 LEU A CA 1
ATOM 2712 C C . LEU A 1 356 ? -23.868 12.462 1.998 1.00 85.56 356 LEU A C 1
ATOM 2714 O O . LEU A 1 356 ? -23.364 11.914 1.016 1.00 85.56 356 LEU A O 1
ATOM 2718 N N . CYS A 1 357 ? -24.210 11.807 3.106 1.00 87.81 357 CYS A N 1
ATOM 2719 C CA . CYS A 1 357 ? -23.995 10.378 3.275 1.00 87.81 357 CYS A CA 1
ATOM 2720 C C . CYS A 1 357 ? -24.648 9.595 2.133 1.00 87.81 357 CYS A C 1
ATOM 2722 O O . CYS A 1 357 ? -25.850 9.703 1.889 1.00 87.81 357 CYS A O 1
ATOM 2724 N N . GLY A 1 358 ? -23.838 8.803 1.437 1.00 85.12 358 GLY A N 1
ATOM 2725 C CA . GLY A 1 358 ? -24.261 7.973 0.317 1.00 85.12 358 GLY A CA 1
ATOM 2726 C C . GLY A 1 358 ? -24.130 8.594 -1.071 1.00 85.12 358 GLY A C 1
ATOM 2727 O O . GLY A 1 358 ? -24.357 7.893 -2.058 1.00 85.12 358 GLY A O 1
ATOM 2728 N N . ILE A 1 359 ? -23.738 9.867 -1.168 1.00 83.44 359 ILE A N 1
ATOM 2729 C CA . ILE A 1 359 ? -23.490 10.543 -2.442 1.00 83.44 359 ILE A CA 1
ATOM 2730 C C . ILE A 1 359 ? -22.025 10.385 -2.842 1.00 83.44 359 ILE A C 1
ATOM 2732 O O . ILE A 1 359 ? -21.127 10.880 -2.162 1.00 83.44 359 ILE A O 1
ATOM 2736 N N . THR A 1 360 ? -21.788 9.739 -3.985 1.00 80.25 360 THR A N 1
ATOM 2737 C CA . THR A 1 360 ? -20.431 9.471 -4.483 1.00 80.25 360 THR A CA 1
ATOM 2738 C C . THR A 1 360 ? -19.942 10.455 -5.547 1.00 80.25 360 THR A C 1
ATOM 2740 O O . THR A 1 360 ? -18.744 10.516 -5.796 1.00 80.25 360 THR A O 1
ATOM 2743 N N . GLU A 1 361 ? -20.833 11.261 -6.138 1.00 77.19 361 GLU A N 1
ATOM 2744 C CA . GLU A 1 361 ? -20.518 12.251 -7.182 1.00 77.19 361 GLU A CA 1
ATOM 2745 C C . GLU A 1 361 ? -21.377 13.525 -7.018 1.00 77.19 361 GLU A C 1
ATOM 2747 O O . GLU A 1 361 ? -22.498 13.463 -6.520 1.00 77.19 361 GLU A O 1
ATOM 2752 N N . GLY A 1 362 ? -20.866 14.696 -7.425 1.00 62.72 362 GLY A N 1
ATOM 2753 C CA . GLY A 1 362 ? -21.675 15.921 -7.597 1.00 62.72 362 GLY A CA 1
ATOM 2754 C C . GLY A 1 362 ? -22.194 16.647 -6.336 1.00 62.72 362 GLY A C 1
ATOM 2755 O O . GLY A 1 362 ? -23.041 17.525 -6.461 1.00 62.72 362 GLY A O 1
ATOM 2756 N N . GLY A 1 363 ? -21.710 16.326 -5.128 1.00 57.00 363 GLY A N 1
ATOM 2757 C CA . GLY A 1 363 ? -22.344 16.718 -3.849 1.00 57.00 363 GLY A CA 1
ATOM 2758 C C . GLY A 1 363 ? -21.759 17.897 -3.044 1.00 57.00 363 GLY A C 1
ATOM 2759 O O . GLY A 1 363 ? -21.951 17.924 -1.832 1.00 57.00 363 GLY A O 1
ATOM 2760 N N . ASN A 1 364 ? -21.044 18.854 -3.649 1.00 54.06 364 ASN A N 1
ATOM 2761 C CA . ASN A 1 364 ? -20.220 19.866 -2.942 1.00 54.06 364 ASN A CA 1
ATOM 2762 C C . ASN A 1 364 ? -20.966 20.927 -2.078 1.00 54.06 364 ASN A C 1
ATOM 2764 O O . ASN A 1 364 ? -20.352 21.923 -1.706 1.00 54.06 364 ASN A O 1
ATOM 2768 N N . GLN A 1 365 ? -22.260 20.787 -1.762 1.00 54.28 365 GLN A N 1
ATOM 2769 C CA . GLN A 1 365 ? -23.073 21.920 -1.271 1.00 54.28 365 GLN A CA 1
ATOM 2770 C C . GLN A 1 365 ? -23.526 21.893 0.202 1.00 54.28 365 GLN A C 1
ATOM 2772 O O . GLN A 1 365 ? -24.155 22.856 0.627 1.00 54.28 365 GLN A O 1
A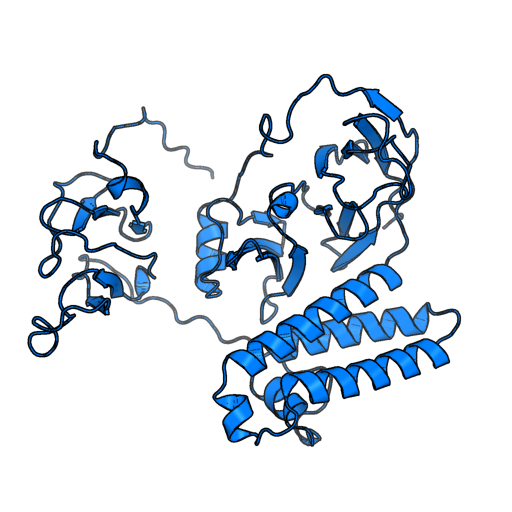TOM 2777 N N . LEU A 1 366 ? -23.231 20.858 1.003 1.00 60.22 366 LEU A N 1
ATOM 2778 C CA . LEU A 1 366 ? -23.856 20.710 2.339 1.00 60.22 366 LEU A CA 1
ATOM 2779 C C . LEU A 1 366 ? -22.898 20.636 3.544 1.00 60.22 366 LEU A C 1
ATOM 2781 O O . LEU A 1 366 ? -23.356 20.411 4.664 1.00 60.22 366 LEU A O 1
ATOM 2785 N N . GLY A 1 367 ? -21.601 20.895 3.350 1.00 60.97 367 GLY A N 1
ATOM 2786 C CA . GLY A 1 367 ? -20.609 20.865 4.436 1.00 60.97 367 GLY A CA 1
ATOM 2787 C C . GLY A 1 367 ? -20.376 19.456 5.014 1.00 60.97 367 GLY A C 1
ATOM 2788 O O . GLY A 1 367 ? -21.014 18.496 4.574 1.00 60.97 367 GLY A O 1
ATOM 2789 N N . PRO A 1 368 ? -19.442 19.294 5.972 1.00 68.88 368 PRO A N 1
ATOM 2790 C CA . PRO A 1 368 ? -19.070 17.981 6.487 1.00 68.88 368 PRO A CA 1
ATOM 2791 C C . PRO A 1 368 ? -20.246 17.279 7.186 1.00 68.88 368 PRO A C 1
ATOM 2793 O O . PRO A 1 368 ? -20.930 17.848 8.037 1.00 68.88 368 PRO A O 1
ATOM 2796 N N . GLN A 1 369 ? -20.466 16.016 6.839 1.00 82.19 369 GLN A N 1
ATOM 2797 C CA . GLN A 1 369 ? -21.407 15.110 7.484 1.00 82.19 369 GLN A CA 1
ATOM 2798 C C . GLN A 1 369 ? -20.651 14.076 8.305 1.00 82.19 369 GLN A C 1
ATOM 2800 O O . GLN A 1 369 ? -19.577 13.617 7.919 1.00 82.19 369 GLN A O 1
ATOM 2805 N N . GLN A 1 370 ? -21.254 13.660 9.412 1.00 87.50 370 GLN A N 1
ATOM 2806 C CA . GLN A 1 370 ? -20.883 12.419 10.066 1.00 87.50 370 GLN A CA 1
ATOM 2807 C C . GLN A 1 370 ? -21.878 11.340 9.652 1.00 87.50 370 GLN A C 1
ATOM 2809 O O . GLN A 1 370 ? -23.079 11.448 9.911 1.00 87.50 370 GLN A O 1
ATOM 2814 N N . CYS A 1 371 ? -21.359 10.306 9.009 1.00 90.44 371 CYS A N 1
ATOM 2815 C CA . CYS A 1 371 ? -22.121 9.195 8.479 1.00 90.44 371 CYS A CA 1
ATOM 2816 C C . CYS A 1 371 ? -21.918 7.947 9.338 1.00 90.44 371 CYS A C 1
ATOM 2818 O O . CYS A 1 371 ? -20.848 7.741 9.920 1.00 90.44 371 CYS A O 1
ATOM 2820 N N . SER A 1 372 ? -22.942 7.103 9.412 1.00 91.81 372 SER A N 1
ATOM 2821 C CA . SER A 1 372 ? -22.853 5.787 10.038 1.00 91.81 372 SER A CA 1
ATOM 2822 C C . SER A 1 372 ? -23.669 4.757 9.273 1.00 91.81 372 SER A C 1
ATOM 2824 O O . SER A 1 372 ? -24.757 5.061 8.788 1.00 91.81 372 SER A O 1
ATOM 2826 N N . ALA A 1 373 ? -23.155 3.536 9.178 1.00 94.62 373 ALA A N 1
ATOM 2827 C CA . ALA A 1 373 ? -23.838 2.420 8.535 1.00 94.62 373 ALA A CA 1
ATOM 2828 C C . ALA A 1 373 ? -23.318 1.081 9.063 1.00 94.62 373 ALA A C 1
ATOM 2830 O O . ALA A 1 373 ? -22.180 0.976 9.526 1.00 94.62 373 ALA A O 1
ATOM 2831 N N . VAL A 1 374 ? -24.150 0.049 8.954 1.00 95.25 374 VAL A N 1
ATOM 2832 C CA . VAL A 1 374 ? -23.764 -1.337 9.225 1.00 95.25 374 VAL A CA 1
ATOM 2833 C C . VAL A 1 374 ? -23.269 -1.974 7.927 1.00 95.25 374 VAL A C 1
ATOM 2835 O O . VAL A 1 374 ? -23.974 -1.953 6.913 1.00 95.25 374 VAL A O 1
ATOM 2838 N N . LEU A 1 375 ? -22.059 -2.539 7.961 1.00 93.94 375 LEU A N 1
ATOM 2839 C CA . LEU A 1 375 ? -21.452 -3.210 6.812 1.00 93.94 375 LEU A CA 1
ATOM 2840 C C . LEU A 1 375 ? -22.057 -4.605 6.610 1.00 93.94 375 LEU A C 1
ATOM 2842 O O . LEU A 1 375 ? -21.910 -5.493 7.461 1.00 93.94 375 LEU A O 1
ATOM 2846 N N . ASP A 1 376 ? -22.682 -4.823 5.452 1.00 92.62 376 ASP A N 1
ATOM 2847 C CA . ASP A 1 376 ? -23.107 -6.151 5.009 1.00 92.62 376 ASP A CA 1
ATOM 2848 C C . ASP A 1 376 ? -21.908 -6.907 4.425 1.00 92.62 376 ASP A C 1
ATOM 2850 O O . ASP A 1 376 ? -21.656 -6.941 3.218 1.00 92.62 376 ASP A O 1
ATOM 2854 N N . MET A 1 377 ? -21.090 -7.428 5.338 1.00 80.38 377 MET A N 1
ATOM 2855 C CA . MET A 1 377 ? -19.884 -8.175 5.007 1.00 80.38 377 MET A CA 1
ATOM 2856 C C . MET A 1 377 ? -20.243 -9.537 4.395 1.00 80.38 377 MET A C 1
ATOM 2858 O O . MET A 1 377 ? -21.065 -10.256 4.983 1.00 80.38 377 MET A O 1
ATOM 2862 N N . PRO A 1 378 ? -19.576 -9.954 3.299 1.00 67.25 378 PRO A N 1
ATOM 2863 C CA . PRO A 1 378 ? -19.716 -11.301 2.758 1.00 67.25 378 PRO A CA 1
ATOM 2864 C C . PRO A 1 378 ? -19.500 -12.344 3.860 1.00 67.25 378 PRO A C 1
ATOM 2866 O O . PRO A 1 378 ? -18.589 -12.212 4.682 1.00 67.25 378 PRO A O 1
ATOM 2869 N N . ARG A 1 379 ? -20.340 -13.384 3.908 1.00 60.78 379 ARG A N 1
ATOM 2870 C CA . ARG A 1 379 ? -20.099 -14.507 4.827 1.00 60.78 379 ARG A CA 1
ATOM 2871 C C . ARG A 1 379 ? -18.786 -15.188 4.420 1.00 60.78 379 ARG A C 1
ATOM 2873 O O . ARG A 1 379 ? -18.557 -15.362 3.225 1.00 60.78 379 ARG A O 1
ATOM 2880 N N . ARG A 1 380 ? -17.944 -15.492 5.415 1.00 54.31 380 ARG A N 1
ATOM 2881 C CA . ARG A 1 380 ? -16.638 -16.147 5.230 1.00 54.31 380 ARG A CA 1
ATOM 2882 C C . ARG A 1 380 ? -16.758 -17.483 4.515 1.00 54.31 380 ARG A C 1
ATOM 2884 O O . ARG A 1 380 ? -17.751 -18.195 4.795 1.00 54.31 380 ARG A O 1
#

Foldseek 3Di:
DDPDPDDDDDDQDDDPPQQVLKEDDVVQQWIWTADQAFIWIGHNVDDDIDHDPPGGGPKGWDYDDVLVQWTWIWDQQFDQDPVGRHPGHIDTHTDRHDDDPDDDRDDDDDDDAAAAPDDLVPDDALLSVVLRVDRQLRVLRNLLVVLLVLLCVPDPCNPVSVVVVVVLVVVLCCVQPPPHDSVRCVPDPSSVVSSLVSSQVSSQVSLARRDEAWEWDPKDKDDDPPPDPPPPQDDLQADPVQVVVVVSLVQSQFDPSAFDDQPQKTWTWGDPDPQWIFTKIDGHPGTHIHRLAIDGPLQSQWDDDNFWIWGAHQAFIWIQGNVVRHIHHHALGEHPWGWDDADPVQQKTKTKDQAPRSDHDDGNPRGIMIMITRIPDPDD

Radius of gyration: 24.22 Å; chains: 1; bounding box: 69×44×61 Å

pLDDT: mean 79.6, std 14.55, range [31.62, 97.88]

Sequence (380 aa):
MTATRQGKPRVLVAGNWELAGAVFDYAASRMIYASFDGLIMHPLEGGEPQPIAGTKDGDQAMPFDAASRWLVVRRVLGGCDRATAKIPDKYICLMQLPAVADDPPAPSPAQVSAQPSFDCAKARGITEQLLCARVPLAALDVELAGLYRQALERSANPGALKKQQLDWLRQRDQDCTAGRTLMQARAELAVDTCLRERYGARIRLLRGQVAPDIHLTQLQGRSAHAATPDDALPPRFGTPQAYAAVQALGDEGLIAGTALQLGKHLVWLSDQGRGNVILRAHLQGTPGTLDVQRGSWELVHLLHDEGHLIYPSDDGLMLLDLASGRAHRIRQTAMADLPLTWNPATRLLTWSSPRLCGITEGGNQLGPQQCSAVLDMPRR

Secondary structure (DSSP, 8-state):
---------------SGGGGG-EEETTTTEEEEEETTEEEEEESSS---EE-TT--TT-EEEP--GGGTEEEEEESSS-SSTTTTTS-S-EEEEEEPPPPTTPPPPPPPP-PPP--SS-GGG--SHHHHHHHH-HHHHHHHHHHHHHHHHHHHH-S-HHHHHHHHHHHHHHHHHHHTTT--HHHHHH-HHHHHHHHHHHHHHHHHHHHHHSPPBEEEEEEEEE--S--GGGGPPP----HHHHHHHHHTT-TTBPTT--EEETTEEEEEEE-STT-EEEEEEETTSSS-EEEEEESGGGG--EE-SSEEEEEETTEEEEEETTTTEEEEBTT--TT-EEEEEETTTTEEEEEESS-TT--SS-TTS--EEEEEEEEPPP-